Protein AF-Q8IN01-F1 (afdb_monomer_lite)

Secondary structure (DSSP, 8-state):
--------------TT--------S----PPPP-----GGGG-S-HHHHHHHHHHHHTT--------------------------SSSTTTS-HHHHHHHHHHHHHHHHHHHHHHHHHHHHHHHHHHHHHHHHHHHHHHHHS---HHHHHHHHHHHHHHHHTT-S-HHHHHHHHHHHHHHHHHHHHHHHHHHHHHHHHHHHHHHHH---GGGS------TT-HHHHHHHHHHHHHHHHHHHHHHHHHHHHHHHHHHTTS-----------------------HHHHHHHHHHHHHHHHHHHHHHHHHHHHHHHHHHHHHHHHHHHHHHHHHHHHHHHHHHHHHHHHHHHHHHHHHHHHHHHHHHHHHHHHHHHHHHHHHHHHHHHHHHHHHHHHHHHHHHHHHHHHHHHHHHHHHHHHHHHHHHHHHHHHHTT---TT---S-----------------

pLDDT: mean 74.0, std 21.36, range [28.33, 98.31]

Foldseek 3Di:
DDDDPPDDDDDDDDPPDDDDDDPPDDPPDDDDDPDPDDVLCVDPDPVSNVVVVVCVVVVPDPPPPDDDDDDPDDDDDDDDDDDPDDPVCPPPPPVVVVVVVVVVVVVVVVVVVVVVVVVVVVVVVVVVVVVVVVVVVVVVVPQDDVVVLVVLLVVLVVCVVVVVDDPVVSVVSVVVSVVSVVVNVVVVVVVVVVVVVVVVVVVVVPDDDPVPPPPPPDPVPPPVVVVVVVVVVVVVVVVVVVVVVVVVVVVVCVVPPPPDDDDDDDDDDDDDDDDDPPPPPDVVVVVVVVVVVVVVVVVVVVVVVVVVVVVVVVVVVVVVVVVVVVVVVVVVVVVVVVVVVVVVVVVVVVVVVVVVVVVVVVVVVVVVVVVVVVVVVVVVVVVVVVVVVVVVVVVVVVVVVVVVVVVVVVVVVVVVVVVVVVVVVVVVCVVVPDDPVVVPPPPPDDDDDDDDDDDDDDD

Organism: Drosophila melanogaster (NCBI:txid7227)

Sequence (459 aa):
MAFSTQKEFFHVPFNNETYEFECVDACVKLKRYPSTVDDRSWSANEDMKSQFVADLVACNSPIKKDRGAEPTARSAPLGPEDEYGSNLVVGDSLINAADDTIGRMQDLMIKNNILKKKLADSDDKLRTANQETAEIKRIMDQRYDPDKSKALKKKIKQLADDNKITPQDEKELNGLQAAIDDMNKAHDILEAENANLKRLLEKQSKRCKMDSIKVDPEKSNDIPYLQKKIDDLGKEVALLREFEDEVMKRCAKKCGAEGGGGGGGGNAGRAARGPPGKGSFSPDKDAENIKKILADRDALRKKCKELEELGDKVNQLEEKANEAECLTCNLEENLRKQCRCMEQMQCEMRDMQNYYENEVDKARGNEEILKCRCNQMKQELVAAKCAVQRAQCQQMEIDVLRNELRKRDTALNAYDCQFQQIMMKAKMFKAAGYRFLDDLPPDCSESCVDGPGEEEEGN

Structure (mmCIF, N/CA/C/O backbone):
data_AF-Q8IN01-F1
#
_entry.id   AF-Q8IN01-F1
#
loop_
_atom_site.group_PDB
_atom_site.id
_atom_site.type_symbol
_atom_site.label_atom_id
_atom_site.label_alt_id
_atom_site.label_comp_id
_atom_site.label_asym_id
_atom_site.label_entity_id
_atom_site.label_seq_id
_atom_site.pdbx_PDB_ins_code
_atom_site.Cartn_x
_atom_site.Cartn_y
_atom_site.Cartn_z
_atom_site.occupancy
_atom_site.B_iso_or_equiv
_atom_site.auth_seq_id
_atom_site.auth_comp_id
_atom_site.auth_asym_id
_atom_site.auth_atom_id
_atom_site.pdbx_PDB_model_num
ATOM 1 N N . MET A 1 1 ? 1.039 44.652 -9.731 1.00 40.97 1 MET A N 1
ATOM 2 C CA . MET A 1 1 ? 0.954 43.616 -10.782 1.00 40.97 1 MET A CA 1
ATOM 3 C C . MET A 1 1 ? 0.167 42.461 -10.189 1.00 40.97 1 MET A C 1
ATOM 5 O O . MET A 1 1 ? 0.657 41.843 -9.254 1.00 40.97 1 MET A O 1
ATOM 9 N N . ALA A 1 2 ? -1.087 42.272 -10.599 1.00 43.78 2 ALA A N 1
ATOM 10 C CA . ALA A 1 2 ? -1.904 41.171 -10.097 1.00 43.78 2 ALA A CA 1
ATOM 11 C C . ALA A 1 2 ? -1.455 39.880 -10.794 1.00 43.78 2 ALA A C 1
ATOM 13 O O . ALA A 1 2 ? -1.450 39.815 -12.022 1.00 43.78 2 ALA A O 1
ATOM 14 N N . PHE A 1 3 ? -1.022 38.889 -10.017 1.00 43.81 3 PHE A N 1
ATOM 15 C CA . PHE A 1 3 ? -0.659 37.571 -10.527 1.00 43.81 3 PHE A CA 1
ATOM 16 C C . PHE A 1 3 ? -1.925 36.890 -11.059 1.00 43.81 3 PHE A C 1
ATOM 18 O O . PHE A 1 3 ? -2.811 36.536 -10.285 1.00 43.81 3 PHE A O 1
ATOM 25 N N . SER A 1 4 ? -2.027 36.749 -12.381 1.00 53.56 4 SER A N 1
ATOM 26 C CA . SER A 1 4 ? -3.077 35.952 -13.016 1.00 53.56 4 SER A CA 1
ATOM 27 C C . SER A 1 4 ? -2.827 34.480 -12.691 1.00 53.56 4 SER A C 1
ATOM 29 O O . SER A 1 4 ? -1.820 33.910 -13.104 1.00 53.56 4 SER A O 1
ATOM 31 N N . THR A 1 5 ? -3.718 33.868 -11.916 1.00 49.00 5 THR A N 1
ATOM 32 C CA . THR A 1 5 ? -3.655 32.461 -11.490 1.00 49.00 5 THR A CA 1
ATOM 33 C C . THR A 1 5 ? -4.325 31.507 -12.482 1.00 49.00 5 THR A C 1
ATOM 35 O O . THR A 1 5 ? -4.718 30.403 -12.105 1.00 49.00 5 THR A O 1
ATOM 38 N N . GLN A 1 6 ? -4.452 31.888 -13.756 1.00 46.47 6 GLN A N 1
ATOM 39 C CA . GLN A 1 6 ? -4.983 31.005 -14.796 1.00 46.47 6 GLN A CA 1
ATOM 40 C C . GLN A 1 6 ? -3.939 29.939 -15.161 1.00 46.47 6 GLN A C 1
ATOM 42 O O . GLN A 1 6 ? -3.226 30.049 -16.152 1.00 46.47 6 GLN A O 1
ATOM 47 N N . LYS A 1 7 ? -3.822 28.909 -14.316 1.00 50.28 7 LYS A N 1
ATOM 48 C CA . LYS A 1 7 ? -3.201 27.638 -14.686 1.00 50.28 7 LYS A CA 1
ATOM 49 C C . LYS A 1 7 ? -4.051 27.016 -15.791 1.00 50.28 7 LYS A C 1
ATOM 51 O O . LYS A 1 7 ? -5.238 26.774 -15.589 1.00 50.28 7 LYS A O 1
ATOM 56 N N . GLU A 1 8 ? -3.431 26.797 -16.941 1.00 51.94 8 GLU A N 1
ATOM 57 C CA . GLU A 1 8 ? -3.967 26.030 -18.061 1.00 51.94 8 GLU A CA 1
ATOM 58 C C . GLU A 1 8 ? -4.479 24.677 -17.547 1.00 51.94 8 GLU A C 1
ATOM 60 O O . GLU A 1 8 ? -3.716 23.852 -17.042 1.00 51.94 8 GLU A O 1
ATOM 65 N N . PHE A 1 9 ? -5.793 24.469 -17.611 1.00 49.94 9 PHE A N 1
ATOM 66 C CA . PHE A 1 9 ? -6.386 23.167 -17.340 1.00 49.94 9 PHE A CA 1
ATOM 67 C C . PHE A 1 9 ? -6.186 22.295 -18.582 1.00 49.94 9 PHE A C 1
ATOM 69 O O . PHE A 1 9 ? -6.679 22.626 -19.660 1.00 49.94 9 PHE A O 1
ATOM 76 N N . PHE A 1 10 ? -5.467 21.182 -18.435 1.00 54.16 10 PHE A N 1
ATOM 77 C CA . PHE A 1 10 ? -5.454 20.125 -19.442 1.00 54.16 10 PHE A CA 1
ATOM 78 C C . PHE A 1 10 ? -6.876 19.578 -19.598 1.00 54.16 10 PHE A C 1
ATOM 80 O O . PHE A 1 10 ? -7.558 19.320 -18.605 1.00 54.16 10 PHE A O 1
ATOM 87 N N . HIS A 1 11 ? -7.329 19.423 -20.842 1.00 66.31 11 HIS A N 1
ATOM 88 C CA . HIS A 1 11 ? -8.628 18.830 -21.141 1.00 66.31 11 HIS A CA 1
ATOM 89 C C . HIS A 1 11 ? -8.648 17.383 -20.635 1.00 66.31 11 HIS A C 1
ATOM 91 O O . HIS A 1 11 ? -7.905 16.544 -21.142 1.00 66.31 11 HIS A O 1
ATOM 97 N N . VAL A 1 12 ? -9.485 17.104 -19.636 1.00 51.78 12 VAL A N 1
ATOM 98 C CA . VAL A 1 12 ? -9.782 15.750 -19.156 1.00 51.78 12 VAL A CA 1
ATOM 99 C C . VAL A 1 12 ? -11.050 15.301 -19.885 1.00 51.78 12 VAL A C 1
ATOM 101 O O . VAL A 1 12 ? -12.119 15.841 -19.590 1.00 51.78 12 VAL A O 1
ATOM 104 N N . PRO A 1 13 ? -10.958 14.387 -20.868 1.00 60.19 13 PRO A N 1
ATOM 105 C CA . PRO A 1 13 ? -12.124 13.911 -21.600 1.00 60.19 13 PRO A CA 1
ATOM 106 C C . PRO A 1 13 ? -13.122 13.240 -20.656 1.00 60.19 13 PRO A C 1
ATOM 108 O O . PRO A 1 13 ? -12.742 12.497 -19.750 1.00 60.19 13 PRO A O 1
ATOM 111 N N . PHE A 1 14 ? -14.410 13.494 -20.874 1.00 56.53 14 PHE A N 1
ATOM 112 C CA . PHE A 1 14 ? -15.475 12.787 -20.172 1.00 56.53 14 PHE A CA 1
ATOM 113 C C . PHE A 1 14 ? -15.589 11.350 -20.703 1.00 56.53 14 PHE A C 1
ATOM 115 O O . PHE A 1 14 ? -15.366 11.107 -21.886 1.00 56.53 14 PHE A O 1
ATOM 122 N N . ASN A 1 15 ? -15.998 10.419 -19.833 1.00 61.72 15 ASN A N 1
ATOM 123 C CA . ASN A 1 15 ? -16.071 8.957 -20.033 1.00 61.72 15 ASN A CA 1
ATOM 124 C C . ASN A 1 15 ? -16.757 8.432 -21.316 1.00 61.72 15 ASN A C 1
ATOM 126 O O . ASN A 1 15 ? -16.762 7.223 -21.535 1.00 61.72 15 ASN A O 1
ATOM 130 N N . ASN A 1 16 ? -17.353 9.289 -22.143 1.00 51.84 16 ASN A N 1
ATOM 131 C CA . ASN A 1 16 ? -18.165 8.888 -23.288 1.00 51.84 16 ASN A CA 1
ATOM 132 C C . ASN A 1 16 ? -17.516 9.188 -24.653 1.00 51.84 16 ASN A C 1
ATOM 134 O O . ASN A 1 16 ? -18.151 8.944 -25.676 1.00 51.84 16 ASN A O 1
ATOM 138 N N . GLU A 1 17 ? -16.277 9.689 -24.706 1.00 50.88 17 GLU A N 1
ATOM 139 C CA . GLU A 1 17 ? -15.545 9.821 -25.975 1.00 50.88 17 GLU A CA 1
ATOM 140 C C . GLU A 1 17 ? -14.816 8.513 -26.320 1.00 50.88 17 GLU A C 1
ATOM 142 O O . GLU A 1 17 ? -13.871 8.102 -25.650 1.00 50.88 17 GLU A O 1
ATOM 147 N N . THR A 1 18 ? -15.277 7.841 -27.377 1.00 47.88 18 THR A N 1
ATOM 148 C CA . THR A 1 18 ? -14.670 6.623 -27.932 1.00 47.88 18 THR A CA 1
ATOM 149 C C . THR A 1 18 ? -13.868 6.980 -29.183 1.00 47.88 18 THR A C 1
ATOM 151 O O . THR A 1 18 ? -14.391 7.611 -30.097 1.00 47.88 18 THR A O 1
ATOM 154 N N . TYR A 1 19 ? -12.589 6.596 -29.221 1.00 56.06 19 TYR A N 1
ATOM 155 C CA . TYR A 1 19 ? -11.743 6.717 -30.412 1.00 56.06 19 TYR A CA 1
ATOM 156 C C . TYR A 1 19 ? -11.744 5.393 -31.182 1.00 56.06 19 TYR A C 1
ATOM 158 O O . TYR A 1 19 ? -11.290 4.369 -30.668 1.00 56.06 19 TYR A O 1
ATOM 166 N N . GLU A 1 20 ? -12.226 5.419 -32.424 1.00 43.12 20 GLU A N 1
ATOM 167 C CA . GLU A 1 20 ? -12.062 4.326 -33.384 1.00 43.12 20 GLU A CA 1
ATOM 168 C C . GLU A 1 20 ? -10.625 4.340 -33.923 1.00 43.12 20 GLU A C 1
ATOM 170 O O . GLU A 1 20 ? -10.258 5.153 -34.769 1.00 43.12 20 GLU A O 1
ATOM 175 N N . PHE A 1 21 ? -9.785 3.440 -33.412 1.00 50.38 21 PHE A N 1
ATOM 176 C CA . PHE A 1 21 ? -8.485 3.144 -34.010 1.00 50.38 21 PHE A CA 1
ATOM 177 C C . PHE A 1 21 ? -8.644 1.993 -35.008 1.00 50.38 21 PHE A C 1
ATOM 179 O O . PHE A 1 21 ? -8.441 0.829 -34.664 1.00 50.38 21 PHE A O 1
ATOM 186 N N . GLU A 1 22 ? -8.990 2.300 -36.258 1.00 40.62 22 GLU A N 1
ATOM 187 C CA . GLU A 1 22 ? -8.800 1.347 -37.355 1.00 40.62 22 GLU A CA 1
ATOM 188 C C . GLU A 1 22 ? -7.312 1.310 -37.731 1.00 40.62 22 GLU A C 1
ATOM 190 O O . GLU A 1 22 ? -6.741 2.266 -38.256 1.00 40.62 22 GLU A O 1
ATOM 195 N N . CYS A 1 23 ? -6.649 0.196 -37.416 1.00 44.28 23 CYS A N 1
ATOM 196 C CA . CYS A 1 23 ? -5.274 -0.054 -37.831 1.00 44.28 23 CYS A CA 1
ATOM 197 C C . CYS A 1 23 ? -5.291 -0.472 -39.310 1.00 44.28 23 CYS A C 1
ATOM 199 O O . CYS A 1 23 ? -5.682 -1.591 -39.634 1.00 44.28 23 CYS A O 1
ATOM 201 N N . VAL A 1 24 ? -4.925 0.455 -40.200 1.00 49.91 24 VAL A N 1
ATOM 202 C CA . VAL A 1 24 ? -5.135 0.335 -41.656 1.00 49.91 24 VAL A CA 1
ATOM 203 C C . VAL A 1 24 ? -4.295 -0.772 -42.310 1.00 49.91 24 VAL A C 1
ATOM 205 O O . VAL A 1 24 ? -4.681 -1.266 -43.364 1.00 49.91 24 VAL A O 1
ATOM 208 N N . ASP A 1 25 ? -3.216 -1.249 -41.682 1.00 41.06 25 ASP A N 1
ATOM 209 C CA . ASP A 1 25 ? -2.352 -2.274 -42.278 1.00 41.06 25 ASP A CA 1
ATOM 210 C C . ASP A 1 25 ? -2.124 -3.485 -41.363 1.00 41.06 25 ASP A C 1
ATOM 212 O O . ASP A 1 25 ? -1.797 -3.370 -40.181 1.00 41.06 25 ASP A O 1
ATOM 216 N N . ALA A 1 26 ? -2.281 -4.678 -41.948 1.00 49.84 26 ALA A N 1
ATOM 217 C CA . ALA A 1 26 ? -2.194 -5.971 -41.280 1.00 49.84 26 ALA A CA 1
ATOM 218 C C . ALA A 1 26 ? -0.833 -6.167 -40.585 1.00 49.84 26 ALA A C 1
ATOM 220 O O . ALA A 1 26 ? 0.193 -6.378 -41.235 1.00 49.84 26 ALA A O 1
ATOM 221 N N . CYS A 1 27 ? -0.852 -6.128 -39.250 1.00 50.62 27 CYS A N 1
ATOM 222 C CA . CYS A 1 27 ? 0.298 -6.244 -38.358 1.00 50.62 27 CYS A CA 1
ATOM 223 C C . CYS A 1 27 ? 1.250 -7.373 -38.785 1.00 50.62 27 CYS A C 1
ATOM 225 O O . CYS A 1 27 ? 0.951 -8.566 -38.673 1.00 50.62 27 CYS A O 1
ATOM 227 N N . VAL A 1 28 ? 2.413 -6.975 -39.299 1.00 46.78 28 VAL A N 1
ATOM 228 C CA . VAL A 1 28 ? 3.451 -7.853 -39.839 1.00 46.78 28 VAL A CA 1
ATOM 229 C C . VAL A 1 28 ? 3.880 -8.877 -38.781 1.00 46.78 28 VAL A C 1
ATOM 231 O O . VAL A 1 28 ? 4.239 -8.523 -37.661 1.00 46.78 28 VAL A O 1
ATOM 234 N N . LYS A 1 29 ? 3.838 -10.162 -39.158 1.00 51.78 29 LYS A N 1
ATOM 235 C CA . LYS A 1 29 ? 4.194 -11.348 -38.356 1.00 51.78 29 LYS A CA 1
ATOM 236 C C . LYS A 1 29 ? 5.489 -11.134 -37.551 1.00 51.78 29 LYS A C 1
ATOM 238 O O . LYS A 1 29 ? 6.586 -11.240 -38.099 1.00 51.78 29 LYS A O 1
ATOM 243 N N . LEU A 1 30 ? 5.364 -10.863 -36.250 1.00 47.94 30 LEU A N 1
ATOM 244 C CA . LEU A 1 30 ? 6.505 -10.641 -35.358 1.00 47.94 30 LEU A CA 1
ATOM 245 C C . LEU A 1 30 ? 7.331 -11.928 -35.202 1.00 47.94 30 LEU A C 1
ATOM 247 O O . LEU A 1 30 ? 6.804 -13.001 -34.898 1.00 47.94 30 LEU A O 1
ATOM 251 N N . LYS A 1 31 ? 8.644 -11.809 -35.427 1.00 46.53 31 LYS A N 1
ATOM 252 C CA . LYS A 1 31 ? 9.627 -12.888 -35.260 1.00 46.53 31 LYS A CA 1
ATOM 253 C C . LYS A 1 31 ? 9.585 -13.415 -33.820 1.00 46.53 31 LYS A C 1
ATOM 255 O O . LYS A 1 31 ? 9.787 -12.658 -32.876 1.00 46.53 31 LYS A O 1
ATOM 260 N N . ARG A 1 32 ? 9.359 -14.723 -33.654 1.00 46.06 32 ARG A N 1
ATOM 261 C CA . ARG A 1 32 ? 9.531 -15.419 -32.370 1.00 46.06 32 ARG A CA 1
ATOM 262 C C . ARG A 1 32 ? 11.018 -15.673 -32.130 1.00 46.06 32 ARG A C 1
ATOM 264 O O . ARG A 1 32 ? 11.674 -16.287 -32.969 1.00 46.06 32 ARG A O 1
ATOM 271 N N . TYR A 1 33 ? 11.527 -15.211 -30.993 1.00 42.53 33 TYR A N 1
ATOM 272 C CA . TYR A 1 33 ? 12.880 -15.507 -30.532 1.00 42.53 33 TYR A CA 1
ATOM 273 C C . TYR A 1 33 ? 12.866 -16.791 -29.693 1.00 42.53 33 TYR A C 1
ATOM 275 O O . TYR A 1 33 ? 11.905 -17.007 -28.949 1.00 42.53 33 TYR A O 1
ATOM 283 N N . PRO A 1 34 ? 13.895 -17.651 -29.791 1.00 51.34 34 PRO A N 1
ATOM 284 C CA . PRO A 1 34 ? 14.045 -18.770 -28.875 1.00 51.34 34 PRO A CA 1
ATOM 285 C C . PRO A 1 34 ? 14.207 -18.215 -27.457 1.00 51.34 34 PRO A C 1
ATOM 287 O O . PRO A 1 34 ? 15.166 -17.504 -27.167 1.00 51.34 34 PRO A O 1
ATOM 290 N N . SER A 1 35 ? 13.235 -18.502 -26.596 1.00 54.41 35 SER A N 1
ATOM 291 C CA . SER A 1 35 ? 13.273 -18.118 -25.188 1.00 54.41 35 SER A CA 1
ATOM 292 C C . SER A 1 35 ? 14.394 -18.876 -24.475 1.00 54.41 35 SER A C 1
ATOM 294 O O . SER A 1 35 ? 14.510 -20.095 -24.609 1.00 54.41 35 SER A O 1
ATOM 296 N N . THR A 1 36 ? 15.220 -18.157 -23.716 1.00 62.78 36 THR A N 1
ATOM 297 C CA . THR A 1 36 ? 16.178 -18.734 -22.759 1.00 62.78 36 THR A CA 1
ATOM 298 C C . THR A 1 36 ? 15.537 -19.012 -21.402 1.00 62.78 36 THR A C 1
ATOM 300 O O . THR A 1 36 ? 16.208 -19.526 -20.509 1.00 62.78 36 THR A O 1
ATOM 303 N N . VAL A 1 37 ? 14.251 -18.678 -21.237 1.00 63.84 37 VAL A N 1
ATOM 304 C CA . VAL A 1 37 ? 13.499 -18.981 -20.022 1.00 63.84 37 VAL A CA 1
ATOM 305 C C . VAL A 1 37 ? 13.384 -20.493 -19.917 1.00 63.84 37 VAL A C 1
ATOM 307 O O . VAL A 1 37 ? 12.818 -21.152 -20.785 1.00 63.84 37 VAL A O 1
ATOM 310 N N . ASP A 1 38 ? 13.960 -21.039 -18.856 1.00 71.38 38 ASP A N 1
ATOM 311 C CA . ASP A 1 38 ? 13.759 -22.426 -18.481 1.00 71.38 38 ASP A CA 1
ATOM 312 C C . ASP A 1 38 ? 12.310 -22.584 -18.009 1.00 71.38 38 ASP A C 1
ATOM 314 O O . ASP A 1 38 ? 11.930 -22.026 -16.976 1.00 71.38 38 ASP A O 1
ATOM 318 N N . ASP A 1 39 ? 11.491 -23.321 -18.761 1.00 73.06 39 ASP A N 1
ATOM 319 C CA . ASP A 1 39 ? 10.062 -23.517 -18.481 1.00 73.06 39 ASP A CA 1
ATOM 320 C C . ASP A 1 39 ? 9.802 -24.074 -17.068 1.00 73.06 39 ASP A C 1
ATOM 322 O O . ASP A 1 39 ? 8.722 -23.882 -16.500 1.00 73.06 39 ASP A O 1
ATOM 326 N N . ARG A 1 40 ? 10.806 -24.710 -16.444 1.00 77.69 40 ARG A N 1
ATOM 327 C CA . ARG A 1 40 ? 10.726 -25.189 -15.057 1.00 77.69 40 ARG A CA 1
ATOM 328 C C . ARG A 1 40 ? 10.519 -24.049 -14.054 1.00 77.69 40 ARG A C 1
ATOM 330 O O . ARG A 1 40 ? 9.869 -24.271 -13.034 1.00 77.69 40 ARG A O 1
ATOM 337 N N . SER A 1 41 ? 10.981 -22.833 -14.361 1.00 75.12 41 SER A N 1
ATOM 338 C CA . SER A 1 41 ? 10.833 -21.650 -13.493 1.00 75.12 41 SER A CA 1
ATOM 339 C C . SER A 1 41 ? 9.374 -21.218 -13.293 1.00 75.12 41 SER A C 1
ATOM 341 O O . SER A 1 41 ? 9.007 -20.752 -12.214 1.00 75.12 41 SER A O 1
ATOM 343 N N . TRP A 1 42 ? 8.513 -21.461 -14.285 1.00 70.31 42 TRP A N 1
ATOM 344 C CA . TRP A 1 42 ? 7.084 -21.122 -14.240 1.00 70.31 42 TRP A CA 1
ATOM 345 C C . TRP A 1 42 ? 6.172 -22.351 -14.173 1.00 70.31 42 TRP A C 1
ATOM 347 O O . TRP A 1 42 ? 4.951 -22.213 -14.219 1.00 70.31 42 TRP A O 1
ATOM 357 N N . SER A 1 43 ? 6.738 -23.552 -14.012 1.00 76.81 43 SER A N 1
ATOM 358 C CA . SER A 1 43 ? 5.962 -24.790 -13.930 1.00 76.81 43 SER A CA 1
ATOM 359 C C . SER A 1 43 ? 4.942 -24.746 -12.788 1.00 76.81 43 SER A C 1
ATOM 361 O O . SER A 1 43 ? 5.233 -24.300 -11.677 1.00 76.81 43 SER A O 1
ATOM 363 N N . ALA A 1 44 ? 3.729 -25.234 -13.035 1.00 76.69 44 ALA A N 1
ATOM 364 C CA . ALA A 1 44 ? 2.727 -25.402 -11.983 1.00 76.69 44 ALA A CA 1
ATOM 365 C C . ALA A 1 44 ? 3.082 -26.545 -11.012 1.00 76.69 44 ALA A C 1
ATOM 367 O O . ALA A 1 44 ? 2.559 -26.582 -9.904 1.00 76.69 44 ALA A O 1
ATOM 368 N N . ASN A 1 45 ? 3.969 -27.464 -11.414 1.00 81.88 45 ASN A N 1
ATOM 369 C CA . ASN A 1 45 ? 4.411 -28.575 -10.576 1.00 81.88 45 ASN A CA 1
ATOM 370 C C . ASN A 1 45 ? 5.533 -28.116 -9.626 1.00 81.88 45 ASN A C 1
ATOM 372 O O . ASN A 1 45 ? 6.603 -27.699 -10.081 1.00 81.88 45 ASN A O 1
ATOM 376 N N . GLU A 1 46 ? 5.291 -28.212 -8.317 1.00 81.88 46 GLU A N 1
ATOM 377 C CA . GLU A 1 46 ? 6.234 -27.780 -7.281 1.00 81.88 46 GLU A CA 1
ATOM 378 C C . GLU A 1 46 ? 7.558 -28.557 -7.296 1.00 81.88 46 GLU A C 1
ATOM 380 O O . GLU A 1 46 ? 8.604 -27.951 -7.055 1.00 81.88 46 GLU A O 1
ATOM 385 N N . ASP A 1 47 ? 7.558 -29.841 -7.673 1.00 86.19 47 ASP A N 1
ATOM 386 C CA . ASP A 1 47 ? 8.790 -30.640 -7.781 1.00 86.19 47 ASP A CA 1
ATOM 387 C C . ASP A 1 47 ? 9.719 -30.079 -8.870 1.00 86.19 47 ASP A C 1
ATOM 389 O O . ASP A 1 47 ? 10.928 -29.949 -8.683 1.00 86.19 47 ASP A O 1
ATOM 393 N N . MET A 1 48 ? 9.142 -29.663 -10.002 1.00 81.12 48 MET A N 1
ATOM 394 C CA . MET A 1 48 ? 9.885 -29.087 -11.130 1.00 81.12 48 MET A CA 1
ATOM 395 C C . MET A 1 48 ? 10.468 -27.712 -10.788 1.00 81.12 48 MET A C 1
ATOM 397 O O . MET A 1 48 ? 11.612 -27.426 -11.148 1.00 81.12 48 MET A O 1
ATOM 401 N N . LYS A 1 49 ? 9.713 -26.875 -10.063 1.00 80.88 49 LYS A N 1
ATOM 402 C CA . LYS A 1 49 ? 10.208 -25.586 -9.553 1.00 80.88 49 LYS A CA 1
ATOM 403 C C . LYS A 1 49 ? 11.322 -25.776 -8.529 1.00 80.88 49 LYS A C 1
ATOM 405 O O . LYS A 1 49 ? 12.334 -25.082 -8.592 1.00 80.88 49 LYS A O 1
ATOM 410 N N . SER A 1 50 ? 11.160 -26.733 -7.619 1.00 79.38 50 SER A N 1
ATOM 411 C CA . SER A 1 50 ? 12.155 -27.027 -6.585 1.00 79.38 50 SER A CA 1
ATOM 412 C C . SER A 1 50 ? 13.459 -27.536 -7.198 1.00 79.38 50 SER A C 1
ATOM 414 O O . SER A 1 50 ? 14.531 -27.068 -6.821 1.00 79.38 50 SER A O 1
ATOM 416 N N . GLN A 1 51 ? 13.377 -28.413 -8.207 1.00 80.38 51 GLN A N 1
ATOM 417 C CA . GLN A 1 51 ? 14.544 -28.878 -8.958 1.00 80.38 51 GLN A CA 1
ATOM 418 C C . GLN A 1 51 ? 15.236 -27.727 -9.704 1.00 80.38 51 GLN A C 1
ATOM 420 O O . GLN A 1 51 ? 16.459 -27.646 -9.683 1.00 80.38 51 GLN A O 1
ATOM 425 N N . PHE A 1 52 ? 14.476 -26.810 -10.321 1.00 82.50 52 PHE A N 1
ATOM 426 C CA . PHE A 1 52 ? 15.043 -25.617 -10.960 1.00 82.50 52 PHE A CA 1
ATOM 427 C C . PHE A 1 52 ? 15.824 -24.754 -9.962 1.00 82.50 52 PHE A C 1
ATOM 429 O O . PHE A 1 52 ? 16.950 -24.362 -10.250 1.00 82.50 52 PHE A O 1
ATOM 436 N N . VAL A 1 53 ? 15.266 -24.502 -8.774 1.00 77.81 53 VAL A N 1
ATOM 437 C CA . VAL A 1 53 ? 15.959 -23.748 -7.718 1.00 77.81 53 VAL A CA 1
ATOM 438 C C . VAL A 1 53 ? 17.205 -24.496 -7.239 1.00 77.81 53 VAL A C 1
ATOM 440 O O . VAL A 1 53 ? 18.248 -23.873 -7.063 1.00 77.81 53 VAL A O 1
ATOM 443 N N . ALA A 1 54 ? 17.133 -25.819 -7.074 1.00 79.19 54 ALA A N 1
ATOM 444 C CA . ALA A 1 54 ? 18.282 -26.635 -6.687 1.00 79.19 54 ALA A CA 1
ATOM 445 C C . ALA A 1 54 ? 19.412 -26.581 -7.731 1.00 79.19 54 ALA A C 1
ATOM 447 O O . ALA A 1 54 ? 20.566 -26.367 -7.363 1.00 79.19 54 ALA A O 1
ATOM 448 N N . ASP A 1 55 ? 19.086 -26.702 -9.021 1.00 77.88 55 ASP A N 1
ATOM 449 C CA . ASP A 1 55 ? 20.053 -26.597 -10.121 1.00 77.88 55 ASP A CA 1
ATOM 450 C C . ASP A 1 55 ? 20.662 -25.186 -10.202 1.00 77.88 55 ASP A C 1
ATOM 452 O O . ASP A 1 55 ? 21.870 -25.047 -10.406 1.00 77.88 55 ASP A O 1
ATOM 456 N N . LEU A 1 56 ? 19.848 -24.143 -9.982 1.00 72.94 56 LEU A N 1
ATOM 457 C CA . LEU A 1 56 ? 20.289 -22.745 -9.950 1.00 72.94 56 LEU A CA 1
ATOM 458 C C . LEU A 1 56 ? 21.272 -22.495 -8.797 1.00 72.94 56 LEU A C 1
ATOM 460 O O . LEU A 1 56 ? 22.300 -21.853 -8.990 1.00 72.94 56 LEU A O 1
ATOM 464 N N . VAL A 1 57 ? 20.979 -23.039 -7.611 1.00 76.69 57 VAL A N 1
ATOM 465 C CA . VAL A 1 57 ? 21.846 -22.949 -6.423 1.00 76.69 57 VAL A CA 1
ATOM 466 C C . VAL A 1 57 ? 23.129 -23.760 -6.607 1.00 76.69 57 VAL A C 1
ATOM 468 O O . VAL A 1 57 ? 24.193 -23.323 -6.175 1.00 76.69 57 VAL A O 1
ATOM 471 N N . ALA A 1 58 ? 23.052 -24.913 -7.274 1.00 78.12 58 ALA A N 1
ATOM 472 C CA . ALA A 1 58 ? 24.215 -25.729 -7.612 1.00 78.12 58 ALA A CA 1
ATOM 473 C C . ALA A 1 58 ? 25.039 -25.162 -8.785 1.00 78.12 58 ALA A C 1
ATOM 475 O O . ALA A 1 58 ? 26.066 -25.743 -9.133 1.00 78.12 58 ALA A O 1
ATOM 476 N N . CYS A 1 59 ? 24.599 -24.060 -9.409 1.00 65.25 59 CYS A N 1
ATOM 477 C CA . CYS A 1 59 ? 25.172 -23.500 -10.637 1.00 65.25 59 CYS A CA 1
ATOM 478 C C . CYS A 1 59 ? 25.272 -24.520 -11.790 1.00 65.25 59 CYS A C 1
ATOM 480 O O . CYS A 1 59 ? 26.082 -24.364 -12.707 1.00 65.25 59 CYS A O 1
ATOM 482 N N . ASN A 1 60 ? 24.424 -25.550 -11.776 1.00 69.19 60 ASN A N 1
ATOM 483 C CA . ASN A 1 60 ? 24.331 -26.527 -12.848 1.00 69.19 60 ASN A CA 1
ATOM 484 C C . ASN A 1 60 ? 23.472 -25.925 -13.959 1.00 69.19 60 ASN A C 1
ATOM 486 O O . ASN A 1 60 ? 22.253 -26.080 -13.990 1.00 69.19 60 ASN A O 1
ATOM 490 N N . SER A 1 61 ? 24.108 -25.208 -14.887 1.00 58.34 61 SER A N 1
ATOM 491 C CA . SER A 1 61 ? 23.418 -24.802 -16.110 1.00 58.34 61 SER A CA 1
ATOM 492 C C . SER A 1 61 ? 23.016 -26.061 -16.884 1.00 58.34 61 SER A C 1
ATOM 494 O O . SER A 1 61 ? 23.867 -26.936 -17.076 1.00 58.34 61 SER A O 1
ATOM 496 N N . PRO A 1 62 ? 21.760 -26.187 -17.350 1.00 55.28 62 PRO A N 1
ATOM 497 C CA . PRO A 1 62 ? 21.364 -27.302 -18.191 1.00 55.28 62 PRO A CA 1
ATOM 498 C C . PRO A 1 62 ? 22.107 -27.172 -19.524 1.00 55.28 62 PRO A C 1
ATOM 500 O O . PRO A 1 62 ? 21.653 -26.498 -20.448 1.00 55.28 62 PRO A O 1
ATOM 503 N N . ILE A 1 63 ? 23.285 -27.797 -19.622 1.00 44.03 63 ILE A N 1
ATOM 504 C CA . ILE A 1 63 ? 23.987 -27.977 -20.888 1.00 44.03 63 ILE A CA 1
ATOM 505 C C . ILE A 1 63 ? 23.045 -28.816 -21.741 1.00 44.03 63 ILE A C 1
ATOM 507 O O . ILE A 1 63 ? 22.920 -30.029 -21.554 1.00 44.03 63 ILE A O 1
ATOM 511 N N . LYS A 1 64 ? 22.338 -28.147 -22.657 1.00 44.16 64 LYS A N 1
ATOM 512 C CA . LYS A 1 64 ? 21.618 -28.797 -23.744 1.00 44.16 64 LYS A CA 1
ATOM 513 C C . LYS A 1 64 ? 22.646 -29.630 -24.491 1.00 44.16 64 LYS A C 1
ATOM 515 O O . LYS A 1 64 ? 23.478 -29.118 -25.233 1.00 44.16 64 LYS A O 1
ATOM 520 N N . LYS A 1 65 ? 22.618 -30.928 -24.211 1.00 32.88 65 LYS A N 1
ATOM 521 C CA . LYS A 1 65 ? 23.435 -31.962 -24.832 1.00 32.88 65 LYS A CA 1
ATOM 522 C C . LYS A 1 65 ? 22.875 -32.202 -26.233 1.00 32.88 65 LYS A C 1
ATOM 524 O O . LYS A 1 65 ? 22.349 -33.278 -26.505 1.00 32.88 65 LYS A O 1
ATOM 529 N N . ASP A 1 66 ? 22.902 -31.178 -27.084 1.00 37.22 66 ASP A N 1
ATOM 530 C CA . ASP A 1 66 ? 22.481 -31.335 -28.466 1.00 37.22 66 ASP A CA 1
ATOM 531 C C . ASP A 1 66 ? 23.588 -32.077 -29.206 1.00 37.22 66 ASP A C 1
ATOM 533 O O . ASP A 1 66 ? 24.702 -31.599 -29.427 1.00 37.22 66 ASP A O 1
ATOM 537 N N . ARG A 1 67 ? 23.276 -33.342 -29.464 1.00 31.56 67 ARG A N 1
ATOM 538 C CA . ARG A 1 67 ? 24.057 -34.264 -30.267 1.00 31.56 67 ARG A CA 1
ATOM 539 C C . ARG A 1 67 ? 24.088 -33.724 -31.693 1.00 31.56 67 ARG A C 1
ATOM 541 O O . ARG A 1 67 ? 23.045 -33.657 -32.329 1.00 31.56 67 ARG A O 1
ATOM 548 N N . GLY A 1 68 ? 25.278 -33.467 -32.221 1.00 28.98 68 GLY A N 1
ATOM 549 C CA . GLY A 1 68 ? 25.481 -33.425 -33.668 1.00 28.98 68 GLY A CA 1
ATOM 550 C C . GLY A 1 68 ? 26.047 -32.116 -34.188 1.00 28.98 68 GLY A C 1
ATOM 551 O O . GLY A 1 68 ? 25.340 -31.323 -34.793 1.00 28.98 68 GLY A O 1
ATOM 552 N N . ALA A 1 69 ? 27.354 -31.944 -34.041 1.00 31.45 69 ALA A N 1
ATOM 553 C CA . ALA A 1 69 ? 28.148 -31.279 -35.064 1.00 31.45 69 ALA A CA 1
ATOM 554 C C . ALA A 1 69 ? 29.547 -31.895 -35.018 1.00 31.45 69 ALA A C 1
ATOM 556 O O . ALA A 1 69 ? 30.274 -31.761 -34.036 1.00 31.45 69 ALA A O 1
ATOM 557 N N . GLU A 1 70 ? 29.842 -32.681 -36.046 1.00 29.45 70 GLU A N 1
ATOM 558 C CA . GLU A 1 70 ? 31.102 -33.379 -36.250 1.00 29.45 70 GLU A CA 1
ATOM 559 C C . GLU A 1 70 ? 32.313 -32.429 -36.310 1.00 29.45 70 GLU A C 1
ATOM 561 O O . GLU A 1 70 ? 32.178 -31.253 -36.658 1.00 29.45 70 GLU A O 1
ATOM 566 N N . PRO A 1 71 ? 33.517 -32.943 -36.003 1.00 34.19 71 PRO A N 1
ATOM 567 C CA . PRO A 1 71 ? 34.733 -32.157 -35.916 1.00 34.19 71 PRO A CA 1
ATOM 568 C C . PRO A 1 71 ? 35.310 -31.907 -37.311 1.00 34.19 71 PRO A C 1
ATOM 570 O O . PRO A 1 71 ? 35.877 -32.802 -37.937 1.00 34.19 71 PRO A O 1
ATOM 573 N N . THR A 1 72 ? 35.242 -30.667 -37.791 1.00 34.44 72 THR A N 1
ATOM 574 C CA . THR A 1 72 ? 36.056 -30.242 -38.934 1.00 34.44 72 THR A CA 1
ATOM 575 C C . THR A 1 72 ? 37.496 -30.031 -38.483 1.00 34.44 72 THR A C 1
ATOM 577 O O . THR A 1 72 ? 37.902 -28.943 -38.080 1.00 34.44 72 THR A O 1
ATOM 580 N N . ALA A 1 73 ? 38.264 -31.113 -38.562 1.00 32.25 73 ALA A N 1
ATOM 581 C CA . ALA A 1 73 ? 39.714 -31.119 -38.536 1.00 32.25 73 ALA A CA 1
ATOM 582 C C . ALA A 1 73 ? 40.277 -30.491 -39.825 1.00 32.25 73 ALA A C 1
ATOM 584 O O . ALA A 1 73 ? 40.174 -31.072 -40.904 1.00 32.25 73 ALA A O 1
ATOM 585 N N . ARG A 1 74 ? 40.878 -29.305 -39.705 1.00 35.41 74 ARG A N 1
ATOM 586 C CA . ARG A 1 74 ? 41.908 -28.749 -40.606 1.00 35.41 74 ARG A CA 1
ATOM 587 C C . ARG A 1 74 ? 42.791 -27.863 -39.717 1.00 35.41 74 ARG A C 1
ATOM 589 O O . ARG A 1 74 ? 42.376 -26.768 -39.376 1.00 35.41 74 ARG A O 1
ATOM 596 N N . SER A 1 75 ? 43.873 -28.330 -39.096 1.00 30.58 75 SER A N 1
ATOM 597 C CA . SER A 1 75 ? 45.123 -28.858 -39.673 1.00 30.58 75 SER A CA 1
ATOM 598 C C . SER A 1 75 ? 45.795 -27.858 -40.623 1.00 30.58 75 SER A C 1
ATOM 600 O O . SER A 1 75 ? 45.751 -28.033 -41.836 1.00 30.58 75 SER A O 1
ATOM 602 N N . ALA A 1 76 ? 46.419 -26.819 -40.065 1.00 34.00 76 ALA A N 1
ATOM 603 C CA . ALA A 1 76 ? 47.507 -26.061 -40.692 1.00 34.00 76 ALA A CA 1
ATOM 604 C C . ALA A 1 76 ? 48.386 -25.428 -39.588 1.00 34.00 76 ALA A C 1
ATOM 606 O O . ALA A 1 76 ? 47.880 -25.204 -38.488 1.00 34.00 76 ALA A O 1
ATOM 607 N N . PRO A 1 77 ? 49.700 -25.249 -39.819 1.00 39.19 77 PRO A N 1
ATOM 608 C CA . PRO A 1 77 ? 50.708 -25.653 -38.848 1.00 39.19 77 PRO A CA 1
ATOM 609 C C . PRO A 1 77 ? 51.324 -24.518 -38.022 1.00 39.19 77 PRO A C 1
ATOM 611 O O . PRO A 1 77 ? 51.496 -23.392 -38.475 1.00 39.19 77 PRO A O 1
ATOM 614 N N . LEU A 1 78 ? 51.691 -24.937 -36.812 1.00 32.62 78 LEU A N 1
ATOM 615 C CA . LEU A 1 78 ? 52.547 -24.342 -35.790 1.00 32.62 78 LEU A CA 1
ATOM 616 C C . LEU A 1 78 ? 53.742 -23.554 -36.365 1.00 32.62 78 LEU A C 1
ATOM 618 O O . LEU A 1 78 ? 54.704 -24.151 -36.847 1.00 32.62 78 LEU A O 1
ATOM 622 N N . GLY A 1 79 ? 53.689 -22.227 -36.261 1.00 30.88 79 GLY A N 1
ATOM 623 C CA . GLY A 1 79 ? 54.876 -21.372 -36.194 1.00 30.88 79 GLY A CA 1
ATOM 624 C C . GLY A 1 79 ? 55.203 -21.096 -34.719 1.00 30.88 79 GLY A C 1
ATOM 625 O O . GLY A 1 79 ? 54.260 -20.901 -33.948 1.00 30.88 79 GLY A O 1
ATOM 626 N N . PRO A 1 80 ? 56.480 -21.153 -34.304 1.00 37.06 80 PRO A N 1
ATOM 627 C CA . PRO A 1 80 ? 56.890 -20.942 -32.920 1.00 37.06 80 PRO A CA 1
ATOM 628 C C . PRO A 1 80 ? 56.939 -19.442 -32.596 1.00 37.06 80 PRO A C 1
ATOM 630 O O . PRO A 1 80 ? 56.856 -18.623 -33.504 1.00 37.06 80 PRO A O 1
ATOM 633 N N . GLU A 1 81 ? 57.148 -19.132 -31.315 1.00 38.34 81 GLU A N 1
ATOM 634 C CA . GLU A 1 81 ? 57.392 -17.808 -30.706 1.00 38.34 81 GLU A CA 1
ATOM 635 C C . GLU A 1 81 ? 56.236 -17.331 -29.813 1.00 38.34 81 GLU A C 1
ATOM 637 O O . GLU A 1 81 ? 55.424 -16.456 -30.113 1.00 38.34 81 GLU A O 1
ATOM 642 N N . ASP A 1 82 ? 56.202 -17.989 -28.654 1.00 36.00 82 ASP A N 1
ATOM 643 C CA . ASP A 1 82 ? 55.551 -17.568 -27.426 1.00 36.00 82 ASP A CA 1
ATOM 644 C C . ASP A 1 82 ? 56.051 -16.178 -26.983 1.00 36.00 82 ASP A C 1
ATOM 646 O O . ASP A 1 82 ? 57.116 -16.065 -26.383 1.00 36.00 82 ASP A O 1
ATOM 650 N N . GLU A 1 83 ? 55.274 -15.113 -27.195 1.00 43.09 83 GLU A N 1
ATOM 651 C CA . GLU A 1 83 ? 55.474 -13.869 -26.419 1.00 43.09 83 GLU A CA 1
ATOM 652 C C . GLU A 1 83 ? 54.177 -13.160 -25.980 1.00 43.09 83 GLU A C 1
ATOM 654 O O . GLU A 1 83 ? 54.202 -12.165 -25.261 1.00 43.09 83 GLU A O 1
ATOM 659 N N . TYR A 1 84 ? 53.004 -13.714 -26.301 1.00 42.84 84 TYR A N 1
ATOM 660 C CA . TYR A 1 84 ? 51.703 -13.170 -25.879 1.00 42.84 84 TYR A CA 1
ATOM 661 C C . TYR A 1 84 ? 51.003 -14.070 -24.849 1.00 42.84 84 TYR A C 1
ATOM 663 O O . TYR A 1 84 ? 49.857 -14.475 -25.018 1.00 42.84 84 TYR A O 1
ATOM 671 N N . GLY A 1 85 ? 51.703 -14.401 -23.759 1.00 40.56 85 GLY A N 1
ATOM 672 C CA . GLY A 1 85 ? 51.171 -15.240 -22.674 1.00 40.56 85 GLY A CA 1
ATOM 673 C C . GLY A 1 85 ? 50.797 -14.513 -21.376 1.00 40.56 85 GLY A C 1
ATOM 674 O O . GLY A 1 85 ? 50.092 -15.085 -20.549 1.00 40.56 85 GLY A O 1
ATOM 675 N N . SER A 1 86 ? 51.233 -13.269 -21.147 1.00 43.62 86 SER A N 1
ATOM 676 C CA . SER A 1 86 ? 51.174 -12.684 -19.792 1.00 43.62 86 SER A CA 1
ATOM 677 C C . SER A 1 86 ? 49.956 -11.802 -19.484 1.00 43.62 86 SER A C 1
ATOM 679 O O . SER A 1 86 ? 49.697 -11.545 -18.312 1.00 43.62 86 SER A O 1
ATOM 681 N N . ASN A 1 87 ? 49.153 -11.391 -20.473 1.00 44.88 87 ASN A N 1
ATOM 682 C CA . ASN A 1 87 ? 48.032 -10.460 -20.234 1.00 44.88 87 ASN A CA 1
ATOM 683 C C . ASN A 1 87 ? 46.632 -11.090 -20.193 1.00 44.88 87 ASN A C 1
ATOM 685 O O . ASN A 1 87 ? 45.679 -10.412 -19.816 1.00 44.88 87 ASN A O 1
ATOM 689 N N . LEU A 1 88 ? 46.489 -12.381 -20.500 1.00 44.12 88 LEU A N 1
ATOM 690 C CA . LEU A 1 88 ? 45.222 -13.107 -20.312 1.00 44.12 88 LEU A CA 1
ATOM 691 C C . LEU A 1 88 ? 45.031 -13.621 -18.876 1.00 44.12 88 LEU A C 1
ATOM 693 O O . LEU A 1 88 ? 43.946 -14.072 -18.526 1.00 44.12 88 LEU A O 1
ATOM 697 N N . VAL A 1 89 ? 46.055 -13.517 -18.023 1.00 47.00 89 VAL A N 1
ATOM 698 C CA . VAL A 1 89 ? 46.021 -14.095 -16.671 1.00 47.00 89 VAL A CA 1
ATOM 699 C C . VAL A 1 89 ? 45.507 -13.118 -15.612 1.00 47.00 89 VAL A C 1
ATOM 701 O O . VAL A 1 89 ? 45.158 -13.577 -14.535 1.00 47.00 89 VAL A O 1
ATOM 704 N N . VAL A 1 90 ? 45.397 -11.809 -15.878 1.00 50.22 90 VAL A N 1
ATOM 705 C CA . VAL A 1 90 ? 45.038 -10.816 -14.833 1.00 50.22 90 VAL A CA 1
ATOM 706 C C . VAL A 1 90 ? 43.557 -10.401 -14.854 1.00 50.22 90 VAL A C 1
ATOM 708 O O . VAL A 1 90 ? 43.007 -10.050 -13.814 1.00 50.22 90 VAL A O 1
ATOM 711 N N . GLY A 1 91 ? 42.893 -10.443 -16.014 1.00 50.84 91 GLY A N 1
ATOM 712 C CA . GLY A 1 91 ? 41.486 -10.030 -16.147 1.00 50.84 91 GLY A CA 1
ATOM 713 C C . GLY A 1 91 ? 40.492 -11.123 -15.753 1.00 50.84 91 GLY A C 1
ATOM 714 O O . GLY A 1 91 ? 39.621 -10.894 -14.919 1.00 50.84 91 GLY A O 1
ATOM 715 N N . ASP A 1 92 ? 40.698 -12.329 -16.286 1.00 50.00 92 ASP A N 1
ATOM 716 C CA . ASP A 1 92 ? 39.867 -13.515 -16.040 1.00 50.00 92 ASP A CA 1
ATOM 717 C C . ASP A 1 92 ? 40.529 -14.473 -15.039 1.00 50.00 92 ASP A C 1
ATOM 719 O O . ASP A 1 92 ? 40.374 -15.695 -15.118 1.00 50.00 92 ASP A O 1
ATOM 723 N N . SER A 1 93 ? 41.321 -13.947 -14.095 1.00 58.88 93 SER A N 1
ATOM 724 C CA . SER A 1 93 ? 41.933 -14.794 -13.078 1.00 58.88 93 SER A CA 1
ATOM 725 C C . SER A 1 93 ? 40.822 -15.530 -12.337 1.00 58.88 93 SER A C 1
ATOM 727 O O . SER A 1 93 ? 39.980 -14.918 -11.682 1.00 58.88 93 SER A O 1
ATOM 729 N N . LEU A 1 94 ? 40.873 -16.860 -12.370 1.00 69.25 94 LEU A N 1
ATOM 730 C CA . LEU A 1 94 ? 40.082 -17.735 -11.503 1.00 69.25 94 LEU A CA 1
ATOM 731 C C . LEU A 1 94 ? 40.149 -17.270 -10.030 1.00 69.25 94 LEU A C 1
ATOM 733 O O . LEU A 1 94 ? 39.203 -17.457 -9.274 1.00 69.25 94 LEU A O 1
ATOM 737 N N . ILE A 1 95 ? 41.257 -16.608 -9.669 1.00 74.69 95 ILE A N 1
ATOM 738 C CA . ILE A 1 95 ? 41.504 -15.907 -8.405 1.00 74.69 95 ILE A CA 1
ATOM 739 C C . ILE A 1 95 ? 40.513 -14.755 -8.175 1.00 74.69 95 ILE A C 1
ATOM 741 O O . ILE A 1 95 ? 39.848 -14.769 -7.152 1.00 74.69 95 ILE A O 1
ATOM 745 N N . ASN A 1 96 ? 40.329 -13.819 -9.115 1.00 71.75 96 ASN A N 1
ATOM 746 C CA . ASN A 1 96 ? 39.375 -12.707 -8.961 1.00 71.75 96 ASN A CA 1
ATOM 747 C C . ASN A 1 96 ? 37.937 -13.228 -8.813 1.00 71.75 96 ASN A C 1
ATOM 749 O O . ASN A 1 96 ? 37.188 -12.777 -7.952 1.00 71.75 96 ASN A O 1
ATOM 753 N N . ALA A 1 97 ? 37.562 -14.236 -9.609 1.00 74.06 97 ALA A N 1
ATOM 754 C CA . ALA A 1 97 ? 36.247 -14.868 -9.499 1.00 74.06 97 ALA A CA 1
ATOM 755 C C . ALA A 1 97 ? 36.060 -15.603 -8.154 1.00 74.06 97 ALA A C 1
ATOM 757 O O . ALA A 1 97 ? 34.956 -15.619 -7.592 1.00 74.06 97 ALA A O 1
ATOM 758 N N . ALA A 1 98 ? 37.129 -16.211 -7.626 1.00 76.31 98 ALA A N 1
ATOM 759 C CA . ALA A 1 98 ? 37.137 -16.829 -6.306 1.00 76.31 98 ALA A CA 1
ATOM 760 C C . ALA A 1 98 ? 37.043 -15.777 -5.191 1.00 76.31 98 ALA A C 1
ATOM 762 O O . ALA A 1 98 ? 36.217 -15.942 -4.295 1.00 76.31 98 ALA A O 1
ATOM 763 N N . ASP A 1 99 ? 37.795 -14.681 -5.279 1.00 80.12 99 ASP A N 1
ATOM 764 C CA . ASP A 1 99 ? 37.771 -13.571 -4.322 1.00 80.12 99 ASP A CA 1
ATOM 765 C C . ASP A 1 99 ? 36.393 -12.901 -4.280 1.00 80.12 99 ASP A C 1
ATOM 767 O O . ASP A 1 99 ? 35.832 -12.709 -3.201 1.00 80.12 99 ASP A O 1
ATOM 771 N N . ASP A 1 100 ? 35.770 -12.668 -5.437 1.00 80.06 100 ASP A N 1
ATOM 772 C CA . ASP A 1 100 ? 34.391 -12.181 -5.530 1.00 80.06 100 ASP A CA 1
ATOM 773 C C . ASP A 1 100 ? 33.395 -13.152 -4.879 1.00 80.06 100 ASP A C 1
ATOM 775 O O . ASP A 1 100 ? 32.428 -12.746 -4.227 1.00 80.06 100 ASP A O 1
ATOM 779 N N . THR A 1 101 ? 33.609 -14.459 -5.047 1.00 83.12 101 THR A N 1
ATOM 780 C CA . THR A 1 101 ? 32.764 -15.491 -4.431 1.00 83.12 101 THR A CA 1
ATOM 781 C C . THR A 1 101 ? 32.942 -15.523 -2.917 1.00 83.12 101 THR A C 1
ATOM 783 O O . THR A 1 101 ? 31.947 -15.603 -2.196 1.00 83.12 101 THR A O 1
ATOM 786 N N . ILE A 1 102 ? 34.176 -15.405 -2.424 1.00 87.06 102 ILE A N 1
ATOM 787 C CA . ILE A 1 102 ? 34.489 -15.313 -0.996 1.00 87.06 102 ILE A CA 1
ATOM 788 C C . ILE A 1 102 ? 33.861 -14.049 -0.402 1.00 87.06 102 ILE A C 1
ATOM 790 O O . ILE A 1 102 ? 33.195 -14.140 0.630 1.00 87.06 102 ILE A O 1
ATOM 794 N N . GLY A 1 103 ? 33.979 -12.903 -1.079 1.00 87.38 103 GLY A N 1
ATOM 795 C CA . GLY A 1 103 ? 33.355 -11.643 -0.673 1.00 87.38 103 GLY A CA 1
ATOM 796 C C . GLY A 1 103 ? 31.832 -11.756 -0.570 1.00 87.38 103 GLY A C 1
ATOM 797 O O . GLY A 1 103 ? 31.254 -11.461 0.477 1.00 87.38 103 GLY A O 1
ATOM 798 N N . ARG A 1 104 ? 31.171 -12.307 -1.600 1.00 84.06 104 ARG A N 1
ATOM 799 C CA . ARG A 1 104 ? 29.720 -12.581 -1.565 1.00 84.06 104 ARG A CA 1
ATOM 800 C C . ARG A 1 104 ? 29.325 -13.497 -0.406 1.00 84.06 104 ARG A C 1
ATOM 802 O O . ARG A 1 104 ? 28.281 -13.296 0.215 1.00 84.06 104 ARG A O 1
ATOM 809 N N . MET A 1 105 ? 30.138 -14.508 -0.114 1.00 88.38 105 MET A N 1
ATOM 810 C CA . MET A 1 105 ? 29.875 -15.465 0.961 1.00 88.38 105 MET A CA 1
ATOM 811 C C . MET A 1 105 ? 30.011 -14.814 2.343 1.00 88.38 105 MET A C 1
ATOM 813 O O . MET A 1 105 ? 29.160 -15.032 3.207 1.00 88.38 105 MET A O 1
ATOM 817 N N . GLN A 1 106 ? 31.020 -13.962 2.535 1.00 87.31 106 GLN A N 1
ATOM 818 C CA . GLN A 1 106 ? 31.194 -13.167 3.753 1.00 87.31 106 GLN A CA 1
ATOM 819 C C . GLN A 1 106 ? 30.020 -12.200 3.964 1.00 87.31 106 GLN A C 1
ATOM 821 O O . GLN A 1 106 ? 29.442 -12.166 5.054 1.00 87.31 106 GLN A O 1
ATOM 826 N N . ASP A 1 107 ? 29.591 -11.496 2.915 1.00 88.88 107 ASP A N 1
ATOM 827 C CA . ASP A 1 107 ? 28.420 -10.614 2.960 1.00 88.88 107 ASP A CA 1
ATOM 828 C C . ASP A 1 107 ? 27.142 -11.371 3.339 1.00 88.88 107 ASP A C 1
ATOM 830 O O . ASP A 1 107 ? 26.344 -10.904 4.160 1.00 88.88 107 ASP A O 1
ATOM 834 N N . LEU A 1 108 ? 26.938 -12.562 2.768 1.00 86.25 108 LEU A N 1
ATOM 835 C CA . LEU A 1 108 ? 25.809 -13.427 3.108 1.00 86.25 108 LEU A CA 1
ATOM 836 C C . LEU A 1 108 ? 25.876 -13.909 4.559 1.00 86.25 108 LEU A C 1
ATOM 838 O O . LEU A 1 108 ? 24.846 -13.918 5.234 1.00 86.25 108 LEU A O 1
ATOM 842 N N . MET A 1 109 ? 27.058 -14.254 5.073 1.00 88.06 109 MET A N 1
ATOM 843 C CA . MET A 1 109 ? 27.234 -14.628 6.480 1.00 88.06 109 MET A CA 1
ATOM 844 C C . MET A 1 109 ? 26.903 -13.470 7.429 1.00 88.06 109 MET A C 1
ATOM 846 O O . MET A 1 109 ? 26.201 -13.674 8.423 1.00 88.06 109 MET A O 1
ATOM 850 N N . ILE A 1 110 ? 27.349 -12.249 7.119 1.00 89.06 110 ILE A N 1
ATOM 851 C CA . ILE A 1 110 ? 27.025 -11.048 7.903 1.00 89.06 110 ILE A CA 1
ATOM 852 C C . ILE A 1 110 ? 25.512 -10.801 7.885 1.00 89.06 110 ILE A C 1
ATOM 854 O O . ILE A 1 110 ? 24.902 -10.638 8.945 1.00 89.06 110 ILE A O 1
ATOM 858 N N . LYS A 1 111 ? 24.880 -10.844 6.705 1.00 88.12 111 LYS A N 1
ATOM 859 C CA . LYS A 1 111 ? 23.421 -10.696 6.565 1.00 88.12 111 LYS A CA 1
ATOM 860 C C . LYS A 1 111 ? 22.663 -11.774 7.340 1.00 88.12 111 LYS A C 1
ATOM 862 O O . LYS A 1 111 ? 21.703 -11.448 8.033 1.00 88.12 111 LYS A O 1
ATOM 867 N N . ASN A 1 112 ? 23.108 -13.029 7.290 1.00 89.56 112 ASN A N 1
ATOM 868 C CA . ASN A 1 112 ? 22.495 -14.134 8.031 1.00 89.56 112 ASN A CA 1
ATOM 869 C C . ASN A 1 112 ? 22.597 -13.921 9.552 1.00 89.56 112 ASN A C 1
ATOM 871 O O . ASN A 1 112 ? 21.611 -14.087 10.266 1.00 89.56 112 ASN A O 1
ATOM 875 N N . ASN A 1 113 ? 23.744 -13.450 10.051 1.00 90.38 113 ASN A N 1
ATOM 876 C CA . ASN A 1 113 ? 23.906 -13.105 11.466 1.00 90.38 113 ASN A CA 1
ATOM 877 C C . ASN A 1 113 ? 23.005 -11.936 11.898 1.00 90.38 113 ASN A C 1
ATOM 879 O O . ASN A 1 113 ? 22.427 -11.978 12.985 1.00 90.38 113 ASN A O 1
ATOM 883 N N . ILE A 1 114 ? 22.843 -10.913 11.051 1.00 89.25 114 ILE A N 1
ATOM 884 C CA . ILE A 1 114 ? 21.903 -9.807 11.301 1.00 89.25 114 ILE A CA 1
ATOM 885 C C . ILE A 1 114 ? 20.459 -10.325 11.333 1.00 89.25 114 ILE A C 1
ATOM 887 O O . ILE A 1 114 ? 19.697 -9.951 12.222 1.00 89.25 114 ILE A O 1
ATOM 891 N N . LEU A 1 115 ? 20.083 -11.199 10.397 1.00 83.88 115 LEU A N 1
ATOM 892 C CA . LEU A 1 115 ? 18.748 -11.800 10.342 1.00 83.88 115 LEU A CA 1
ATOM 893 C C . LEU A 1 115 ? 18.455 -12.658 11.575 1.00 83.88 115 LEU A C 1
ATOM 895 O O . LEU A 1 115 ? 17.383 -12.523 12.154 1.00 83.88 115 LEU A O 1
ATOM 899 N N . LYS A 1 116 ? 19.414 -13.471 12.033 1.00 89.50 116 LYS A N 1
ATOM 900 C CA . LYS A 1 116 ? 19.280 -14.253 13.272 1.00 89.50 116 LYS A CA 1
ATOM 901 C C . LYS A 1 116 ? 19.050 -13.369 14.496 1.00 89.50 116 LYS A C 1
ATOM 903 O O . LYS A 1 116 ? 18.187 -13.685 15.306 1.00 89.50 116 LYS A O 1
ATOM 908 N N . LYS A 1 117 ? 19.776 -12.250 14.613 1.00 90.50 117 LYS A N 1
ATOM 909 C CA . LYS A 1 117 ? 19.549 -11.276 15.695 1.00 90.50 117 LYS A CA 1
ATOM 910 C C . LYS A 1 117 ? 18.151 -10.663 15.621 1.00 90.50 117 LYS A C 1
ATOM 912 O O . LYS A 1 117 ? 17.444 -10.667 16.617 1.00 90.50 117 LYS A O 1
ATOM 917 N N . LYS A 1 118 ? 17.719 -10.216 14.436 1.00 87.81 118 LYS A N 1
ATOM 918 C CA . LYS A 1 118 ? 16.368 -9.660 14.243 1.00 87.81 118 LYS A CA 1
ATOM 919 C C . LYS A 1 118 ? 15.259 -10.667 14.556 1.00 87.81 118 LYS A C 1
ATOM 921 O O . LYS A 1 118 ? 14.224 -10.270 15.079 1.00 87.81 118 LYS A O 1
ATOM 926 N N . LEU A 1 119 ? 15.466 -11.942 14.226 1.00 87.81 119 LEU A N 1
ATOM 927 C CA . LEU A 1 119 ? 14.519 -13.008 14.544 1.00 87.81 119 LEU A CA 1
ATOM 928 C C . LEU A 1 119 ? 14.408 -13.203 16.063 1.00 87.81 119 LEU A C 1
ATOM 930 O O . LEU A 1 119 ? 13.300 -13.202 16.584 1.00 87.81 119 LEU A O 1
ATOM 934 N N . ALA A 1 120 ? 15.541 -13.253 16.771 1.00 89.50 120 ALA A N 1
ATOM 935 C CA . ALA A 1 120 ? 15.558 -13.333 18.232 1.00 89.50 120 ALA A CA 1
ATOM 936 C C . ALA A 1 120 ? 14.867 -12.124 18.894 1.00 89.50 120 ALA A C 1
ATOM 938 O O . ALA A 1 120 ? 14.021 -12.304 19.766 1.00 89.50 120 ALA A O 1
ATOM 939 N N . ASP A 1 121 ? 15.148 -10.902 18.423 1.00 89.06 121 ASP A N 1
ATOM 940 C CA . ASP A 1 121 ? 14.490 -9.684 18.920 1.00 89.06 121 ASP A CA 1
ATOM 941 C C . ASP A 1 121 ? 12.966 -9.709 18.683 1.00 89.06 121 ASP A C 1
ATOM 943 O O . ASP A 1 121 ? 12.190 -9.177 19.480 1.00 89.06 121 ASP A O 1
ATOM 947 N N . SER A 1 122 ? 12.520 -10.295 17.567 1.00 88.00 122 SER A N 1
ATOM 948 C CA . SER A 1 122 ? 11.097 -10.443 17.241 1.00 88.00 122 SER A CA 1
ATOM 949 C C . SER A 1 122 ? 10.406 -11.461 18.147 1.00 88.00 122 SER A C 1
ATOM 951 O O . SER A 1 122 ? 9.300 -11.199 18.625 1.00 88.00 122 SER A O 1
ATOM 953 N N . ASP A 1 123 ? 11.049 -12.597 18.407 1.00 89.56 123 ASP A N 1
ATOM 954 C CA . ASP A 1 123 ? 10.520 -13.636 19.293 1.00 89.56 123 ASP A CA 1
ATOM 955 C C . ASP A 1 123 ? 10.397 -13.133 20.739 1.00 89.56 123 ASP A C 1
ATOM 957 O O . ASP A 1 123 ? 9.384 -13.387 21.398 1.00 89.56 123 ASP A O 1
ATOM 961 N N . ASP A 1 124 ? 11.362 -12.341 21.217 1.00 88.44 124 ASP A N 1
ATOM 962 C CA . ASP A 1 124 ? 11.281 -11.712 22.539 1.00 88.44 124 ASP A CA 1
ATOM 963 C C . ASP A 1 124 ? 10.120 -10.713 22.634 1.00 88.44 124 ASP A C 1
ATOM 965 O O . ASP A 1 124 ? 9.371 -10.742 23.615 1.00 88.44 124 ASP A O 1
ATOM 969 N N . LYS A 1 125 ? 9.896 -9.893 21.597 1.00 87.88 125 LYS A N 1
ATOM 970 C CA . LYS A 1 125 ? 8.742 -8.974 21.532 1.00 87.88 125 LYS A CA 1
ATOM 971 C C . LYS A 1 125 ? 7.402 -9.708 21.516 1.00 87.88 125 LYS A C 1
ATOM 973 O O . LYS A 1 125 ? 6.449 -9.277 22.164 1.00 87.88 125 LYS A O 1
ATOM 978 N N . LEU A 1 126 ? 7.310 -10.819 20.787 1.00 84.31 126 LEU A N 1
ATOM 979 C CA . LEU A 1 126 ? 6.116 -11.670 20.788 1.00 84.31 126 LEU A CA 1
ATOM 980 C C . LEU A 1 126 ? 5.876 -12.276 22.172 1.00 84.31 126 LEU A C 1
ATOM 982 O O . LEU A 1 126 ? 4.737 -12.342 22.639 1.00 84.31 126 LEU A O 1
ATOM 986 N N . ARG A 1 127 ? 6.943 -12.686 22.862 1.00 86.62 127 ARG A N 1
ATOM 987 C CA . ARG A 1 127 ? 6.851 -13.244 24.212 1.00 86.62 127 ARG A CA 1
ATOM 988 C C . ARG A 1 127 ? 6.362 -12.211 25.227 1.00 86.62 127 ARG A C 1
ATOM 990 O O . ARG A 1 127 ? 5.483 -12.544 26.022 1.00 86.62 127 ARG A O 1
ATOM 997 N N . THR A 1 128 ? 6.867 -10.977 25.185 1.00 84.94 128 THR A N 1
ATOM 998 C CA . THR A 1 128 ? 6.398 -9.893 26.067 1.00 84.94 128 THR A CA 1
ATOM 999 C C . THR A 1 128 ? 4.949 -9.516 25.771 1.00 84.94 128 THR A C 1
ATOM 1001 O O . THR A 1 128 ? 4.144 -9.451 26.695 1.00 84.94 128 THR A O 1
ATOM 1004 N N . ALA A 1 129 ? 4.569 -9.386 24.496 1.00 81.94 129 ALA A N 1
ATOM 1005 C CA . ALA A 1 129 ? 3.191 -9.072 24.110 1.00 81.94 129 ALA A CA 1
ATOM 1006 C C . ALA A 1 129 ? 2.191 -10.154 24.563 1.00 81.94 129 ALA A C 1
ATOM 1008 O O . ALA A 1 129 ? 1.087 -9.848 25.019 1.00 81.94 129 ALA A O 1
ATOM 1009 N N . ASN A 1 130 ? 2.580 -11.431 24.497 1.00 83.31 130 ASN A N 1
ATOM 1010 C CA . ASN A 1 130 ? 1.761 -12.533 25.003 1.00 83.31 130 ASN A CA 1
ATOM 1011 C C . ASN A 1 130 ? 1.608 -12.497 26.532 1.00 83.31 130 ASN A C 1
ATOM 1013 O O . ASN A 1 130 ? 0.531 -12.810 27.041 1.00 83.31 130 ASN A O 1
ATOM 1017 N N . GLN A 1 131 ? 2.652 -12.101 27.268 1.00 81.06 131 GLN A N 1
ATOM 1018 C CA . GLN A 1 131 ? 2.581 -11.923 28.723 1.00 81.06 131 GLN A CA 1
ATOM 1019 C C . GLN A 1 131 ? 1.669 -10.753 29.106 1.00 81.06 131 GLN A C 1
ATOM 1021 O O . GLN A 1 131 ? 0.817 -10.915 29.976 1.00 81.06 131 GLN A O 1
ATOM 1026 N N . GLU A 1 132 ? 1.784 -9.616 28.421 1.00 78.62 132 GLU A N 1
ATOM 1027 C CA . GLU A 1 132 ? 0.906 -8.456 28.621 1.00 78.62 132 GLU A CA 1
ATOM 1028 C C . GLU A 1 132 ? -0.552 -8.797 28.300 1.00 78.62 132 GLU A C 1
ATOM 1030 O O . GLU A 1 132 ? -1.450 -8.501 29.084 1.00 78.62 132 GLU A O 1
ATOM 1035 N N . THR A 1 133 ? -0.796 -9.513 27.199 1.00 78.06 133 THR A N 1
ATOM 1036 C CA . THR A 1 133 ? -2.139 -9.985 26.826 1.00 78.06 133 THR A CA 1
ATOM 1037 C C . THR A 1 133 ? -2.723 -10.926 27.882 1.00 78.06 133 THR A C 1
ATOM 1039 O O . THR A 1 133 ? -3.914 -10.853 28.192 1.00 78.06 133 THR A O 1
ATOM 1042 N N . ALA A 1 134 ? -1.906 -11.817 28.451 1.00 77.81 134 ALA A N 1
ATOM 1043 C CA . ALA A 1 134 ? -2.332 -12.711 29.524 1.00 77.81 134 ALA A CA 1
ATOM 1044 C C . ALA A 1 134 ? -2.637 -11.951 30.824 1.00 77.81 134 ALA A C 1
ATOM 1046 O O . ALA A 1 134 ? -3.584 -12.303 31.527 1.00 77.81 134 ALA A O 1
ATOM 1047 N N . GLU A 1 135 ? -1.875 -10.901 31.129 1.00 78.25 135 GLU A N 1
ATOM 1048 C CA . GLU A 1 135 ? -2.112 -10.069 32.305 1.00 78.25 135 GLU A CA 1
ATOM 1049 C C . GLU A 1 135 ? -3.371 -9.212 32.156 1.00 78.25 135 GLU A C 1
ATOM 1051 O O . GLU A 1 135 ? -4.198 -9.190 33.063 1.00 78.25 135 GLU A O 1
ATOM 1056 N N . ILE A 1 136 ? -3.591 -8.604 30.985 1.00 71.94 136 ILE A N 1
ATOM 1057 C CA . ILE A 1 136 ? -4.838 -7.893 30.668 1.00 71.94 136 ILE A CA 1
ATOM 1058 C C . ILE A 1 136 ? -6.031 -8.842 30.808 1.00 71.94 136 ILE A C 1
ATOM 1060 O O . ILE A 1 136 ? -7.012 -8.487 31.456 1.00 71.94 136 ILE A O 1
ATOM 1064 N N . LYS A 1 137 ? -5.936 -10.072 30.279 1.00 74.19 137 LYS A N 1
ATOM 1065 C CA . LYS A 1 137 ? -6.980 -11.091 30.470 1.00 74.19 137 LYS A CA 1
ATOM 1066 C C . LYS A 1 137 ? -7.211 -11.410 31.943 1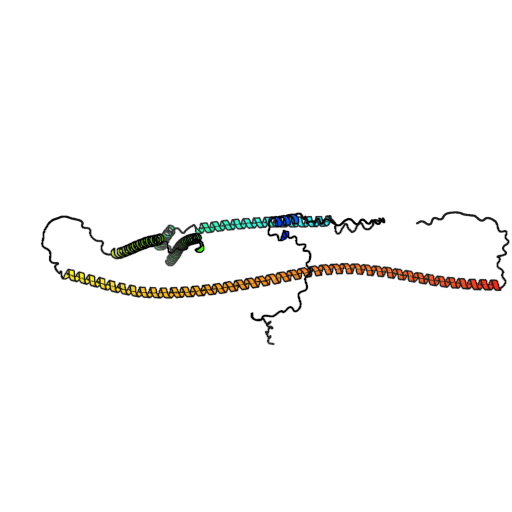.00 74.19 137 LYS A C 1
ATOM 1068 O O . LYS A 1 137 ? -8.357 -11.421 32.366 1.00 74.19 137 LYS A O 1
ATOM 1073 N N . ARG A 1 138 ? -6.157 -11.595 32.746 1.00 78.06 138 ARG A N 1
ATOM 1074 C CA . ARG A 1 138 ? -6.305 -11.819 34.194 1.00 78.06 138 ARG A CA 1
ATOM 1075 C C . ARG A 1 138 ? -6.982 -10.656 34.907 1.00 78.06 138 ARG A C 1
ATOM 1077 O O . ARG A 1 138 ? -7.814 -10.902 35.772 1.00 78.06 138 ARG A O 1
ATOM 1084 N N . ILE A 1 139 ? -6.625 -9.419 34.574 1.00 72.00 139 ILE A N 1
ATOM 1085 C CA . ILE A 1 139 ? -7.239 -8.222 35.158 1.00 72.00 139 ILE A CA 1
ATOM 1086 C C . ILE A 1 139 ? -8.714 -8.135 34.751 1.00 72.00 139 ILE A C 1
ATOM 1088 O O . ILE A 1 139 ? -9.554 -7.828 35.589 1.00 72.00 139 ILE A O 1
ATOM 1092 N N . MET A 1 140 ? -9.043 -8.458 33.498 1.00 62.38 140 MET A N 1
ATOM 1093 C CA . MET A 1 140 ? -10.430 -8.512 33.029 1.00 62.38 140 MET A CA 1
ATOM 1094 C C . MET A 1 140 ? -11.235 -9.646 33.681 1.00 62.38 140 MET A C 1
ATOM 1096 O O . MET A 1 140 ? -12.400 -9.451 34.018 1.00 62.38 140 MET A O 1
ATOM 1100 N N . ASP A 1 141 ? -10.619 -10.810 33.904 1.00 67.00 141 ASP A N 1
ATOM 1101 C CA . ASP A 1 141 ? -11.255 -11.967 34.545 1.00 67.00 141 ASP A CA 1
ATOM 1102 C C . ASP A 1 141 ? -11.437 -11.770 36.061 1.00 67.00 141 ASP A C 1
ATOM 1104 O O . ASP A 1 141 ? -12.304 -12.400 36.677 1.00 67.00 141 ASP A O 1
ATOM 1108 N N . GLN A 1 142 ? -10.648 -10.885 36.685 1.00 69.81 142 GLN A N 1
ATOM 1109 C CA . GLN A 1 142 ? -10.861 -10.424 38.057 1.00 69.81 142 GLN A CA 1
ATOM 1110 C C . GLN A 1 142 ? -12.103 -9.526 38.112 1.00 69.81 142 GLN A C 1
ATOM 1112 O O . GLN A 1 142 ? -12.024 -8.304 38.223 1.00 69.81 142 GLN A O 1
ATOM 1117 N N . ARG A 1 143 ? -13.278 -10.158 38.060 1.00 64.00 143 ARG A N 1
ATOM 1118 C CA . ARG A 1 143 ? -14.571 -9.503 38.264 1.00 64.00 143 ARG A CA 1
ATOM 1119 C C . ARG A 1 143 ? -14.552 -8.647 39.525 1.00 64.00 143 ARG A C 1
ATOM 1121 O O . ARG A 1 143 ? -14.019 -9.046 40.567 1.00 64.00 143 ARG A O 1
ATOM 1128 N N . TYR A 1 144 ? -15.224 -7.504 39.459 1.00 65.50 144 TYR A N 1
ATOM 1129 C CA . TYR A 1 144 ? -15.554 -6.774 40.668 1.00 65.50 144 TYR A CA 1
ATOM 1130 C C . TYR A 1 144 ? -16.586 -7.583 41.460 1.00 65.50 144 TYR A C 1
ATOM 1132 O O . TYR A 1 144 ? -17.721 -7.783 41.037 1.00 65.50 144 TYR A O 1
ATOM 1140 N N . ASP A 1 145 ? -16.146 -8.105 42.600 1.00 69.62 145 ASP A N 1
ATOM 1141 C CA . ASP A 1 145 ? -16.946 -8.944 43.483 1.00 69.62 145 ASP A CA 1
ATOM 1142 C C . ASP A 1 145 ? -18.151 -8.146 44.037 1.00 69.62 145 ASP A C 1
ATOM 1144 O O . ASP A 1 145 ? -17.948 -7.148 44.745 1.00 69.62 145 ASP A O 1
ATOM 1148 N N . PRO A 1 146 ? -19.404 -8.566 43.765 1.00 69.75 146 PRO A N 1
ATOM 1149 C CA . PRO A 1 146 ? -20.602 -7.898 44.271 1.00 69.75 146 PRO A CA 1
ATOM 1150 C C . PRO A 1 146 ? -20.613 -7.748 45.797 1.00 69.75 146 PRO A C 1
ATOM 1152 O O . PRO A 1 146 ? -21.189 -6.793 46.330 1.00 69.75 146 PRO A O 1
ATOM 1155 N N . ASP A 1 147 ? -19.965 -8.657 46.526 1.00 77.75 147 ASP A N 1
ATOM 1156 C CA . ASP A 1 147 ? -19.882 -8.573 47.981 1.00 77.75 147 ASP A CA 1
ATOM 1157 C C . ASP A 1 147 ? -18.862 -7.521 48.437 1.00 77.75 147 ASP A C 1
ATOM 1159 O O . ASP A 1 147 ? -19.100 -6.835 49.440 1.00 77.75 147 ASP A O 1
ATOM 1163 N N . LYS A 1 148 ? -17.802 -7.275 47.653 1.00 79.94 148 LYS A N 1
ATOM 1164 C CA . LYS A 1 148 ? -16.918 -6.113 47.851 1.00 79.94 148 LYS A CA 1
ATOM 1165 C C . LYS A 1 148 ? -17.648 -4.800 47.571 1.00 79.94 148 LYS A C 1
ATOM 1167 O O . LYS A 1 148 ? -17.446 -3.858 48.337 1.00 79.94 148 LYS A O 1
ATOM 1172 N N . SER A 1 149 ? -18.549 -4.751 46.580 1.00 77.88 149 SER A N 1
ATOM 1173 C CA . SER A 1 149 ? -19.425 -3.583 46.350 1.00 77.88 149 SER A CA 1
ATOM 1174 C C . SER A 1 149 ? -20.263 -3.272 47.591 1.00 77.88 149 SER A C 1
ATOM 1176 O O . SER A 1 149 ? -20.226 -2.171 48.149 1.00 77.88 149 SER A O 1
ATOM 1178 N N . LYS A 1 150 ? -20.973 -4.278 48.117 1.00 81.19 150 LYS A N 1
ATOM 1179 C CA . LYS A 1 150 ? -21.794 -4.121 49.330 1.00 81.19 150 LYS A CA 1
ATOM 1180 C C . LYS A 1 150 ? -20.955 -3.696 50.536 1.00 81.19 150 LYS A C 1
ATOM 1182 O O . LYS A 1 150 ? -21.414 -2.884 51.341 1.00 81.19 150 LYS A O 1
ATOM 1187 N N . ALA A 1 151 ? -19.741 -4.231 50.676 1.00 84.31 151 ALA A N 1
ATOM 1188 C CA . ALA A 1 151 ? -18.819 -3.850 51.740 1.00 84.31 151 ALA A CA 1
ATOM 1189 C C . ALA A 1 151 ? -18.339 -2.396 51.598 1.00 84.31 151 ALA A C 1
ATOM 1191 O O . ALA A 1 151 ? -18.292 -1.676 52.596 1.00 84.31 151 ALA A O 1
ATOM 1192 N N . LEU A 1 152 ? -18.041 -1.947 50.375 1.00 83.56 152 LEU A N 1
ATOM 1193 C CA . LEU A 1 152 ? -17.690 -0.558 50.087 1.00 83.56 152 LEU A CA 1
ATOM 1194 C C . LEU A 1 152 ? -18.852 0.382 50.425 1.00 83.56 152 LEU A C 1
ATOM 1196 O O . LEU A 1 152 ? -18.641 1.356 51.137 1.00 83.56 152 LEU A O 1
ATOM 1200 N N . LYS A 1 153 ? -20.087 0.024 50.054 1.00 85.19 153 LYS A N 1
ATOM 1201 C CA . LYS A 1 153 ? -21.293 0.805 50.386 1.00 85.19 153 LYS A CA 1
ATOM 1202 C C . LYS A 1 153 ? -21.471 0.991 51.887 1.00 85.19 153 LYS A C 1
ATOM 1204 O O . LYS A 1 153 ? -21.760 2.084 52.366 1.00 85.19 153 LYS A O 1
ATOM 1209 N N . LYS A 1 154 ? -21.285 -0.096 52.645 1.00 87.94 154 LYS A N 1
ATOM 1210 C CA . LYS A 1 154 ? -21.338 -0.065 54.112 1.00 87.94 154 LYS A CA 1
ATOM 1211 C C . LYS A 1 154 ? -20.241 0.826 54.693 1.00 87.94 154 LYS A C 1
ATOM 1213 O O . LYS A 1 154 ? -20.523 1.563 55.628 1.00 87.94 154 LYS A O 1
ATOM 1218 N N . LYS A 1 155 ? -19.025 0.789 54.134 1.00 87.44 155 LYS A N 1
ATOM 1219 C CA . LYS A 1 155 ? -17.916 1.655 54.560 1.00 87.44 155 LYS A CA 1
ATOM 1220 C C . LYS A 1 155 ? -18.154 3.126 54.232 1.00 87.44 155 LYS A C 1
ATOM 1222 O O . LYS A 1 155 ? -17.890 3.952 55.094 1.00 87.44 155 LYS A O 1
ATOM 1227 N N . ILE A 1 156 ? -18.662 3.452 53.042 1.00 87.94 156 ILE A N 1
ATOM 1228 C CA . ILE A 1 156 ? -19.010 4.833 52.664 1.00 87.94 156 ILE A CA 1
ATOM 1229 C C . ILE A 1 156 ? -20.036 5.383 53.655 1.00 87.94 156 ILE A C 1
ATOM 1231 O O . ILE A 1 156 ? -19.812 6.434 54.245 1.00 87.94 156 ILE A O 1
ATOM 1235 N N . LYS A 1 157 ? -21.095 4.610 53.930 1.00 86.44 157 LYS A N 1
ATOM 1236 C CA . LYS A 1 157 ? -22.109 4.986 54.917 1.00 86.44 157 LYS A CA 1
ATOM 1237 C C . LYS A 1 157 ? -21.525 5.155 56.323 1.00 86.44 157 LYS A C 1
ATOM 1239 O O . LYS A 1 157 ? -21.809 6.142 56.978 1.00 86.44 157 LYS A O 1
ATOM 1244 N N . GLN A 1 158 ? -20.674 4.232 56.771 1.00 88.56 158 GLN A N 1
ATOM 1245 C CA . GLN A 1 158 ? -20.037 4.331 58.086 1.00 88.56 158 GLN A CA 1
ATOM 1246 C C . GLN A 1 158 ? -19.121 5.559 58.203 1.00 88.56 158 GLN A C 1
ATOM 1248 O O . GLN A 1 158 ? -19.087 6.198 59.246 1.00 88.56 158 GLN A O 1
ATOM 1253 N N . LEU A 1 159 ? -18.382 5.904 57.146 1.00 86.38 159 LEU A N 1
ATOM 1254 C CA . LEU A 1 159 ? -17.533 7.097 57.127 1.00 86.38 159 LEU A CA 1
ATOM 1255 C C . LEU A 1 159 ? -18.355 8.392 57.134 1.00 86.38 159 LEU A C 1
ATOM 1257 O O . LEU A 1 159 ? -17.920 9.366 57.752 1.00 86.38 159 LEU A O 1
ATOM 1261 N N . ALA A 1 160 ? -19.515 8.395 56.474 1.00 83.75 160 ALA A N 1
ATOM 1262 C CA . ALA A 1 160 ? -20.467 9.500 56.515 1.00 83.75 160 ALA A CA 1
ATOM 1263 C C . ALA A 1 160 ? -21.102 9.642 57.908 1.00 83.75 160 ALA A C 1
ATOM 1265 O O . ALA A 1 160 ? -21.085 10.731 58.475 1.00 83.75 160 ALA A O 1
ATOM 1266 N N . ASP A 1 161 ? -21.563 8.534 58.499 1.00 86.06 161 ASP A N 1
ATOM 1267 C CA . ASP A 1 161 ? -22.132 8.494 59.854 1.00 86.06 161 ASP A CA 1
ATOM 1268 C C . ASP A 1 161 ? -21.100 8.949 60.915 1.00 86.06 161 ASP A C 1
ATOM 1270 O O . ASP A 1 161 ? -21.442 9.658 61.862 1.00 86.06 161 ASP A O 1
ATOM 1274 N N . ASP A 1 162 ? -19.818 8.606 60.728 1.00 90.81 162 ASP A N 1
ATOM 1275 C CA . ASP A 1 162 ? -18.690 9.041 61.567 1.00 90.81 162 ASP A CA 1
ATOM 1276 C C . ASP A 1 162 ? -18.249 10.505 61.298 1.00 90.81 162 ASP A C 1
ATOM 1278 O O . ASP A 1 162 ? -17.288 10.968 61.919 1.00 90.81 162 ASP A O 1
ATOM 1282 N N . ASN A 1 163 ? -18.886 11.233 60.364 1.00 83.25 163 ASN A N 1
ATOM 1283 C CA . ASN A 1 163 ? -18.484 12.569 59.885 1.00 83.25 163 ASN A CA 1
ATOM 1284 C C . ASN A 1 163 ? -17.003 12.662 59.448 1.00 83.25 163 ASN A C 1
ATOM 1286 O O . ASN A 1 163 ? -16.368 13.713 59.564 1.00 83.25 163 ASN A O 1
ATOM 1290 N N . LYS A 1 164 ? -16.422 11.559 58.957 1.00 90.19 164 LYS A N 1
ATOM 1291 C CA . LYS A 1 164 ? -15.021 11.503 58.488 1.00 90.19 164 LYS A CA 1
ATOM 1292 C C . LYS A 1 164 ? -14.848 11.956 57.044 1.00 90.19 164 LYS A C 1
ATOM 1294 O O . LYS A 1 164 ? -13.724 12.222 56.628 1.00 90.19 164 LYS A O 1
ATOM 1299 N N . ILE A 1 165 ? -15.937 11.996 56.287 1.00 87.88 165 ILE A N 1
ATOM 1300 C CA . ILE A 1 165 ? -15.979 12.442 54.897 1.00 87.88 165 ILE A CA 1
ATOM 1301 C C . ILE A 1 165 ? -16.996 13.569 54.773 1.00 87.88 165 ILE A C 1
ATOM 1303 O O . ILE A 1 165 ? -17.955 13.636 55.545 1.00 87.88 165 ILE A O 1
ATOM 1307 N N . THR A 1 166 ? -16.787 14.473 53.821 1.00 86.75 166 THR A N 1
ATOM 1308 C CA . THR A 1 166 ? -17.766 15.528 53.570 1.00 86.75 166 THR A CA 1
ATOM 1309 C C . THR A 1 166 ? -18.991 14.957 52.841 1.00 86.75 166 THR A C 1
ATOM 1311 O O . THR A 1 166 ? -18.885 13.935 52.158 1.00 86.75 166 THR A O 1
ATOM 1314 N N . PRO A 1 167 ? -20.160 15.623 52.903 1.00 83.56 167 PRO A N 1
ATOM 1315 C CA . PRO A 1 167 ? -21.329 15.221 52.114 1.00 83.56 167 PRO A CA 1
ATOM 1316 C C . PRO A 1 167 ? -21.056 15.177 50.601 1.00 83.56 167 PRO A C 1
ATOM 1318 O O . PRO A 1 167 ? -21.709 14.438 49.864 1.00 83.56 167 PRO A O 1
ATOM 1321 N N . GLN A 1 168 ? -20.088 15.971 50.130 1.00 85.19 168 GLN A N 1
ATOM 1322 C CA . GLN A 1 168 ? -19.639 15.959 48.742 1.00 85.19 168 GLN A CA 1
ATOM 1323 C C . GLN A 1 168 ? -18.840 14.685 48.428 1.00 85.19 168 GLN A C 1
ATOM 1325 O O . GLN A 1 168 ? -19.158 14.006 47.453 1.00 85.19 168 GLN A O 1
ATOM 1330 N N . ASP A 1 169 ? -17.885 14.310 49.285 1.00 85.00 169 ASP A N 1
ATOM 1331 C CA . ASP A 1 169 ? -17.105 13.073 49.135 1.00 85.00 169 ASP A CA 1
ATOM 1332 C C . ASP A 1 169 ? -18.010 11.831 49.172 1.00 85.00 169 ASP A C 1
ATOM 1334 O O . ASP A 1 169 ? -17.834 10.897 48.392 1.00 85.00 169 ASP A O 1
ATOM 1338 N N . GLU A 1 170 ? -19.019 11.819 50.050 1.00 85.38 170 GLU A N 1
ATOM 1339 C CA . GLU A 1 170 ? -20.008 10.738 50.117 1.00 85.38 170 GLU A CA 1
ATOM 1340 C C . GLU A 1 170 ? -20.780 10.605 48.796 1.00 85.38 170 GLU A C 1
ATOM 1342 O O . GLU A 1 170 ? -20.972 9.499 48.280 1.00 85.38 170 GLU A O 1
ATOM 1347 N N . LYS A 1 171 ? -21.212 11.732 48.221 1.00 86.81 171 LYS A N 1
ATOM 1348 C CA . LYS A 1 171 ? -21.921 11.758 46.939 1.00 86.81 171 LYS A CA 1
ATOM 1349 C C . LYS A 1 171 ? -21.039 11.251 45.797 1.00 86.81 171 LYS A C 1
ATOM 1351 O O . LYS A 1 171 ? -21.519 10.482 44.966 1.00 86.81 171 LYS A O 1
ATOM 1356 N N . GLU A 1 172 ? -19.770 11.648 45.762 1.00 88.94 172 GLU A N 1
ATOM 1357 C CA . GLU A 1 172 ? -18.809 11.211 44.744 1.00 88.94 172 GLU A CA 1
ATOM 1358 C C . GLU A 1 172 ? -18.482 9.720 44.868 1.00 88.94 172 GLU A C 1
ATOM 1360 O O . GLU A 1 172 ? -18.534 9.000 43.872 1.00 88.94 172 GLU A O 1
ATOM 1365 N N . LEU A 1 173 ? -18.243 9.222 46.083 1.00 88.44 173 LEU A N 1
ATOM 1366 C CA . LEU A 1 173 ? -17.996 7.800 46.334 1.00 88.44 173 LEU A CA 1
ATOM 1367 C C . LEU A 1 173 ? -19.210 6.932 45.983 1.00 88.44 173 LEU A C 1
ATOM 1369 O O . LEU A 1 173 ? -19.051 5.877 45.368 1.00 88.44 173 LEU A O 1
ATOM 1373 N N . ASN A 1 174 ? -20.422 7.383 46.315 1.00 87.44 174 ASN A N 1
ATOM 1374 C CA . ASN A 1 174 ? -21.653 6.709 45.900 1.00 87.44 174 ASN A CA 1
ATOM 1375 C C . ASN A 1 174 ? -21.845 6.752 44.375 1.00 87.44 174 ASN A C 1
ATOM 1377 O O . ASN A 1 174 ? -22.310 5.773 43.794 1.00 87.44 174 ASN A O 1
ATOM 1381 N N . GLY A 1 175 ? -21.466 7.855 43.722 1.00 88.44 175 GLY A N 1
ATOM 1382 C CA . GLY A 1 175 ? -21.479 7.980 42.263 1.00 88.44 175 GLY A CA 1
ATOM 1383 C C . GLY A 1 175 ? -20.506 7.015 41.582 1.00 88.44 175 GLY A C 1
ATOM 1384 O O . GLY A 1 175 ? -20.896 6.298 40.663 1.00 88.44 175 GLY A O 1
ATOM 1385 N N . LEU A 1 176 ? -19.264 6.933 42.072 1.00 84.56 176 LEU A N 1
ATOM 1386 C CA . LEU A 1 176 ? -18.261 5.973 41.598 1.00 84.56 176 LEU A CA 1
ATOM 1387 C C . LEU A 1 176 ? -18.716 4.530 41.816 1.00 84.56 176 LEU A C 1
ATOM 1389 O O . LEU A 1 176 ? -18.544 3.689 40.938 1.00 84.56 176 LEU A O 1
ATOM 1393 N N . GLN A 1 177 ? -19.331 4.242 42.962 1.00 84.00 177 GLN A N 1
ATOM 1394 C CA . GLN A 1 177 ? -19.878 2.920 43.229 1.00 84.00 177 GLN A CA 1
ATOM 1395 C C . GLN A 1 177 ? -21.003 2.558 42.250 1.00 84.00 177 GLN A C 1
ATOM 1397 O O . GLN A 1 177 ? -20.986 1.459 41.699 1.00 84.00 177 GLN A O 1
ATOM 1402 N N . ALA A 1 178 ? -21.952 3.467 42.015 1.00 85.38 178 ALA A N 1
ATOM 1403 C CA . ALA A 1 178 ? -23.027 3.240 41.055 1.00 85.38 178 ALA A CA 1
ATOM 1404 C C . ALA A 1 178 ? -22.470 2.975 39.647 1.00 85.38 178 ALA A C 1
ATOM 1406 O O . ALA A 1 178 ? -22.893 2.027 38.996 1.00 85.38 178 ALA A O 1
ATOM 1407 N N . ALA A 1 179 ? -21.453 3.735 39.225 1.00 86.00 179 ALA A N 1
ATOM 1408 C CA . ALA A 1 179 ? -20.785 3.524 37.943 1.00 86.00 179 ALA A CA 1
ATOM 1409 C C . ALA A 1 179 ? -20.099 2.148 37.842 1.00 86.00 179 ALA A C 1
ATOM 1411 O O . ALA A 1 179 ? -20.152 1.512 36.791 1.00 86.00 179 ALA A O 1
ATOM 1412 N N . ILE A 1 180 ? -19.479 1.660 38.923 1.00 82.38 180 ILE A N 1
ATOM 1413 C CA . ILE A 1 180 ? -18.887 0.313 38.961 1.00 82.38 180 ILE A CA 1
ATOM 1414 C C . ILE A 1 180 ? -19.976 -0.765 38.874 1.00 82.38 180 ILE A C 1
ATOM 1416 O O . ILE A 1 180 ? -19.825 -1.725 38.118 1.00 82.38 180 ILE A O 1
ATOM 1420 N N . ASP A 1 181 ? -21.073 -0.622 39.618 1.00 83.25 181 ASP A N 1
ATOM 1421 C CA . ASP A 1 181 ? -22.192 -1.569 39.572 1.00 83.25 181 ASP A CA 1
ATOM 1422 C C . ASP A 1 181 ? -22.846 -1.597 38.173 1.00 83.25 181 ASP A C 1
ATOM 1424 O O . ASP A 1 181 ? -23.123 -2.677 37.644 1.00 83.25 181 ASP A O 1
ATOM 1428 N N . ASP A 1 182 ? -23.013 -0.435 37.533 1.00 84.81 182 ASP A N 1
ATOM 1429 C CA . ASP A 1 182 ? -23.508 -0.316 36.156 1.00 84.81 182 ASP A CA 1
ATOM 1430 C C . ASP A 1 182 ? -22.548 -0.956 35.144 1.00 84.81 182 ASP A C 1
ATOM 1432 O O . ASP A 1 182 ? -22.988 -1.673 34.243 1.00 84.81 182 ASP A O 1
ATOM 1436 N N . MET A 1 183 ? -21.235 -0.769 35.313 1.00 80.88 183 MET A N 1
ATOM 1437 C CA . MET A 1 183 ? -20.214 -1.406 34.476 1.00 80.88 183 MET A CA 1
ATOM 1438 C C . MET A 1 183 ? -20.249 -2.937 34.598 1.00 80.88 183 MET A C 1
ATOM 1440 O O . MET A 1 183 ? -20.176 -3.632 33.585 1.00 80.88 183 MET A O 1
ATOM 1444 N N . ASN A 1 184 ? -20.424 -3.478 35.809 1.00 81.19 184 ASN A N 1
ATOM 1445 C CA . ASN A 1 184 ? -20.578 -4.924 36.008 1.00 81.19 184 ASN A CA 1
ATOM 1446 C C . ASN A 1 184 ? -21.849 -5.455 35.345 1.00 81.19 184 ASN A C 1
ATOM 1448 O O . ASN A 1 184 ? -21.815 -6.478 34.665 1.00 81.19 184 ASN A O 1
ATOM 1452 N N . LYS A 1 185 ? -22.963 -4.730 35.482 1.00 83.38 185 LYS A N 1
ATOM 1453 C CA . LYS A 1 185 ? -24.220 -5.091 34.825 1.00 83.38 185 LYS A CA 1
ATOM 1454 C C . LYS A 1 185 ? -24.090 -5.070 33.300 1.00 83.38 185 LYS A C 1
ATOM 1456 O O . LYS A 1 185 ? -24.601 -5.969 32.637 1.00 83.38 185 LYS A O 1
ATOM 1461 N N . ALA A 1 186 ? -23.402 -4.075 32.741 1.00 82.38 186 ALA A N 1
ATOM 1462 C CA . ALA A 1 186 ? -23.118 -4.008 31.310 1.00 82.38 186 ALA A CA 1
ATOM 1463 C C . ALA A 1 186 ? -22.254 -5.193 30.850 1.00 82.38 186 ALA A C 1
ATOM 1465 O O . ALA A 1 186 ? -22.534 -5.787 29.811 1.00 82.38 186 ALA A O 1
ATOM 1466 N N . HIS A 1 187 ? -21.254 -5.586 31.642 1.00 80.88 187 HIS A N 1
ATOM 1467 C CA . HIS A 1 187 ? -20.436 -6.763 31.359 1.00 80.88 187 HIS A CA 1
ATOM 1468 C C . HIS A 1 187 ? -21.262 -8.060 31.359 1.00 80.88 187 HIS A C 1
ATOM 1470 O O . HIS A 1 187 ? -21.115 -8.874 30.450 1.00 80.88 187 HIS A O 1
ATOM 1476 N N . ASP A 1 188 ? -22.160 -8.250 32.331 1.00 82.00 188 ASP A N 1
ATOM 1477 C CA . ASP A 1 188 ? -23.039 -9.428 32.381 1.00 82.00 188 ASP A CA 1
ATOM 1478 C C . ASP A 1 188 ? -23.979 -9.497 31.162 1.00 82.00 188 ASP A C 1
ATOM 1480 O O . ASP A 1 188 ? -24.213 -10.576 30.611 1.00 82.00 188 ASP A O 1
ATOM 1484 N N . ILE A 1 189 ? -24.482 -8.347 30.695 1.00 85.12 189 ILE A N 1
ATOM 1485 C CA . ILE A 1 189 ? -25.273 -8.258 29.458 1.00 85.12 189 ILE A CA 1
ATOM 1486 C C . ILE A 1 189 ? -24.416 -8.654 28.251 1.00 85.12 189 ILE A C 1
ATOM 1488 O O . ILE A 1 189 ? -24.820 -9.523 27.481 1.00 85.12 189 ILE A O 1
ATOM 1492 N N . LEU A 1 190 ? -23.214 -8.087 28.116 1.00 81.62 190 LEU A N 1
ATOM 1493 C CA . LEU A 1 190 ? -22.300 -8.396 27.011 1.00 81.62 190 LEU A CA 1
ATOM 1494 C C . LEU A 1 190 ? -21.878 -9.869 26.991 1.00 81.62 190 LEU A C 1
ATOM 1496 O O . LEU A 1 190 ? -21.726 -10.465 25.924 1.00 81.62 190 LEU A O 1
ATOM 1500 N N . GLU A 1 191 ? -21.682 -10.494 28.149 1.00 82.00 191 GLU A N 1
ATOM 1501 C CA . GLU A 1 191 ? -21.374 -11.920 28.236 1.00 82.00 191 GLU A CA 1
ATOM 1502 C C . GLU A 1 191 ? -22.569 -12.784 27.807 1.00 82.00 191 GLU A C 1
ATOM 1504 O O . GLU A 1 191 ? -22.398 -13.740 27.043 1.00 82.00 191 GLU A O 1
ATOM 1509 N N . ALA A 1 192 ? -23.784 -12.422 28.230 1.00 81.94 192 ALA A N 1
ATOM 1510 C CA . ALA A 1 192 ? -25.010 -13.089 27.801 1.00 81.94 192 ALA A CA 1
ATOM 1511 C C . ALA A 1 192 ? -25.247 -12.941 26.286 1.00 81.94 192 ALA A C 1
ATOM 1513 O O . ALA A 1 192 ? -25.605 -13.915 25.614 1.00 81.94 192 ALA A O 1
ATOM 1514 N N . GLU A 1 193 ? -24.992 -11.758 25.726 1.00 84.00 193 GLU A N 1
ATOM 1515 C CA . GLU A 1 193 ? -25.054 -11.493 24.287 1.00 84.00 193 GLU A CA 1
ATOM 1516 C C . GLU A 1 193 ? -24.002 -12.296 23.521 1.00 84.00 193 GLU A C 1
ATOM 1518 O O . GLU A 1 193 ? -24.339 -12.979 22.555 1.00 84.00 193 GLU A O 1
ATOM 1523 N N . ASN A 1 194 ? -22.752 -12.320 23.988 1.00 84.38 194 ASN A N 1
ATOM 1524 C CA . ASN A 1 194 ? -21.693 -13.141 23.397 1.00 84.38 194 ASN A CA 1
ATOM 1525 C C . ASN A 1 194 ? -22.027 -14.640 23.440 1.00 84.38 194 ASN A C 1
ATOM 1527 O O . ASN A 1 194 ? -21.756 -15.369 22.481 1.00 84.38 194 ASN A O 1
ATOM 1531 N N . ALA A 1 195 ? -22.644 -15.123 24.521 1.00 86.12 195 ALA A N 1
ATOM 1532 C CA . ALA A 1 195 ? -23.130 -16.497 24.607 1.00 86.12 195 ALA A CA 1
ATOM 1533 C C . ALA A 1 195 ? -24.264 -16.767 23.602 1.00 86.12 195 ALA A C 1
ATOM 1535 O O . ALA A 1 195 ? -24.291 -17.827 22.967 1.00 86.12 195 ALA A O 1
ATOM 1536 N N . ASN A 1 196 ? -25.177 -15.810 23.413 1.00 89.75 196 ASN A N 1
ATOM 1537 C CA . ASN A 1 196 ? -26.240 -15.901 22.415 1.00 89.75 196 ASN A CA 1
ATOM 1538 C C . ASN A 1 196 ? -25.680 -15.894 20.981 1.00 89.75 196 ASN A C 1
ATOM 1540 O O . ASN A 1 196 ? -26.056 -16.738 20.169 1.00 89.75 196 ASN A O 1
ATOM 1544 N N . LEU A 1 197 ? -24.717 -15.018 20.687 1.00 83.06 197 LEU A N 1
ATOM 1545 C CA . LEU A 1 197 ? -24.030 -14.944 19.396 1.00 83.06 197 LEU A CA 1
ATOM 1546 C C . LEU A 1 197 ? -23.272 -16.235 19.081 1.00 83.06 197 LEU A C 1
ATOM 1548 O O . LEU A 1 197 ? -23.401 -16.755 17.974 1.00 83.06 197 LEU A O 1
ATOM 1552 N N . LYS A 1 198 ? -22.556 -16.817 20.054 1.00 84.81 198 LYS A N 1
ATOM 1553 C CA . LYS A 1 198 ? -21.923 -18.139 19.891 1.00 84.81 198 LYS A CA 1
ATOM 1554 C C . LYS A 1 198 ? -22.947 -19.217 19.539 1.00 84.81 198 LYS A C 1
ATOM 1556 O O . LYS A 1 198 ? -22.728 -19.978 18.599 1.00 84.81 198 LYS A O 1
ATOM 1561 N N . ARG A 1 199 ? -24.088 -19.258 20.239 1.00 80.50 199 ARG A N 1
ATOM 1562 C CA . ARG A 1 199 ? -25.183 -20.191 19.917 1.00 80.50 199 ARG A CA 1
ATOM 1563 C C . ARG A 1 199 ? -25.758 -19.941 18.525 1.00 80.50 199 ARG A C 1
ATOM 1565 O O . ARG A 1 199 ? -26.108 -20.897 17.837 1.00 80.50 199 ARG A O 1
ATOM 1572 N N . LEU A 1 200 ? -25.883 -18.685 18.103 1.00 81.38 200 LEU A N 1
ATOM 1573 C CA . LEU A 1 200 ? -26.401 -18.335 16.784 1.00 81.38 200 LEU A CA 1
ATOM 1574 C C . LEU A 1 200 ? -25.427 -18.739 15.671 1.00 81.38 200 LEU A C 1
ATOM 1576 O O . LEU A 1 200 ? -25.860 -19.340 14.690 1.00 81.38 200 LEU A O 1
ATOM 1580 N N . LEU A 1 201 ? -24.129 -18.483 15.852 1.00 77.50 201 LEU A N 1
ATOM 1581 C CA . LEU A 1 201 ? -23.065 -18.932 14.953 1.00 77.50 201 LEU A CA 1
ATOM 1582 C C . LEU A 1 201 ? -23.046 -20.455 14.829 1.00 77.50 201 LEU A C 1
ATOM 1584 O O . LEU A 1 201 ? -22.978 -20.971 13.720 1.00 77.50 201 LEU A O 1
ATOM 1588 N N . GLU A 1 202 ? -23.183 -21.184 15.936 1.00 78.44 202 GLU A N 1
ATOM 1589 C CA . GLU A 1 202 ? -23.263 -22.647 15.914 1.00 78.44 202 GLU A CA 1
ATOM 1590 C C . GLU A 1 202 ? -24.538 -23.147 15.210 1.00 78.44 202 GLU A C 1
ATOM 1592 O O . GLU A 1 202 ? -24.507 -24.124 14.462 1.00 78.44 202 GLU A O 1
ATOM 1597 N N . LYS A 1 203 ? -25.675 -22.464 15.395 1.00 81.00 203 LYS A N 1
ATOM 1598 C CA . LYS A 1 203 ? -26.900 -22.760 14.638 1.00 81.00 203 LYS A CA 1
ATOM 1599 C C . LYS A 1 203 ? -26.715 -22.497 13.147 1.00 81.00 203 LYS A C 1
ATOM 1601 O O . LYS A 1 203 ? -27.202 -23.287 12.348 1.00 81.00 203 LYS A O 1
ATOM 1606 N N . GLN A 1 204 ? -26.052 -21.408 12.764 1.00 74.12 204 GLN A N 1
ATOM 1607 C CA . GLN A 1 204 ? -25.801 -21.092 11.359 1.00 74.12 204 GLN A CA 1
ATOM 1608 C C . GLN A 1 204 ? -24.768 -22.025 10.724 1.00 74.12 204 GLN A C 1
ATOM 1610 O O . GLN A 1 204 ? -24.983 -22.446 9.595 1.00 74.12 204 GLN A O 1
ATOM 1615 N N . SER A 1 205 ? -23.713 -22.424 11.441 1.00 76.00 205 SER A N 1
ATOM 1616 C CA . SER A 1 205 ? -22.736 -23.393 10.927 1.00 76.00 205 SER A CA 1
ATOM 1617 C C . SER A 1 205 ? -23.354 -24.776 10.709 1.00 76.00 205 SER A C 1
ATOM 1619 O O . SER A 1 205 ? -22.961 -25.487 9.787 1.00 76.00 205 SER A O 1
ATOM 1621 N N . LYS A 1 206 ? -24.359 -25.140 11.519 1.00 71.06 206 LYS A N 1
ATOM 1622 C CA . LYS A 1 206 ? -25.154 -26.368 11.359 1.00 71.06 206 LYS A CA 1
ATOM 1623 C C . LYS A 1 206 ? -26.300 -26.247 10.354 1.00 71.06 206 LYS A C 1
ATOM 1625 O O . LYS A 1 206 ? -26.866 -27.278 9.991 1.00 71.06 206 LYS A O 1
ATOM 1630 N N . ARG A 1 207 ? -26.687 -25.044 9.906 1.00 65.12 207 ARG A N 1
ATOM 1631 C CA . ARG A 1 207 ? -27.701 -24.918 8.848 1.00 65.12 207 ARG A CA 1
ATOM 1632 C C . ARG A 1 207 ? -27.113 -25.519 7.580 1.00 65.12 207 ARG A C 1
ATOM 1634 O O . ARG A 1 207 ? -26.164 -24.984 7.014 1.00 65.12 207 ARG A O 1
ATOM 1641 N N . CYS A 1 208 ? -27.693 -26.622 7.116 1.00 55.94 208 CYS A N 1
ATOM 1642 C CA . CYS A 1 208 ? -27.443 -27.049 5.752 1.00 55.94 208 CYS A CA 1
ATOM 1643 C C . CYS A 1 208 ? -27.947 -25.944 4.812 1.00 55.94 208 CYS A C 1
ATOM 1645 O O . CYS A 1 208 ? -28.945 -25.273 5.102 1.00 55.94 208 CYS A O 1
ATOM 1647 N N . LYS A 1 209 ? -27.264 -25.737 3.683 1.00 61.56 209 LYS A N 1
ATOM 1648 C CA . LYS A 1 209 ? -27.810 -24.874 2.632 1.00 61.56 209 LYS A CA 1
ATOM 1649 C C . LYS A 1 209 ? -29.166 -25.456 2.228 1.00 61.56 209 LYS A C 1
ATOM 1651 O O . LYS A 1 209 ? -29.304 -26.680 2.196 1.00 61.56 209 LYS A O 1
ATOM 1656 N N . MET A 1 210 ? -30.157 -24.610 1.952 1.00 53.53 210 MET A N 1
ATOM 1657 C CA . MET A 1 210 ? -31.469 -25.071 1.468 1.00 53.53 210 MET A CA 1
ATOM 1658 C C . MET A 1 210 ? -31.303 -26.033 0.282 1.00 53.53 210 MET A C 1
ATOM 1660 O O . MET A 1 210 ? -31.926 -27.086 0.260 1.00 53.53 210 MET A O 1
ATOM 1664 N N . ASP A 1 211 ? -30.337 -25.750 -0.595 1.00 63.56 211 ASP A N 1
ATOM 1665 C CA . ASP A 1 211 ? -29.985 -26.572 -1.760 1.00 63.56 211 ASP A CA 1
ATOM 1666 C C . ASP A 1 211 ? -29.445 -27.971 -1.411 1.00 63.56 211 ASP A C 1
ATOM 1668 O O . ASP A 1 211 ? -29.430 -28.868 -2.248 1.00 63.56 211 ASP A O 1
ATOM 1672 N N . SER A 1 212 ? -28.954 -28.173 -0.183 1.00 63.81 212 SER A N 1
ATOM 1673 C CA . SER A 1 212 ? -28.445 -29.467 0.296 1.00 63.81 212 SER A CA 1
ATOM 1674 C C . SER A 1 212 ? -29.548 -30.370 0.845 1.00 63.81 212 SER A C 1
ATOM 1676 O O . SER A 1 212 ? -29.314 -31.563 1.049 1.00 63.81 212 SER A O 1
ATOM 1678 N N . ILE A 1 213 ? -30.740 -29.826 1.104 1.00 57.59 213 ILE A N 1
ATOM 1679 C CA . ILE A 1 213 ? -31.901 -30.631 1.467 1.00 57.59 213 ILE A CA 1
ATOM 1680 C C . ILE A 1 213 ? -32.404 -31.261 0.175 1.00 57.59 213 ILE A C 1
ATOM 1682 O O . ILE A 1 213 ? -32.925 -30.571 -0.697 1.00 57.59 213 ILE A O 1
ATOM 1686 N N . LYS A 1 214 ? -32.258 -32.584 0.048 1.00 57.28 214 LYS A N 1
ATOM 1687 C CA . LYS A 1 214 ? -32.986 -33.341 -0.973 1.00 57.28 214 LYS A CA 1
ATOM 1688 C C . LYS A 1 214 ? -34.476 -33.202 -0.677 1.00 57.28 214 LYS A C 1
ATOM 1690 O O . LYS A 1 214 ? -35.023 -33.928 0.148 1.00 57.28 214 LYS A O 1
ATOM 1695 N N . VAL A 1 215 ? -35.110 -32.231 -1.320 1.00 58.19 215 VAL A N 1
ATOM 1696 C CA . VAL A 1 215 ? -36.559 -32.192 -1.450 1.00 58.19 215 VAL A CA 1
ATOM 1697 C C . VAL A 1 215 ? -36.879 -33.240 -2.501 1.00 58.19 215 VAL A C 1
ATOM 1699 O O . VAL A 1 215 ? -36.694 -33.003 -3.695 1.00 58.19 215 VAL A O 1
ATOM 1702 N N . ASP A 1 216 ? -37.261 -34.437 -2.057 1.00 56.00 216 ASP A N 1
ATOM 1703 C CA . ASP A 1 216 ? -37.803 -35.414 -2.990 1.00 56.00 216 ASP A CA 1
ATOM 1704 C C . ASP A 1 216 ? -39.032 -34.775 -3.652 1.00 56.00 216 ASP A C 1
ATOM 1706 O O . ASP A 1 216 ? -39.896 -34.249 -2.943 1.00 56.00 216 ASP A O 1
ATOM 1710 N N . PRO A 1 217 ? -39.096 -34.744 -4.994 1.00 56.06 217 PRO A N 1
ATOM 1711 C CA . PRO A 1 217 ? -40.198 -34.117 -5.700 1.00 56.06 217 PRO A CA 1
ATOM 1712 C C . PRO A 1 217 ? -41.495 -34.777 -5.247 1.00 56.06 217 PRO A C 1
ATOM 1714 O O . PRO A 1 217 ? -41.663 -35.989 -5.411 1.00 56.06 217 PRO A O 1
ATOM 1717 N N . GLU A 1 218 ? -42.383 -33.974 -4.655 1.00 52.38 218 GLU A N 1
ATOM 1718 C CA . GLU A 1 218 ? -43.713 -34.391 -4.228 1.00 52.38 218 GLU A CA 1
ATOM 1719 C C . GLU A 1 218 ? -44.398 -35.102 -5.394 1.00 52.38 218 GLU A C 1
ATOM 1721 O O . GLU A 1 218 ? -44.860 -34.492 -6.361 1.00 52.38 218 GLU A O 1
ATOM 1726 N N . LYS A 1 219 ? -44.465 -36.431 -5.330 1.00 54.75 219 LYS A N 1
ATOM 1727 C CA . LYS A 1 219 ? -45.370 -37.165 -6.198 1.00 54.75 219 LYS A CA 1
ATOM 1728 C C . LYS A 1 219 ? -46.739 -36.993 -5.570 1.00 54.75 219 LYS A C 1
ATOM 1730 O O . LYS A 1 219 ? -47.043 -37.645 -4.579 1.00 54.75 219 LYS A O 1
ATOM 1735 N N . SER A 1 220 ? -47.559 -36.140 -6.181 1.00 59.75 220 SER A N 1
ATOM 1736 C CA . SER A 1 220 ? -48.968 -35.850 -5.853 1.00 59.75 220 SER A CA 1
ATOM 1737 C C . SER A 1 220 ? -49.865 -37.077 -5.575 1.00 59.75 220 SER A C 1
ATOM 1739 O O . SER A 1 220 ? -51.017 -36.912 -5.189 1.00 59.75 220 SER A O 1
ATOM 1741 N N . ASN A 1 221 ? -49.371 -38.300 -5.770 1.00 60.69 221 ASN A N 1
ATOM 1742 C CA . ASN A 1 221 ? -50.111 -39.545 -5.603 1.00 60.69 221 ASN A CA 1
ATOM 1743 C C . ASN A 1 221 ? -49.845 -40.249 -4.257 1.00 60.69 221 ASN A C 1
ATOM 1745 O O . ASN A 1 221 ? -50.455 -41.285 -4.004 1.00 60.69 221 ASN A O 1
ATOM 1749 N N . ASP A 1 222 ? -48.961 -39.733 -3.394 1.00 69.69 222 ASP A N 1
ATOM 1750 C CA . ASP A 1 222 ? -48.664 -40.353 -2.091 1.00 69.69 222 ASP A CA 1
ATOM 1751 C C . ASP A 1 222 ? -49.611 -39.842 -0.987 1.00 69.69 222 ASP A C 1
ATOM 1753 O O . ASP A 1 222 ? -49.232 -39.117 -0.064 1.00 69.69 222 ASP A O 1
ATOM 1757 N N . ILE A 1 223 ? -50.894 -40.203 -1.114 1.00 73.56 223 ILE A N 1
ATOM 1758 C CA . ILE A 1 223 ? -51.950 -39.885 -0.136 1.00 73.56 223 ILE A CA 1
ATOM 1759 C C . ILE A 1 223 ? -51.537 -40.262 1.308 1.00 73.56 223 ILE A C 1
ATOM 1761 O O . ILE A 1 223 ? -51.752 -39.441 2.201 1.00 73.56 223 ILE A O 1
ATOM 1765 N N . PRO A 1 224 ? -50.907 -41.429 1.577 1.00 80.19 224 PRO A N 1
ATOM 1766 C CA . PRO A 1 224 ? -50.432 -41.781 2.919 1.00 80.19 224 PRO A CA 1
ATOM 1767 C C . PRO A 1 224 ? -49.431 -40.785 3.519 1.00 80.19 224 PRO A C 1
ATOM 1769 O O . PRO A 1 224 ? -49.514 -40.477 4.710 1.00 80.19 224 PRO A O 1
ATOM 1772 N N . TYR A 1 225 ? -48.494 -40.267 2.718 1.00 77.06 225 TYR A N 1
ATOM 1773 C CA . TYR A 1 225 ? -47.533 -39.265 3.184 1.00 77.06 225 TYR A CA 1
ATOM 1774 C C . TYR A 1 225 ? -48.232 -37.960 3.578 1.00 77.06 225 TYR A C 1
ATOM 1776 O O . TYR A 1 225 ? -47.982 -37.427 4.662 1.00 77.06 225 TYR A O 1
ATOM 1784 N N . LEU A 1 226 ? -49.139 -37.472 2.724 1.00 75.75 226 LEU A N 1
ATOM 1785 C CA . LEU A 1 226 ? -49.902 -36.250 2.986 1.00 75.75 226 LEU A CA 1
ATOM 1786 C C . LEU A 1 226 ? -50.786 -36.397 4.228 1.00 75.75 226 LEU A C 1
ATOM 1788 O O . LEU A 1 226 ? -50.805 -35.499 5.067 1.00 75.75 226 LEU A O 1
ATOM 1792 N N . GLN A 1 227 ? -51.443 -37.548 4.395 1.00 82.56 227 GLN A N 1
ATOM 1793 C CA . GLN A 1 227 ? -52.243 -37.851 5.582 1.00 82.56 227 GLN A CA 1
ATOM 1794 C C . GLN A 1 227 ? -51.386 -37.789 6.854 1.00 82.56 227 GLN A C 1
ATOM 1796 O O . GLN A 1 227 ? -51.734 -37.090 7.801 1.00 82.56 227 GLN A O 1
ATOM 1801 N N . LYS A 1 228 ? -50.213 -38.436 6.849 1.00 83.94 228 LYS A N 1
ATOM 1802 C CA . LYS A 1 228 ? -49.286 -38.416 7.987 1.00 83.94 228 LYS A CA 1
ATOM 1803 C C . LYS A 1 228 ? -48.793 -37.002 8.308 1.00 83.94 228 LYS A C 1
ATOM 1805 O O . LYS A 1 228 ? -48.708 -36.631 9.474 1.00 83.94 228 LYS A O 1
ATOM 1810 N N . LYS A 1 229 ? -48.485 -36.203 7.282 1.00 83.56 229 LYS A N 1
ATOM 1811 C CA . LYS A 1 229 ? -48.063 -34.804 7.440 1.00 83.56 229 LYS A CA 1
ATOM 1812 C C . LYS A 1 229 ? -49.165 -33.960 8.085 1.00 83.56 229 LYS A C 1
ATOM 1814 O O . LYS A 1 229 ? -48.876 -33.174 8.982 1.00 83.56 229 LYS A O 1
ATOM 1819 N N . ILE A 1 230 ? -50.411 -34.139 7.645 1.00 83.06 230 ILE A N 1
ATOM 1820 C CA . ILE A 1 230 ? -51.584 -33.472 8.219 1.00 83.06 230 ILE A CA 1
ATOM 1821 C C . ILE A 1 230 ? -51.767 -33.885 9.682 1.00 83.06 230 ILE A C 1
ATOM 1823 O O . ILE A 1 230 ? -51.969 -33.017 10.528 1.00 83.06 230 ILE A O 1
ATOM 1827 N N . ASP A 1 231 ? -51.633 -35.173 9.999 1.00 88.06 231 ASP A N 1
ATOM 1828 C CA . ASP A 1 231 ? -51.757 -35.674 11.371 1.00 88.06 231 ASP A CA 1
ATOM 1829 C C . ASP A 1 231 ? -50.662 -35.113 12.292 1.00 88.06 231 ASP A C 1
ATOM 1831 O O . ASP A 1 231 ? -50.931 -34.762 13.442 1.00 88.06 231 ASP A O 1
ATOM 1835 N N . ASP A 1 232 ? -49.425 -35.003 11.803 1.00 88.69 232 ASP A N 1
ATOM 1836 C CA . ASP A 1 232 ? -48.309 -34.449 12.573 1.00 88.69 232 ASP A CA 1
ATOM 1837 C C . ASP A 1 232 ? -48.462 -32.934 12.792 1.00 88.69 232 ASP A C 1
ATOM 1839 O O . ASP A 1 232 ? -48.295 -32.466 13.920 1.00 88.69 232 ASP A O 1
ATOM 1843 N N . LEU A 1 233 ? -48.889 -32.182 11.770 1.00 85.62 233 LEU A N 1
ATOM 1844 C CA . LEU A 1 233 ? -49.245 -30.764 11.917 1.00 85.62 233 LEU A CA 1
ATOM 1845 C C . LEU A 1 233 ? -50.441 -30.574 12.863 1.00 85.62 233 LEU A C 1
ATOM 1847 O O . LEU A 1 233 ? -50.459 -29.640 13.661 1.00 85.62 233 LEU A O 1
ATOM 1851 N N . GLY A 1 234 ? -51.420 -31.481 12.834 1.00 87.44 234 GLY A N 1
ATOM 1852 C CA . GLY A 1 234 ? -52.556 -31.474 13.754 1.00 87.44 234 GLY A CA 1
ATOM 1853 C C . GLY A 1 234 ? -52.137 -31.637 15.219 1.00 87.44 234 GLY A C 1
ATOM 1854 O O . GLY A 1 234 ? -52.649 -30.928 16.086 1.00 87.44 234 GLY A O 1
ATOM 1855 N N . LYS A 1 235 ? -51.166 -32.517 15.504 1.00 90.75 235 LYS A N 1
ATOM 1856 C CA . LYS A 1 235 ? -50.586 -32.675 16.853 1.00 90.75 235 LYS A CA 1
ATOM 1857 C C . LYS A 1 235 ? -49.820 -31.430 17.294 1.00 90.75 235 LYS A C 1
ATOM 1859 O O . LYS A 1 235 ? -49.930 -31.032 18.451 1.00 90.75 235 LYS A O 1
ATOM 1864 N N . GLU A 1 236 ? -49.057 -30.820 16.390 1.00 82.12 236 GLU A N 1
ATOM 1865 C CA . GLU A 1 236 ? -48.304 -29.596 16.680 1.00 82.12 236 GLU A CA 1
ATOM 1866 C C . GLU A 1 236 ? -49.245 -28.429 17.013 1.00 82.12 236 GLU A C 1
ATOM 1868 O O . GLU A 1 236 ? -49.058 -27.752 18.022 1.00 82.12 236 GLU A O 1
ATOM 1873 N N . VAL A 1 237 ? -50.325 -28.257 16.244 1.00 83.56 237 VAL A N 1
ATOM 1874 C CA . VAL A 1 237 ? -51.357 -27.245 16.522 1.00 83.56 237 VAL A CA 1
ATOM 1875 C C . VAL A 1 237 ? -52.054 -27.499 17.864 1.00 83.56 237 VAL A C 1
ATOM 1877 O O . VAL A 1 237 ? -52.317 -26.549 18.602 1.00 83.56 237 VAL A O 1
ATOM 1880 N N . ALA A 1 238 ? -52.329 -28.758 18.217 1.00 86.81 238 ALA A N 1
ATOM 1881 C CA . ALA A 1 238 ? -52.912 -29.098 19.515 1.00 86.81 238 ALA A CA 1
ATOM 1882 C C . ALA A 1 238 ? -51.980 -28.726 20.684 1.00 86.81 238 ALA A C 1
ATOM 1884 O O . ALA A 1 238 ? -52.427 -28.102 21.645 1.00 86.81 238 ALA A O 1
ATOM 1885 N N . LEU A 1 239 ? -50.683 -29.032 20.570 1.00 83.69 239 LEU A N 1
ATOM 1886 C CA . LEU A 1 239 ? -49.667 -28.654 21.561 1.00 83.69 239 LEU A CA 1
ATOM 1887 C C . LEU A 1 239 ? -49.528 -27.135 21.708 1.00 83.69 239 LEU A C 1
ATOM 1889 O O . LEU A 1 239 ? -49.418 -26.631 22.825 1.00 83.69 239 LEU A O 1
ATOM 1893 N N . LEU A 1 240 ? -49.551 -26.395 20.596 1.00 78.19 240 LEU A N 1
ATOM 1894 C CA . LEU A 1 240 ? -49.508 -24.931 20.624 1.00 78.19 240 LEU A CA 1
ATOM 1895 C C . LEU A 1 240 ? -50.726 -24.349 21.346 1.00 78.19 240 LEU A C 1
ATOM 1897 O O . LEU A 1 240 ? -50.575 -23.431 22.149 1.00 78.19 240 LEU A O 1
ATOM 1901 N N . ARG A 1 241 ? -51.913 -24.924 21.129 1.00 82.94 241 ARG A N 1
ATOM 1902 C CA . ARG A 1 241 ? -53.140 -24.487 21.801 1.00 82.94 241 ARG A CA 1
ATOM 1903 C C . ARG A 1 241 ? -53.139 -24.813 23.298 1.00 82.94 241 ARG A C 1
ATOM 1905 O O . ARG A 1 241 ? -53.532 -23.967 24.093 1.00 82.94 241 ARG A O 1
ATOM 1912 N N . GLU A 1 242 ? -52.625 -25.976 23.704 1.00 84.94 242 GLU A N 1
ATOM 1913 C CA . GLU A 1 242 ? -52.406 -26.279 25.129 1.00 84.94 242 GLU A CA 1
ATOM 1914 C C . GLU A 1 242 ? -51.426 -25.294 25.781 1.00 84.94 242 GLU A C 1
ATOM 1916 O O . GLU A 1 242 ? -51.640 -24.850 26.913 1.00 84.94 242 GLU A O 1
ATOM 1921 N N . PHE A 1 243 ? -50.357 -24.924 25.071 1.00 79.75 243 PHE A N 1
ATOM 1922 C CA . PHE A 1 243 ? -49.391 -23.950 25.564 1.00 79.75 243 PHE A CA 1
ATOM 1923 C C . PHE A 1 243 ? -50.004 -22.548 25.699 1.00 79.75 243 PHE A C 1
ATOM 1925 O O . PHE A 1 243 ? -49.800 -21.895 26.725 1.00 79.75 243 PHE A O 1
ATOM 1932 N N . GLU A 1 244 ? -50.786 -22.095 24.715 1.00 75.31 244 GLU A N 1
ATOM 1933 C CA . GLU A 1 244 ? -51.542 -20.838 24.794 1.00 75.31 244 GLU A CA 1
ATOM 1934 C C . GLU A 1 244 ? -52.510 -20.826 25.987 1.00 75.31 244 GLU A C 1
ATOM 1936 O O . GLU A 1 244 ? -52.526 -19.859 26.754 1.00 75.31 244 GLU A O 1
ATOM 1941 N N . ASP A 1 245 ? -53.254 -21.913 26.206 1.00 80.50 245 ASP A N 1
ATOM 1942 C CA . ASP A 1 245 ? -54.183 -22.044 27.334 1.00 80.50 245 ASP A CA 1
ATOM 1943 C C . ASP A 1 245 ? -53.458 -22.011 28.693 1.00 80.50 245 ASP A C 1
ATOM 1945 O O . ASP A 1 245 ? -53.935 -21.393 29.654 1.00 80.50 245 ASP A O 1
ATOM 1949 N N . GLU A 1 246 ? -52.278 -22.631 28.798 1.00 78.19 246 GLU A N 1
ATOM 1950 C CA . GLU A 1 246 ? -51.427 -22.563 29.993 1.00 78.19 246 GLU A CA 1
ATOM 1951 C C . GLU A 1 246 ? -50.892 -21.147 30.246 1.00 78.19 246 GLU A C 1
ATOM 1953 O O . GLU A 1 246 ? -50.891 -20.674 31.389 1.00 78.19 246 GLU A O 1
ATOM 1958 N N . VAL A 1 247 ? -50.475 -20.435 29.195 1.00 76.00 247 VAL A N 1
ATOM 1959 C CA . VAL A 1 247 ? -50.057 -19.029 29.294 1.00 76.00 247 VAL A CA 1
ATOM 1960 C C . VAL A 1 247 ? -51.227 -18.160 29.765 1.00 76.00 247 VAL A C 1
ATOM 1962 O O . VAL A 1 247 ? -51.071 -17.394 30.722 1.00 76.00 247 VAL A O 1
ATOM 1965 N N . MET A 1 248 ? -52.417 -18.343 29.190 1.00 68.75 248 MET A N 1
ATOM 1966 C CA . MET A 1 248 ? -53.645 -17.656 29.606 1.00 68.75 248 MET A CA 1
ATOM 1967 C C . MET A 1 248 ? -54.005 -17.943 31.070 1.00 68.75 248 MET A C 1
ATOM 1969 O O . MET A 1 248 ? -54.280 -17.012 31.832 1.00 68.75 248 MET A O 1
ATOM 1973 N N . LYS A 1 249 ? -53.920 -19.201 31.528 1.00 74.06 249 LYS A N 1
ATOM 1974 C CA . LYS A 1 249 ? -54.127 -19.561 32.945 1.00 74.06 249 LYS A CA 1
ATOM 1975 C C . LYS A 1 249 ? -53.108 -18.914 33.876 1.00 74.06 249 LYS A C 1
ATOM 1977 O O . LYS A 1 249 ? -53.473 -18.489 34.975 1.00 74.06 249 LYS A O 1
ATOM 1982 N N . ARG A 1 250 ? -51.833 -18.848 33.484 1.00 66.25 250 ARG A N 1
ATOM 1983 C CA . ARG A 1 250 ? -50.789 -18.181 34.281 1.00 66.25 250 ARG A CA 1
ATOM 1984 C C . ARG A 1 250 ? -51.043 -16.681 34.386 1.00 66.25 250 ARG A C 1
ATOM 1986 O O . ARG A 1 250 ? -50.892 -16.134 35.479 1.00 66.25 250 ARG A O 1
ATOM 1993 N N . CYS A 1 251 ? -51.480 -16.038 33.304 1.00 60.53 251 CYS A N 1
ATOM 1994 C CA . CYS A 1 251 ? -51.902 -14.640 33.342 1.00 60.53 251 CYS A CA 1
ATOM 1995 C C . CYS A 1 251 ? -53.119 -14.447 34.258 1.00 60.53 251 CYS A C 1
ATOM 1997 O O . CYS A 1 251 ? -53.080 -13.591 35.139 1.00 60.53 251 CYS A O 1
ATOM 1999 N N . ALA A 1 252 ? -54.141 -15.303 34.161 1.00 58.81 252 ALA A N 1
ATOM 2000 C CA . ALA A 1 252 ? -55.315 -15.232 35.033 1.00 58.81 252 ALA A CA 1
ATOM 2001 C C . ALA A 1 252 ? -54.966 -15.433 36.522 1.00 58.81 252 ALA A C 1
ATOM 2003 O O . ALA A 1 252 ? -55.465 -14.704 37.379 1.00 58.81 252 ALA A O 1
ATOM 2004 N N . LYS A 1 253 ? -54.060 -16.368 36.847 1.00 54.97 253 LYS A N 1
ATOM 2005 C CA . LYS A 1 253 ? -53.567 -16.564 38.223 1.00 54.97 253 LYS A CA 1
ATOM 2006 C C . LYS A 1 253 ? -52.803 -15.352 38.753 1.00 54.97 253 LYS A C 1
ATOM 2008 O O . LYS A 1 253 ? -52.971 -15.022 39.922 1.00 54.97 253 LYS A O 1
ATOM 2013 N N . LYS A 1 254 ? -52.004 -14.673 37.921 1.00 48.16 254 LYS A N 1
ATOM 2014 C CA . LYS A 1 254 ? -51.345 -13.419 38.324 1.00 48.16 254 LYS A CA 1
ATOM 2015 C C . LYS A 1 254 ? -52.355 -12.306 38.606 1.00 48.16 254 LYS A C 1
ATOM 2017 O O . LYS A 1 254 ? -52.158 -11.557 39.552 1.00 48.16 254 LYS A O 1
ATOM 2022 N N . CYS A 1 255 ? -53.451 -12.229 37.852 1.00 46.78 255 CYS A N 1
ATOM 2023 C CA . CYS A 1 255 ? -54.484 -11.215 38.077 1.00 46.78 255 CYS A CA 1
ATOM 2024 C C . CYS A 1 255 ? -55.424 -11.536 39.256 1.00 46.78 255 CYS A C 1
ATOM 2026 O O . CYS A 1 255 ? -56.017 -10.620 39.818 1.00 46.78 255 CYS A O 1
ATOM 2028 N N . GLY A 1 256 ? -55.572 -12.810 39.639 1.00 41.91 256 GLY A N 1
ATOM 2029 C CA . GLY A 1 256 ? -56.491 -13.238 40.703 1.00 41.91 256 GLY A CA 1
ATOM 2030 C C . GLY A 1 256 ? -55.885 -13.387 42.105 1.00 41.91 256 GLY A C 1
ATOM 2031 O O . GLY A 1 256 ? -56.635 -13.575 43.057 1.00 41.91 256 GLY A O 1
ATOM 2032 N N . ALA A 1 257 ? -54.558 -13.332 42.262 1.00 41.97 257 ALA A N 1
ATO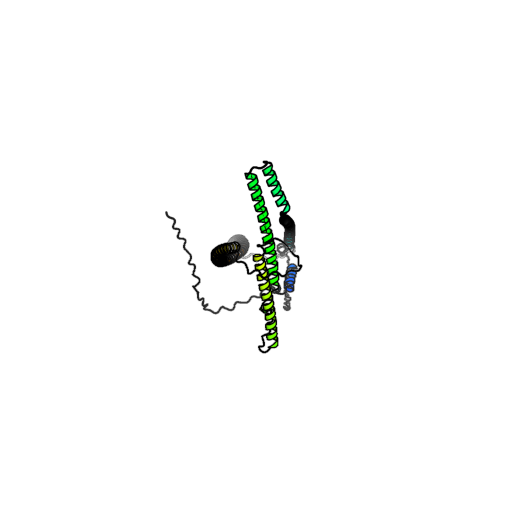M 2033 C CA . ALA A 1 257 ? -53.898 -13.709 43.519 1.00 41.97 257 ALA A CA 1
ATOM 2034 C C . ALA A 1 257 ? -53.681 -12.568 44.536 1.00 41.97 257 ALA A C 1
ATOM 2036 O O . ALA A 1 257 ? -53.271 -12.850 45.658 1.00 41.97 257 ALA A O 1
ATOM 2037 N N . GLU A 1 258 ? -53.976 -11.306 44.210 1.00 39.12 258 GLU A N 1
ATOM 2038 C CA . GLU A 1 258 ? -53.774 -10.190 45.159 1.00 39.12 258 GLU A CA 1
ATOM 2039 C C . GLU A 1 258 ? -55.005 -9.851 46.020 1.00 39.12 258 GLU A C 1
ATOM 2041 O O . GLU A 1 258 ? -54.938 -8.986 46.890 1.00 39.12 258 GLU A O 1
ATOM 2046 N N . GLY A 1 259 ? -56.128 -10.554 45.853 1.00 35.25 259 GLY A N 1
ATOM 2047 C CA . GLY A 1 259 ? -57.360 -10.271 46.593 1.00 35.25 259 GLY A CA 1
ATOM 2048 C C . GLY A 1 259 ? -57.835 -11.434 47.453 1.00 35.25 259 GLY A C 1
ATOM 2049 O O . GLY A 1 259 ? -58.710 -12.175 47.024 1.00 35.25 259 GLY A O 1
ATOM 2050 N N . GLY A 1 260 ? -57.328 -11.567 48.682 1.00 31.47 260 GLY A N 1
ATOM 2051 C CA . GLY A 1 260 ? -58.011 -12.362 49.715 1.00 31.47 260 GLY A CA 1
ATOM 2052 C C . GLY A 1 260 ? -57.174 -13.442 50.394 1.00 31.47 260 GLY A C 1
ATOM 2053 O O . GLY A 1 260 ? -57.533 -14.615 50.381 1.00 31.47 260 GLY A O 1
ATOM 2054 N N . GLY A 1 261 ? -56.086 -13.045 51.051 1.00 28.75 261 GLY A N 1
ATOM 2055 C CA . GLY A 1 261 ? -55.566 -13.796 52.191 1.00 28.75 261 GLY A CA 1
ATOM 2056 C C . GLY A 1 261 ? -56.401 -13.467 53.430 1.00 28.75 261 GLY A C 1
ATOM 2057 O O . GLY A 1 261 ? -56.429 -12.318 53.860 1.00 28.75 261 GLY A O 1
ATOM 2058 N N . GLY A 1 262 ? -57.088 -14.456 54.001 1.00 31.77 262 GLY A N 1
ATOM 2059 C CA . GLY A 1 262 ? -57.788 -14.275 55.271 1.00 31.77 262 GLY A CA 1
ATOM 2060 C C . GLY A 1 262 ? -58.731 -15.416 55.636 1.00 31.77 262 GLY A C 1
ATOM 2061 O O . GLY A 1 262 ? -59.887 -15.410 55.237 1.00 31.77 262 GLY A O 1
ATOM 2062 N N . GLY A 1 263 ? -58.242 -16.334 56.472 1.00 29.28 263 GLY A N 1
ATOM 2063 C CA . GLY A 1 263 ? -59.084 -17.085 57.409 1.00 29.28 263 GLY A CA 1
ATOM 2064 C C . GLY A 1 263 ? -59.530 -18.467 56.952 1.00 29.28 263 GLY A C 1
ATOM 2065 O O . GLY A 1 263 ? -60.560 -18.627 56.306 1.00 29.28 263 GLY A O 1
ATOM 2066 N N . GLY A 1 264 ? -58.770 -19.480 57.368 1.00 28.95 264 GLY A N 1
ATOM 2067 C CA . GLY A 1 264 ? -59.177 -20.875 57.313 1.00 28.95 264 GLY A CA 1
ATOM 2068 C C . GLY A 1 264 ? -60.389 -21.182 58.195 1.00 28.95 264 GLY A C 1
ATOM 2069 O O . GLY A 1 264 ? -60.711 -20.468 59.141 1.00 28.95 264 GLY A O 1
ATOM 2070 N N . GLY A 1 265 ? -61.043 -22.293 57.879 1.00 29.30 265 GLY A N 1
ATOM 2071 C CA . GLY A 1 265 ? -62.211 -22.769 58.608 1.00 29.30 265 GLY A CA 1
ATOM 2072 C C . GLY A 1 265 ? -62.746 -24.058 58.010 1.00 29.30 265 GLY A C 1
ATOM 2073 O O . GLY A 1 265 ? -63.909 -24.137 57.633 1.00 29.30 265 GLY A O 1
ATOM 2074 N N . GLY A 1 266 ? -61.885 -25.066 57.878 1.00 28.58 266 GLY A N 1
ATOM 2075 C CA . GLY A 1 266 ? -62.350 -26.434 57.721 1.00 28.58 266 GLY A CA 1
ATOM 2076 C C . GLY A 1 266 ? -62.969 -26.896 59.036 1.00 28.58 266 GLY A C 1
ATOM 2077 O O . GLY A 1 266 ? -62.250 -27.126 60.000 1.00 28.58 266 GLY A O 1
ATOM 2078 N N . ASN A 1 267 ? -64.289 -27.056 59.074 1.00 31.64 267 ASN A N 1
ATOM 2079 C CA . ASN A 1 267 ? -64.884 -28.136 59.846 1.00 31.64 267 ASN A CA 1
ATOM 2080 C C . ASN A 1 267 ? -66.190 -28.576 59.187 1.00 31.64 267 ASN A C 1
ATOM 2082 O O . ASN A 1 267 ? -67.214 -27.896 59.225 1.00 31.64 267 ASN A O 1
ATOM 2086 N N . ALA A 1 268 ? -66.111 -29.736 58.550 1.00 34.06 268 ALA A N 1
ATOM 2087 C CA . ALA A 1 268 ? -67.249 -30.523 58.140 1.00 34.06 268 ALA A CA 1
ATOM 2088 C C . ALA A 1 268 ? -67.935 -31.082 59.392 1.00 34.06 268 ALA A C 1
ATOM 2090 O O . ALA A 1 268 ? -67.278 -31.711 60.216 1.00 34.06 268 ALA A O 1
ATOM 2091 N N . GLY A 1 269 ? -69.252 -30.925 59.533 1.00 29.98 269 GLY A N 1
ATOM 2092 C CA . GLY A 1 269 ? -69.934 -31.636 60.612 1.00 29.98 269 GLY A CA 1
ATOM 2093 C C . GLY A 1 269 ? -71.338 -31.178 60.958 1.00 29.98 269 GLY A C 1
ATOM 2094 O O . GLY A 1 269 ? -71.525 -30.498 61.950 1.00 29.98 269 GLY A O 1
ATOM 2095 N N . ARG A 1 270 ? -72.303 -31.704 60.199 1.00 28.33 270 ARG A N 1
ATOM 2096 C CA . ARG A 1 270 ? -73.580 -32.258 60.686 1.00 28.33 270 ARG A CA 1
ATOM 2097 C C . ARG A 1 270 ? -74.586 -31.353 61.429 1.00 28.33 270 ARG A C 1
ATOM 2099 O O . ARG A 1 270 ? -74.355 -30.861 62.519 1.00 28.33 270 ARG A O 1
ATOM 2106 N N . ALA A 1 271 ? -75.808 -31.464 60.901 1.00 33.53 271 ALA A N 1
ATOM 2107 C CA . ALA A 1 271 ? -77.087 -31.502 61.614 1.00 33.53 271 ALA A CA 1
ATOM 2108 C C . ALA A 1 271 ? -77.714 -30.167 62.045 1.00 33.53 271 ALA A C 1
ATOM 2110 O O . ALA A 1 271 ? -77.421 -29.634 63.103 1.00 33.53 271 ALA A O 1
ATOM 2111 N N . ALA A 1 272 ? -78.673 -29.720 61.227 1.00 36.44 272 ALA A N 1
ATOM 2112 C CA . ALA A 1 272 ? -80.033 -29.280 61.589 1.00 36.44 272 ALA A CA 1
ATOM 2113 C C . ALA A 1 272 ? -80.487 -28.282 60.511 1.00 36.44 272 ALA A C 1
ATOM 2115 O O . ALA A 1 272 ? -80.041 -27.145 60.461 1.00 36.44 272 ALA A O 1
ATOM 2116 N N . ARG A 1 273 ? -81.242 -28.709 59.493 1.00 30.44 273 ARG A N 1
ATOM 2117 C CA . ARG A 1 273 ? -82.712 -28.582 59.506 1.00 30.44 273 ARG A CA 1
ATOM 2118 C C . ARG A 1 273 ? -83.179 -27.295 60.206 1.00 30.44 273 ARG A C 1
ATOM 2120 O O . ARG A 1 273 ? -83.709 -27.332 61.307 1.00 30.44 273 ARG A O 1
ATOM 2127 N N . GLY A 1 274 ? -83.011 -26.178 59.509 1.00 32.47 274 GLY A N 1
ATOM 2128 C CA . GLY A 1 274 ? -83.721 -24.920 59.722 1.00 32.47 274 GLY A CA 1
ATOM 2129 C C . GLY A 1 274 ? -84.021 -24.297 58.350 1.00 32.47 274 GLY A C 1
ATOM 2130 O O . GLY A 1 274 ? -83.242 -24.526 57.425 1.00 32.47 274 GLY A O 1
ATOM 2131 N N . PRO A 1 275 ? -85.167 -23.620 58.165 1.00 38.94 275 PRO A N 1
ATOM 2132 C CA . PRO A 1 275 ? -85.783 -23.369 56.859 1.00 38.94 275 PRO A CA 1
ATOM 2133 C C . PRO A 1 275 ? -84.952 -22.415 55.989 1.00 38.94 275 PRO A C 1
ATOM 2135 O O . PRO A 1 275 ? -84.167 -21.636 56.529 1.00 38.94 275 PRO A O 1
ATOM 2138 N N . PRO A 1 276 ? -85.140 -22.435 54.655 1.00 41.50 276 PRO A N 1
ATOM 2139 C CA . PRO A 1 276 ? -84.383 -21.602 53.735 1.00 41.50 276 PRO A CA 1
ATOM 2140 C C . PRO A 1 276 ? -84.656 -20.142 54.074 1.00 41.50 276 PRO A C 1
ATOM 2142 O O . PRO A 1 276 ? -85.756 -19.630 53.851 1.00 41.50 276 PRO A O 1
ATOM 2145 N N . GLY A 1 277 ? -83.651 -19.480 54.642 1.00 37.91 277 GLY A N 1
ATOM 2146 C CA . GLY A 1 277 ? -83.625 -18.035 54.729 1.00 37.91 277 GLY A CA 1
ATOM 2147 C C . GLY A 1 277 ? -83.735 -17.510 53.309 1.00 37.91 277 GLY A C 1
ATOM 2148 O O . GLY A 1 277 ? -82.755 -17.521 52.567 1.00 37.91 277 GLY A O 1
ATOM 2149 N N . LYS A 1 278 ? -84.954 -17.104 52.929 1.00 42.84 278 LYS A N 1
ATOM 2150 C CA . LYS A 1 278 ? -85.204 -16.113 51.884 1.00 42.84 278 LYS A CA 1
ATOM 2151 C C . LYS A 1 278 ? -84.077 -15.108 52.006 1.00 42.84 278 LYS A C 1
ATOM 2153 O O . LYS A 1 278 ? -83.975 -14.508 53.073 1.00 42.84 278 LYS A O 1
ATOM 2158 N N . GLY A 1 279 ? -83.228 -15.018 50.980 1.00 46.44 279 GLY A N 1
ATOM 2159 C CA . GLY A 1 279 ? -82.105 -14.092 50.939 1.00 46.44 279 GLY A CA 1
ATOM 2160 C C . GLY A 1 279 ? -82.624 -12.730 51.351 1.00 46.44 279 GLY A C 1
ATOM 2161 O O . GLY A 1 279 ? -83.342 -12.081 50.592 1.00 46.44 279 GLY A O 1
ATOM 2162 N N . SER A 1 280 ? -82.404 -12.387 52.617 1.00 45.19 280 SER A N 1
ATOM 2163 C CA . SER A 1 280 ? -82.942 -11.178 53.193 1.00 45.19 280 SER A CA 1
ATOM 2164 C C . SER A 1 280 ? -82.132 -10.087 52.541 1.00 45.19 280 SER A C 1
ATOM 2166 O O . SER A 1 280 ? -80.947 -9.941 52.847 1.00 45.19 280 SER A O 1
ATOM 2168 N N . PHE A 1 281 ? -82.770 -9.400 51.600 1.00 42.47 281 PHE A N 1
ATOM 2169 C CA . PHE A 1 281 ? -82.349 -8.098 51.128 1.00 42.47 281 PHE A CA 1
ATOM 2170 C C . PHE A 1 281 ? -81.950 -7.313 52.374 1.00 42.47 281 PHE A C 1
ATOM 2172 O O . PHE A 1 281 ? -82.777 -7.086 53.261 1.00 42.47 281 PHE A O 1
ATOM 2179 N N . SER A 1 282 ? -80.658 -7.068 52.523 1.00 49.53 282 SER A N 1
ATOM 2180 C CA . SER A 1 282 ? -80.102 -6.436 53.707 1.00 49.53 282 SER A CA 1
ATOM 2181 C C . SER A 1 282 ? -79.656 -5.084 53.199 1.00 49.53 282 SER A C 1
ATOM 2183 O O . SER A 1 282 ? -78.575 -5.024 52.616 1.00 49.53 282 SER A O 1
ATOM 2185 N N . PRO A 1 283 ? -80.463 -4.021 53.384 1.00 59.81 283 PRO A N 1
ATOM 2186 C CA . PRO A 1 283 ? -80.215 -2.716 52.776 1.00 59.81 283 PRO A CA 1
ATOM 2187 C C . PRO A 1 283 ? -78.773 -2.241 52.963 1.00 59.81 283 PRO A C 1
ATOM 2189 O O . PRO A 1 283 ? -78.186 -1.710 52.029 1.00 59.81 283 PRO A O 1
ATOM 2192 N N . ASP A 1 284 ? -78.175 -2.528 54.123 1.00 65.88 284 ASP A N 1
ATOM 2193 C CA . ASP A 1 284 ? -76.786 -2.178 54.424 1.00 65.88 284 ASP A CA 1
ATOM 2194 C C . ASP A 1 284 ? -75.756 -3.014 53.648 1.00 65.88 284 ASP A C 1
ATOM 2196 O O . ASP A 1 284 ? -74.843 -2.451 53.049 1.00 65.88 284 ASP A O 1
ATOM 2200 N N . LYS A 1 285 ? -75.908 -4.347 53.589 1.00 68.00 285 LYS A N 1
ATOM 2201 C CA . LYS A 1 285 ? -74.985 -5.216 52.831 1.00 68.00 285 LYS A CA 1
ATOM 2202 C C . LYS A 1 285 ? -75.111 -4.985 51.332 1.00 68.00 285 LYS A C 1
ATOM 2204 O O . LYS A 1 285 ? -74.109 -4.999 50.627 1.00 68.00 285 LYS A O 1
ATOM 2209 N N . ASP A 1 286 ? -76.326 -4.757 50.848 1.00 71.88 286 ASP A N 1
ATOM 2210 C CA . ASP A 1 286 ? -76.577 -4.458 49.443 1.00 71.88 286 ASP A CA 1
ATOM 2211 C C . ASP A 1 286 ? -76.036 -3.067 49.085 1.00 71.88 286 ASP A C 1
ATOM 2213 O O . ASP A 1 286 ? -75.398 -2.914 48.045 1.00 71.88 286 ASP A O 1
ATOM 2217 N N . ALA A 1 287 ? -76.172 -2.071 49.970 1.00 78.81 287 ALA A N 1
ATOM 2218 C CA . ALA A 1 287 ? -75.545 -0.763 49.792 1.00 78.81 287 ALA A CA 1
ATOM 2219 C C . ALA A 1 287 ? -74.010 -0.846 49.786 1.00 78.81 287 ALA A C 1
ATOM 2221 O O . ALA A 1 287 ? -73.374 -0.206 48.949 1.00 78.81 287 ALA A O 1
ATOM 2222 N N . GLU A 1 288 ? -73.397 -1.634 50.673 1.00 80.12 288 GLU A N 1
ATOM 2223 C CA . GLU A 1 288 ? -71.948 -1.874 50.657 1.00 80.12 288 GLU A CA 1
ATOM 2224 C C . GLU A 1 288 ? -71.495 -2.617 49.395 1.00 80.12 288 GLU A C 1
ATOM 2226 O O . GLU A 1 288 ? -70.518 -2.208 48.764 1.00 80.12 288 GLU A O 1
ATOM 2231 N N . ASN A 1 289 ? -72.230 -3.647 48.969 1.00 82.81 289 ASN A N 1
ATOM 2232 C CA . ASN A 1 289 ? -71.957 -4.370 47.727 1.00 82.81 289 ASN A CA 1
ATOM 2233 C C . ASN A 1 289 ? -72.045 -3.438 46.510 1.00 82.81 289 ASN A C 1
ATOM 2235 O O . ASN A 1 289 ? -71.148 -3.446 45.668 1.00 82.81 289 ASN A O 1
ATOM 2239 N N . ILE A 1 290 ? -73.073 -2.585 46.433 1.00 85.19 290 ILE A N 1
ATOM 2240 C CA . ILE A 1 290 ? -73.220 -1.586 45.363 1.00 85.19 290 ILE A CA 1
ATOM 2241 C C . ILE A 1 290 ? -72.070 -0.573 45.407 1.00 85.19 290 ILE A C 1
ATOM 2243 O O . ILE A 1 290 ? -71.492 -0.274 44.362 1.00 85.19 290 ILE A O 1
ATOM 2247 N N . LYS A 1 291 ? -71.684 -0.075 46.591 1.00 88.44 291 LYS A N 1
ATOM 2248 C CA . LYS A 1 291 ? -70.524 0.824 46.741 1.00 88.44 291 LYS A CA 1
ATOM 2249 C C . LYS A 1 291 ? -69.239 0.171 46.238 1.00 88.44 291 LYS A C 1
ATOM 2251 O O . LYS A 1 291 ? -68.473 0.823 45.532 1.00 88.44 291 LYS A O 1
ATOM 2256 N N . LYS A 1 292 ? -69.023 -1.108 46.552 1.00 88.31 292 LYS A N 1
ATOM 2257 C CA . LYS A 1 292 ? -67.861 -1.869 46.084 1.00 88.31 292 LYS A CA 1
ATOM 2258 C C . LYS A 1 292 ? -67.863 -2.029 44.562 1.00 88.31 292 LYS A C 1
ATOM 2260 O O . LYS A 1 292 ? -66.861 -1.725 43.929 1.00 88.31 292 LYS A O 1
ATOM 2265 N N . ILE A 1 293 ? -69.000 -2.393 43.964 1.00 88.75 293 ILE A N 1
ATOM 2266 C CA . ILE A 1 293 ? -69.151 -2.504 42.501 1.00 88.75 293 ILE A CA 1
ATOM 2267 C C . ILE A 1 293 ? -68.880 -1.161 41.809 1.00 88.75 293 ILE A C 1
ATOM 2269 O O . ILE A 1 293 ? -68.225 -1.121 40.769 1.00 88.75 293 ILE A O 1
ATOM 2273 N N . LEU A 1 294 ? -69.371 -0.051 42.370 1.00 89.88 294 LEU A N 1
ATOM 2274 C CA . LEU A 1 294 ? -69.117 1.285 41.827 1.00 89.88 294 LEU A CA 1
ATOM 2275 C C . LEU A 1 294 ? -67.632 1.662 41.916 1.00 89.88 294 LEU A C 1
ATOM 2277 O O . LEU A 1 294 ? -67.084 2.149 40.928 1.00 89.88 294 LEU A O 1
ATOM 2281 N N . ALA A 1 295 ? -66.977 1.379 43.045 1.00 90.94 295 ALA A N 1
ATOM 2282 C CA . ALA A 1 295 ? -65.542 1.594 43.213 1.00 90.94 295 ALA A CA 1
ATOM 2283 C C . ALA A 1 295 ? -64.715 0.753 42.223 1.00 90.94 295 ALA A C 1
ATOM 2285 O O . ALA A 1 295 ? -63.820 1.288 41.568 1.00 90.94 295 ALA A O 1
ATOM 2286 N N . ASP A 1 296 ? -65.059 -0.526 42.044 1.00 90.56 296 ASP A N 1
ATOM 2287 C CA . ASP A 1 296 ? -64.401 -1.421 41.086 1.00 90.56 296 ASP A CA 1
ATOM 2288 C C . ASP A 1 296 ? -64.604 -0.941 39.640 1.00 90.56 296 ASP A C 1
ATOM 2290 O O . ASP A 1 296 ? -63.661 -0.921 38.848 1.00 90.56 296 ASP A O 1
ATOM 2294 N N . ARG A 1 297 ? -65.811 -0.479 39.285 1.00 91.88 297 ARG A N 1
ATOM 2295 C CA . ARG A 1 297 ? -66.103 0.106 37.966 1.00 91.88 297 ARG A CA 1
ATOM 2296 C C . ARG A 1 297 ? -65.286 1.371 37.714 1.00 91.88 297 ARG A C 1
ATOM 2298 O O . ARG A 1 297 ? -64.775 1.558 36.611 1.00 91.88 297 ARG A O 1
ATOM 2305 N N . ASP A 1 298 ? -65.178 2.256 38.698 1.00 92.62 298 ASP A N 1
ATOM 2306 C CA . ASP A 1 298 ? -64.429 3.504 38.547 1.00 92.62 298 ASP A CA 1
ATOM 2307 C C . ASP A 1 298 ? -62.911 3.240 38.495 1.00 92.62 298 ASP A C 1
ATOM 2309 O O . ASP A 1 298 ? -62.208 3.857 37.691 1.00 92.62 298 ASP A O 1
ATOM 2313 N N . ALA A 1 299 ? -62.418 2.239 39.233 1.00 94.12 299 ALA A N 1
ATOM 2314 C CA . ALA A 1 299 ? -61.053 1.732 39.098 1.00 94.12 299 ALA A CA 1
ATOM 2315 C C . ALA A 1 299 ? -60.796 1.117 37.709 1.00 94.12 299 ALA A C 1
ATOM 2317 O O . ALA A 1 299 ? -59.760 1.387 37.100 1.00 94.12 299 ALA A O 1
ATOM 2318 N N . LEU A 1 300 ? -61.744 0.343 37.168 1.00 94.31 300 LEU A N 1
ATOM 2319 C CA . LEU A 1 300 ? -61.666 -0.200 35.807 1.00 94.31 300 LEU A CA 1
ATOM 2320 C C . LEU A 1 300 ? -61.648 0.908 34.752 1.00 94.31 300 LEU A C 1
ATOM 2322 O O . LEU A 1 300 ? -60.841 0.851 33.828 1.00 94.31 300 LEU A O 1
ATOM 2326 N N . ARG A 1 301 ? -62.474 1.949 34.901 1.00 93.44 301 ARG A N 1
ATOM 2327 C CA . ARG A 1 301 ? -62.461 3.117 34.005 1.00 93.44 301 ARG A CA 1
ATOM 2328 C C . ARG A 1 301 ? -61.118 3.837 34.025 1.00 93.44 301 ARG A C 1
ATOM 2330 O O . ARG A 1 301 ? -60.649 4.255 32.972 1.00 93.44 301 ARG A O 1
ATOM 2337 N N . LYS A 1 302 ? -60.492 3.963 35.199 1.00 94.25 302 LYS A N 1
ATOM 2338 C CA . LYS A 1 302 ? -59.151 4.542 35.323 1.00 94.25 302 LYS A CA 1
ATOM 2339 C C . LYS A 1 302 ? -58.107 3.694 34.586 1.00 94.25 302 LYS A C 1
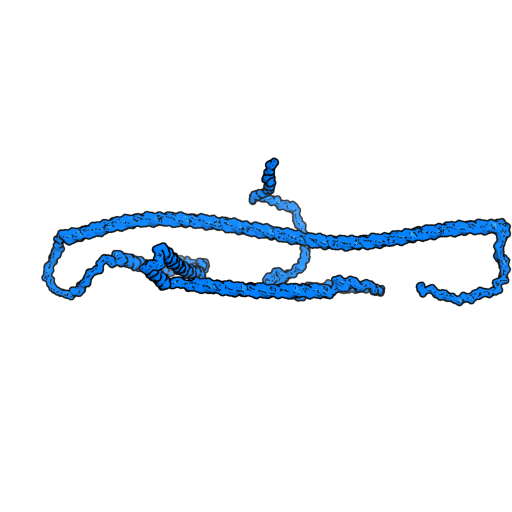ATOM 2341 O O . LYS A 1 302 ? -57.370 4.239 33.775 1.00 94.25 302 LYS A O 1
ATOM 2346 N N . LYS A 1 303 ? -58.129 2.369 34.774 1.00 94.62 303 LYS A N 1
ATOM 2347 C CA . LYS A 1 303 ? -57.251 1.436 34.043 1.00 94.62 303 LYS A CA 1
ATOM 2348 C C . LYS A 1 303 ? -57.460 1.487 32.527 1.00 94.62 303 LYS A C 1
ATOM 2350 O O . LYS A 1 303 ? -56.492 1.411 31.788 1.00 94.62 303 LYS A O 1
ATOM 2355 N N . CYS A 1 304 ? -58.700 1.637 32.053 1.00 94.12 304 CYS A N 1
ATOM 2356 C CA . CYS A 1 304 ? -58.974 1.758 30.616 1.00 94.12 304 CYS A CA 1
ATOM 2357 C C . CYS A 1 304 ? -58.338 3.021 30.016 1.00 94.12 304 CYS A C 1
ATOM 2359 O O . CYS A 1 304 ? -57.762 2.939 28.940 1.00 94.12 304 CYS A O 1
ATOM 2361 N N . LYS A 1 305 ? -58.380 4.156 30.728 1.00 94.12 305 LYS A N 1
ATOM 2362 C CA . LYS A 1 305 ? -57.698 5.389 30.298 1.00 94.12 305 LYS A CA 1
ATOM 2363 C C . LYS A 1 305 ? -56.178 5.236 30.285 1.00 94.12 305 LYS A C 1
ATOM 2365 O O . LYS A 1 305 ? -55.530 5.644 29.335 1.00 94.12 305 LYS A O 1
ATOM 2370 N N . GLU A 1 306 ? -55.616 4.603 31.315 1.00 94.81 306 GLU A N 1
ATOM 2371 C CA . GLU A 1 306 ? -54.176 4.312 31.374 1.00 94.81 306 GLU A CA 1
ATOM 2372 C C . GLU A 1 306 ? -53.732 3.390 30.222 1.00 94.81 306 GLU A C 1
ATOM 2374 O O . GLU A 1 306 ? -52.642 3.565 29.681 1.00 94.81 306 GLU A O 1
ATOM 2379 N N . LEU A 1 307 ? -54.574 2.429 29.817 1.00 94.81 307 LEU A N 1
ATOM 2380 C CA . LEU A 1 307 ? -54.319 1.565 28.660 1.00 94.81 307 LEU A CA 1
ATOM 2381 C C . LEU A 1 307 ? -54.408 2.315 27.325 1.00 94.81 307 LEU A C 1
ATOM 2383 O O . LEU A 1 307 ? -53.619 2.024 26.433 1.00 94.81 307 LEU A O 1
ATOM 2387 N N . GLU A 1 308 ? -55.327 3.270 27.191 1.00 94.50 308 GLU A N 1
ATOM 2388 C CA . GLU A 1 308 ? -55.440 4.134 26.007 1.00 94.50 308 GLU A CA 1
ATOM 2389 C C . GLU A 1 308 ? -54.185 5.010 25.847 1.00 94.50 308 GLU A C 1
ATOM 2391 O O . GLU A 1 308 ? -53.532 4.964 24.807 1.00 94.50 308 GLU A O 1
ATOM 2396 N N . GLU A 1 309 ? -53.747 5.681 26.920 1.00 94.88 309 GLU A N 1
ATOM 2397 C CA . GLU A 1 309 ? -52.493 6.454 26.935 1.00 94.88 309 GLU A CA 1
ATOM 2398 C C . GLU A 1 309 ? -51.256 5.587 26.654 1.00 94.88 309 GLU A C 1
ATOM 2400 O O . GLU A 1 309 ? -50.271 6.050 26.069 1.00 94.88 309 GLU A O 1
ATOM 2405 N N . LEU A 1 310 ? -51.261 4.331 27.113 1.00 95.31 310 LEU A N 1
ATOM 2406 C CA . LEU A 1 310 ? -50.191 3.386 26.815 1.00 95.31 310 LEU A CA 1
ATOM 2407 C C . LEU A 1 310 ? -50.218 2.963 25.341 1.00 95.31 310 LEU A C 1
ATOM 2409 O O . LEU A 1 310 ? -49.152 2.862 24.741 1.00 95.31 310 LEU A O 1
ATOM 2413 N N . GLY A 1 311 ? -51.402 2.766 24.757 1.00 95.75 311 GLY A N 1
ATOM 2414 C CA . GLY A 1 311 ? -51.580 2.491 23.329 1.00 95.75 311 GLY A CA 1
ATOM 2415 C C . GLY A 1 311 ? -51.005 3.604 22.453 1.00 95.75 311 GLY A C 1
ATOM 2416 O O . GLY A 1 311 ? -50.217 3.326 21.553 1.00 95.75 311 GLY A O 1
ATOM 2417 N N . ASP A 1 312 ? -51.285 4.865 22.787 1.00 95.50 312 ASP A N 1
ATOM 2418 C CA . ASP A 1 312 ? -50.714 6.020 22.082 1.00 95.50 312 ASP A CA 1
ATOM 2419 C C . ASP A 1 312 ? -49.181 6.061 22.176 1.00 95.50 312 ASP A C 1
ATOM 2421 O O . ASP A 1 312 ? -48.493 6.346 21.194 1.00 95.50 312 ASP A O 1
ATOM 2425 N N . LYS A 1 313 ? -48.619 5.738 23.349 1.00 96.12 313 LYS A N 1
ATOM 2426 C CA . LYS A 1 313 ? -47.160 5.651 23.534 1.00 96.12 313 LYS A CA 1
ATOM 2427 C C . LYS A 1 313 ? -46.540 4.519 22.721 1.00 96.12 313 LYS A C 1
ATOM 2429 O O . LYS A 1 313 ? -45.436 4.699 22.214 1.00 96.12 313 LYS A O 1
ATOM 2434 N N . VAL A 1 314 ? -47.212 3.373 22.606 1.00 96.69 314 VAL A N 1
ATOM 2435 C CA . VAL A 1 314 ? -46.745 2.251 21.778 1.00 96.69 314 VAL A CA 1
ATOM 2436 C C . VAL A 1 314 ? -46.734 2.655 20.306 1.00 96.69 314 VAL A C 1
ATOM 2438 O O . VAL A 1 314 ? -45.696 2.504 19.672 1.00 96.69 314 VAL A O 1
ATOM 2441 N N . ASN A 1 315 ? -47.800 3.284 19.804 1.00 95.69 315 ASN A N 1
ATOM 2442 C CA . ASN A 1 315 ? -47.851 3.776 18.423 1.00 95.69 315 ASN A CA 1
ATOM 2443 C C . ASN A 1 315 ? -46.724 4.787 18.131 1.00 95.69 315 ASN A C 1
ATOM 2445 O O . ASN A 1 315 ? -46.023 4.665 17.131 1.00 95.69 315 ASN A O 1
ATOM 2449 N N . GLN A 1 316 ? -46.471 5.738 19.040 1.00 96.62 316 GLN A N 1
ATOM 2450 C CA . GLN A 1 316 ? -45.354 6.687 18.900 1.00 96.62 316 GLN A CA 1
ATOM 2451 C C . GLN A 1 316 ? -43.977 6.006 18.922 1.00 96.62 316 GLN A C 1
ATOM 2453 O O . GLN A 1 316 ? -43.035 6.481 18.286 1.00 96.62 316 GLN A O 1
ATOM 2458 N N . LEU A 1 317 ? -43.819 4.931 19.699 1.00 95.88 317 LEU A N 1
ATOM 2459 C CA . LEU A 1 317 ? -42.578 4.158 19.729 1.00 95.88 317 LEU A CA 1
ATOM 2460 C C . LEU A 1 317 ? -42.397 3.333 18.453 1.00 95.88 317 LEU A C 1
ATOM 2462 O O . LEU A 1 317 ? -41.272 3.240 17.973 1.00 95.88 317 LEU A O 1
ATOM 2466 N N . GLU A 1 318 ? -43.473 2.787 17.887 1.00 95.94 318 GLU A N 1
ATOM 2467 C CA . GLU A 1 318 ? -43.452 2.093 16.595 1.00 95.94 318 GLU A CA 1
ATOM 2468 C C . GLU A 1 318 ? -43.087 3.044 15.448 1.00 95.94 318 GLU A C 1
ATOM 2470 O O . GLU A 1 318 ? -42.215 2.723 14.644 1.00 95.94 318 GLU A O 1
ATOM 2475 N N . GLU A 1 319 ? -43.665 4.248 15.405 1.00 96.56 319 GLU A N 1
ATOM 2476 C CA . GLU A 1 319 ? -43.284 5.284 14.432 1.00 96.56 319 GLU A CA 1
ATOM 2477 C C . GLU A 1 319 ? -41.793 5.633 14.536 1.00 96.56 319 GLU A C 1
ATOM 2479 O O . GLU A 1 319 ? -41.076 5.601 13.536 1.00 96.56 319 GLU A O 1
ATOM 2484 N N . LYS A 1 320 ? -41.288 5.868 15.754 1.00 96.06 320 LYS A N 1
ATOM 2485 C CA . LYS A 1 320 ? -39.860 6.143 15.983 1.00 96.06 320 LYS A CA 1
ATOM 2486 C C . LYS A 1 320 ? -38.955 4.967 15.625 1.00 96.06 320 LYS A C 1
ATOM 2488 O O . LYS A 1 320 ? -37.834 5.194 15.176 1.00 96.06 320 LYS A O 1
ATOM 2493 N N . ALA A 1 321 ? -39.403 3.730 15.838 1.00 95.38 321 ALA A N 1
ATOM 2494 C CA . ALA A 1 321 ? -38.655 2.543 15.437 1.00 95.38 321 ALA A CA 1
ATOM 2495 C C . ALA A 1 321 ? -38.539 2.465 13.907 1.00 95.38 321 ALA A C 1
ATOM 2497 O O . ALA A 1 321 ? -37.436 2.295 13.395 1.00 95.38 321 ALA A O 1
ATOM 2498 N N . ASN A 1 322 ? -39.633 2.710 13.181 1.00 95.62 322 ASN A N 1
ATOM 2499 C CA . ASN A 1 322 ? -39.637 2.750 11.716 1.00 95.62 322 ASN A CA 1
ATOM 2500 C C . ASN A 1 322 ? -38.761 3.890 11.161 1.00 95.62 322 ASN A C 1
ATOM 2502 O O . ASN A 1 322 ? -38.020 3.703 10.193 1.00 95.62 322 ASN A O 1
ATOM 2506 N N . GLU A 1 323 ? -38.806 5.074 11.778 1.00 95.81 323 GLU A N 1
ATOM 2507 C CA . GLU A 1 323 ? -37.912 6.187 11.433 1.00 95.81 323 GLU A CA 1
ATOM 2508 C C . GLU A 1 323 ? -36.440 5.827 11.675 1.00 95.81 323 GLU A C 1
ATOM 2510 O O . GLU A 1 323 ? -35.589 6.097 10.824 1.00 95.81 323 GLU A O 1
ATOM 2515 N N . ALA A 1 324 ? -36.133 5.183 12.806 1.00 95.12 324 ALA A N 1
ATOM 2516 C CA . ALA A 1 324 ? -34.785 4.731 13.125 1.00 95.12 324 ALA A CA 1
ATOM 2517 C C . ALA A 1 324 ? -34.279 3.690 12.116 1.00 95.12 324 ALA A C 1
ATOM 2519 O O . ALA A 1 324 ? -33.152 3.817 11.643 1.00 95.12 324 ALA A O 1
ATOM 2520 N N . GLU A 1 325 ? -35.110 2.722 11.720 1.00 94.75 325 GLU A N 1
ATOM 2521 C CA . GLU A 1 325 ? -34.771 1.736 10.687 1.00 94.75 325 GLU A CA 1
ATOM 2522 C C . GLU A 1 325 ? -34.472 2.402 9.337 1.00 94.75 325 GLU A C 1
ATOM 2524 O O . GLU A 1 325 ? -33.456 2.103 8.706 1.00 94.75 325 GLU A O 1
ATOM 2529 N N . CYS A 1 326 ? -35.292 3.373 8.922 1.00 95.12 326 CYS A N 1
ATOM 2530 C CA . CYS A 1 326 ? -35.055 4.151 7.706 1.00 95.12 326 CYS A CA 1
ATOM 2531 C C . CYS A 1 326 ? -33.720 4.918 7.766 1.00 95.12 326 CYS A C 1
ATOM 2533 O O . CYS A 1 326 ? -32.936 4.907 6.810 1.00 95.12 326 CYS A O 1
ATOM 2535 N N . LEU A 1 327 ? -33.412 5.547 8.906 1.00 95.50 327 LEU A N 1
ATOM 2536 C CA . LEU A 1 327 ? -32.132 6.224 9.126 1.00 95.50 327 LEU A CA 1
ATOM 2537 C C . LEU A 1 327 ? -30.950 5.248 9.086 1.00 95.50 327 LEU A C 1
ATOM 2539 O O . LEU A 1 327 ? -29.927 5.565 8.476 1.00 95.50 327 LEU A O 1
ATOM 2543 N N . THR A 1 328 ? -31.089 4.061 9.679 1.00 95.88 328 THR A N 1
ATOM 2544 C CA . THR A 1 328 ? -30.068 3.010 9.626 1.00 95.88 328 THR A CA 1
ATOM 2545 C C . THR A 1 328 ? -29.818 2.554 8.190 1.00 95.88 328 THR A C 1
ATOM 2547 O O . THR A 1 328 ? -28.662 2.525 7.769 1.00 95.88 328 THR A O 1
ATOM 2550 N N . CYS A 1 329 ? -30.860 2.290 7.395 1.00 94.75 329 CYS A N 1
ATOM 2551 C CA . CYS A 1 329 ? -30.703 1.916 5.985 1.00 94.75 329 CYS A CA 1
ATOM 2552 C C . CYS A 1 329 ? -29.975 2.997 5.168 1.00 94.75 329 CYS A C 1
ATOM 2554 O O . CYS A 1 329 ? -29.052 2.687 4.410 1.00 94.75 329 CYS A O 1
ATOM 2556 N N . ASN A 1 330 ? -30.333 4.270 5.360 1.00 95.62 330 ASN A N 1
ATOM 2557 C CA . ASN A 1 330 ? -29.665 5.391 4.693 1.00 95.62 330 ASN A CA 1
ATOM 2558 C C . ASN A 1 330 ? -28.186 5.503 5.097 1.00 95.62 330 ASN A C 1
ATOM 2560 O O . ASN A 1 330 ? -27.319 5.772 4.258 1.00 95.62 330 ASN A O 1
ATOM 2564 N N . LEU A 1 331 ? -27.878 5.283 6.378 1.00 96.00 331 LEU A N 1
ATOM 2565 C CA . LEU A 1 331 ? -26.507 5.297 6.880 1.00 96.00 331 LEU A CA 1
ATOM 2566 C C . LEU A 1 331 ? -25.680 4.146 6.292 1.00 96.00 331 LEU A C 1
ATOM 2568 O O . LEU A 1 331 ? -24.549 4.372 5.859 1.00 96.00 331 LEU A O 1
ATOM 2572 N N . GLU A 1 332 ? -26.240 2.938 6.215 1.00 96.44 332 GLU A N 1
ATOM 2573 C CA . GLU A 1 332 ? -25.581 1.787 5.594 1.00 96.44 332 GLU A CA 1
ATOM 2574 C C . GLU A 1 332 ? -25.285 2.018 4.109 1.00 96.44 332 GLU A C 1
ATOM 2576 O O . GLU A 1 332 ? -24.195 1.692 3.633 1.00 96.44 332 GLU A O 1
ATOM 2581 N N . GLU A 1 333 ? -26.225 2.599 3.359 1.00 96.44 333 GLU A N 1
ATOM 2582 C CA . GLU A 1 333 ? -26.012 2.899 1.944 1.00 96.44 333 GLU A CA 1
ATOM 2583 C C . GLU A 1 333 ? -24.896 3.935 1.750 1.00 96.44 333 GLU A C 1
ATOM 2585 O O . GLU A 1 333 ? -24.026 3.765 0.889 1.00 96.44 333 GLU A O 1
ATOM 2590 N N . ASN A 1 334 ? -24.880 4.982 2.578 1.00 96.69 334 ASN A N 1
ATOM 2591 C CA . ASN A 1 334 ? -23.827 5.994 2.567 1.00 96.69 334 ASN A CA 1
ATOM 2592 C C . ASN A 1 334 ? -22.462 5.400 2.920 1.00 96.69 334 ASN A C 1
ATOM 2594 O O . ASN A 1 334 ? -21.481 5.681 2.229 1.00 96.69 334 ASN A O 1
ATOM 2598 N N . LEU A 1 335 ? -22.399 4.528 3.929 1.00 96.81 335 LEU A N 1
ATOM 2599 C CA . LEU A 1 335 ? -21.164 3.841 4.297 1.00 96.81 335 LEU A CA 1
ATOM 2600 C C . LEU A 1 335 ? -20.669 2.954 3.147 1.00 96.81 335 LEU A C 1
ATOM 2602 O O . LEU A 1 335 ? -19.500 3.024 2.779 1.00 96.81 335 LEU A O 1
ATOM 2606 N N . ARG A 1 336 ? -21.561 2.201 2.488 1.00 97.31 336 ARG A N 1
ATOM 2607 C CA . ARG A 1 336 ? -21.211 1.402 1.298 1.00 97.31 336 ARG A CA 1
ATOM 2608 C C . ARG A 1 336 ? -20.689 2.265 0.148 1.00 97.31 336 ARG A C 1
ATOM 2610 O O . ARG A 1 336 ? -19.742 1.865 -0.526 1.00 97.31 336 ARG A O 1
ATOM 2617 N N . LYS A 1 337 ? -21.278 3.442 -0.095 1.00 97.19 337 LYS A N 1
ATOM 2618 C CA . LYS A 1 337 ? -20.788 4.396 -1.110 1.00 97.19 337 LYS A CA 1
ATOM 2619 C C . LYS A 1 337 ? -19.382 4.897 -0.773 1.00 97.19 337 LYS A C 1
ATOM 2621 O O . LYS A 1 337 ? -18.532 4.927 -1.660 1.00 97.19 337 LYS A O 1
ATOM 2626 N N . GLN A 1 338 ? -19.124 5.235 0.490 1.00 97.00 338 GLN A N 1
ATOM 2627 C CA . GLN A 1 338 ? -17.799 5.663 0.942 1.00 97.00 338 GLN A CA 1
ATOM 2628 C C . GLN A 1 338 ? -16.761 4.541 0.837 1.00 97.00 338 GLN A C 1
ATOM 2630 O O . GLN A 1 338 ? -15.672 4.787 0.326 1.00 97.00 338 GLN A O 1
ATOM 2635 N N . CYS A 1 339 ? -17.100 3.309 1.236 1.00 96.88 339 CYS A N 1
ATOM 2636 C CA . CYS A 1 339 ? -16.221 2.148 1.077 1.00 96.88 339 CYS A CA 1
ATOM 2637 C C . CYS A 1 339 ? -15.809 1.945 -0.385 1.00 96.88 339 CYS A C 1
ATOM 2639 O O . CYS A 1 339 ? -14.619 1.850 -0.664 1.00 96.88 339 CYS A O 1
ATOM 2641 N N . ARG A 1 340 ? -16.761 1.996 -1.326 1.00 97.75 340 ARG A N 1
ATOM 2642 C CA . ARG A 1 340 ? -16.455 1.886 -2.764 1.00 97.75 340 ARG A CA 1
ATOM 2643 C C . ARG A 1 340 ? -15.550 3.010 -3.272 1.00 97.75 340 ARG A C 1
ATOM 2645 O O . ARG A 1 340 ? -14.632 2.749 -4.039 1.00 97.75 340 ARG A O 1
ATOM 2652 N N . CYS A 1 341 ? -15.787 4.249 -2.838 1.00 97.12 341 CYS A N 1
ATOM 2653 C CA . CYS A 1 341 ? -14.933 5.384 -3.195 1.00 97.12 341 CYS A CA 1
ATOM 2654 C C . CYS A 1 341 ? -13.495 5.190 -2.681 1.00 97.12 341 CYS A C 1
ATOM 2656 O O . CYS A 1 341 ? -12.535 5.399 -3.418 1.00 97.12 341 CYS A O 1
ATOM 2658 N N . MET A 1 342 ? -13.335 4.724 -1.437 1.00 95.38 342 MET A N 1
ATOM 2659 C CA . MET A 1 342 ? -12.017 4.413 -0.876 1.00 95.38 342 MET A CA 1
ATOM 2660 C C . MET A 1 342 ? -11.316 3.281 -1.631 1.00 95.38 342 MET A C 1
ATOM 2662 O O . MET A 1 342 ? -10.132 3.407 -1.932 1.00 95.38 342 MET A O 1
ATOM 2666 N N . GLU A 1 343 ? -12.026 2.203 -1.962 1.00 97.62 343 GLU A N 1
ATOM 2667 C CA . GLU A 1 343 ? -11.479 1.088 -2.746 1.00 97.62 343 GLU A CA 1
ATOM 2668 C C . GLU A 1 343 ? -11.004 1.547 -4.129 1.00 97.62 343 GLU A C 1
ATOM 2670 O O . GLU A 1 343 ? -9.915 1.164 -4.562 1.00 97.62 343 GLU A O 1
ATOM 2675 N N . GLN A 1 344 ? -11.773 2.413 -4.796 1.00 97.94 344 GLN A N 1
ATOM 2676 C CA . GLN A 1 344 ? -11.386 2.996 -6.079 1.00 97.94 344 GLN A CA 1
ATOM 2677 C C . GLN A 1 344 ? -10.118 3.852 -5.953 1.00 97.94 344 GLN A C 1
ATOM 2679 O O . GLN A 1 344 ? -9.155 3.608 -6.678 1.00 97.94 344 GLN A O 1
ATOM 2684 N N . MET A 1 345 ? -10.069 4.787 -4.996 1.00 97.38 345 MET A N 1
ATOM 2685 C CA . MET A 1 345 ? -8.873 5.610 -4.765 1.00 97.38 345 MET A CA 1
ATOM 2686 C C . MET A 1 345 ? -7.641 4.754 -4.442 1.00 97.38 345 MET A C 1
ATOM 2688 O O . MET A 1 345 ? -6.546 5.042 -4.914 1.00 97.38 345 MET A O 1
ATOM 2692 N N . GLN A 1 346 ? -7.799 3.678 -3.665 1.00 97.44 346 GLN A N 1
ATOM 2693 C CA . GLN A 1 346 ? -6.700 2.754 -3.369 1.00 97.44 346 GLN A CA 1
ATOM 2694 C C . GLN A 1 346 ? -6.205 2.013 -4.615 1.00 97.44 346 GLN A C 1
ATOM 2696 O O . GLN A 1 346 ? -5.008 1.743 -4.720 1.00 97.44 346 GLN A O 1
ATOM 2701 N N . CYS A 1 347 ? -7.096 1.673 -5.549 1.00 97.69 347 CYS A N 1
ATOM 2702 C CA . CYS A 1 347 ? -6.699 1.084 -6.826 1.00 97.69 347 CYS A CA 1
ATOM 2703 C C . CYS A 1 347 ? -5.929 2.094 -7.682 1.00 97.69 347 CYS A C 1
ATOM 2705 O O . CYS A 1 347 ? -4.819 1.786 -8.103 1.00 97.69 347 CYS A O 1
ATOM 2707 N N . GLU A 1 348 ? -6.439 3.318 -7.827 1.00 97.44 348 GLU A N 1
ATOM 2708 C CA . GLU A 1 348 ? -5.768 4.389 -8.578 1.00 97.44 348 GLU A CA 1
ATOM 2709 C C . GLU A 1 348 ? -4.385 4.721 -7.993 1.00 97.44 348 GLU A C 1
ATOM 2711 O O . GLU A 1 348 ? -3.405 4.848 -8.727 1.00 97.44 348 GLU A O 1
ATOM 2716 N N . MET A 1 349 ? -4.265 4.791 -6.663 1.00 96.88 349 MET A N 1
ATOM 2717 C CA . MET A 1 349 ? -2.977 4.988 -5.990 1.00 96.88 349 MET A CA 1
ATOM 2718 C C . MET A 1 349 ? -1.990 3.852 -6.273 1.00 96.88 349 MET A C 1
ATOM 2720 O O . MET A 1 349 ? -0.803 4.111 -6.467 1.00 96.88 349 MET A O 1
ATOM 2724 N N . ARG A 1 350 ? -2.465 2.602 -6.305 1.00 97.88 350 ARG A N 1
ATOM 2725 C CA . ARG A 1 350 ? -1.630 1.432 -6.604 1.00 97.88 350 ARG A CA 1
ATOM 2726 C C . ARG A 1 350 ? -1.156 1.443 -8.055 1.00 97.88 350 ARG A C 1
ATOM 2728 O O . ARG A 1 350 ? 0.011 1.171 -8.313 1.00 97.88 350 ARG A O 1
ATOM 2735 N N . ASP A 1 351 ? -2.030 1.801 -8.988 1.00 97.81 351 ASP A N 1
ATOM 2736 C CA . ASP A 1 351 ? -1.682 1.900 -10.406 1.00 97.81 351 ASP A CA 1
ATOM 2737 C C . ASP A 1 351 ? -0.664 3.022 -10.651 1.00 97.81 351 ASP A C 1
ATOM 2739 O O . ASP A 1 351 ? 0.335 2.817 -11.343 1.00 97.81 351 ASP A O 1
ATOM 2743 N N . MET A 1 352 ? -0.851 4.179 -10.005 1.00 97.06 352 MET A N 1
ATOM 2744 C CA . MET A 1 352 ? 0.110 5.286 -10.033 1.00 97.06 352 MET A CA 1
ATOM 2745 C C . MET A 1 352 ? 1.461 4.902 -9.421 1.00 97.06 352 MET A C 1
ATOM 2747 O O . MET A 1 352 ? 2.506 5.260 -9.964 1.00 97.06 352 MET A O 1
ATOM 2751 N N . GLN A 1 353 ? 1.460 4.160 -8.311 1.00 97.88 353 GLN A N 1
ATOM 2752 C CA . GLN A 1 353 ? 2.687 3.647 -7.707 1.00 97.88 353 GLN A CA 1
ATOM 2753 C C . GLN A 1 353 ? 3.430 2.721 -8.678 1.00 97.88 353 GLN A C 1
ATOM 2755 O O . GLN A 1 353 ? 4.602 2.957 -8.962 1.00 97.88 353 GLN A O 1
ATOM 2760 N N . ASN A 1 354 ? 2.734 1.730 -9.240 1.00 98.12 354 ASN A N 1
ATOM 2761 C CA . ASN A 1 354 ? 3.307 0.796 -10.210 1.00 98.12 354 ASN A CA 1
ATOM 2762 C C . ASN A 1 354 ? 3.870 1.528 -11.438 1.00 98.12 354 ASN A C 1
ATOM 2764 O O . ASN A 1 354 ? 4.924 1.163 -11.957 1.00 98.12 354 ASN A O 1
ATOM 2768 N N . TYR A 1 355 ? 3.185 2.571 -11.914 1.00 98.31 355 TYR A N 1
ATOM 2769 C CA . TYR A 1 355 ? 3.667 3.399 -13.017 1.00 98.31 355 TYR A CA 1
ATOM 2770 C C . TYR A 1 355 ? 5.007 4.065 -12.681 1.00 98.31 355 TYR A C 1
ATOM 2772 O O . TYR A 1 355 ? 5.961 3.938 -13.447 1.00 98.31 355 TYR A O 1
ATOM 2780 N N . TYR A 1 356 ? 5.106 4.737 -11.533 1.00 97.44 356 TYR A N 1
ATOM 2781 C CA . TYR A 1 356 ? 6.340 5.423 -11.154 1.00 97.44 356 TYR A CA 1
ATOM 2782 C C . TYR A 1 356 ? 7.484 4.463 -10.827 1.00 97.44 356 TYR A C 1
ATOM 2784 O O . TYR A 1 356 ? 8.621 4.761 -11.182 1.00 97.44 356 TYR A O 1
ATOM 2792 N N . GLU A 1 357 ? 7.206 3.311 -10.214 1.00 97.44 357 GLU A N 1
ATOM 2793 C CA . GLU A 1 357 ? 8.213 2.263 -10.008 1.00 97.44 357 GLU A CA 1
ATOM 2794 C C . GLU A 1 357 ? 8.780 1.778 -11.352 1.00 97.44 357 GLU A C 1
ATOM 2796 O O . GLU A 1 357 ? 9.997 1.775 -11.544 1.00 97.44 357 GLU A O 1
ATOM 2801 N N . ASN A 1 358 ? 7.914 1.510 -12.335 1.00 96.81 358 ASN A N 1
ATOM 2802 C CA . ASN A 1 358 ? 8.339 1.135 -13.685 1.00 96.81 358 ASN A CA 1
ATOM 2803 C C . ASN A 1 358 ? 9.154 2.237 -14.386 1.00 96.81 358 ASN A C 1
ATOM 2805 O O . ASN A 1 358 ? 10.123 1.937 -15.085 1.00 96.81 358 ASN A O 1
ATOM 2809 N N . GLU A 1 359 ? 8.780 3.511 -14.237 1.00 96.06 359 GLU A N 1
ATOM 2810 C CA . GLU A 1 359 ? 9.538 4.625 -14.822 1.00 96.06 359 GLU A CA 1
ATOM 2811 C C . GLU A 1 359 ? 10.914 4.799 -14.162 1.00 96.06 359 GLU A C 1
ATOM 2813 O O . GLU A 1 359 ? 11.902 5.056 -14.856 1.00 96.06 359 GLU A O 1
ATOM 2818 N N . VAL A 1 360 ? 11.012 4.593 -12.846 1.00 96.06 360 VAL A N 1
ATOM 2819 C CA . VAL A 1 360 ? 12.292 4.593 -12.122 1.00 96.06 360 VAL A CA 1
ATOM 2820 C C . VAL A 1 360 ? 13.187 3.449 -12.600 1.00 96.06 360 VAL A C 1
ATOM 2822 O O . VAL A 1 360 ? 14.367 3.677 -12.875 1.00 96.06 360 VAL A O 1
ATOM 2825 N N . ASP A 1 361 ? 12.641 2.247 -12.777 1.00 95.62 361 ASP A N 1
ATOM 2826 C CA . ASP A 1 361 ? 13.400 1.094 -13.271 1.00 95.62 361 ASP A CA 1
ATOM 2827 C C . ASP A 1 361 ? 13.888 1.291 -14.714 1.00 95.62 361 ASP A C 1
ATOM 2829 O O . ASP A 1 361 ? 15.051 1.012 -15.025 1.00 95.62 361 ASP A O 1
ATOM 2833 N N . LYS A 1 362 ? 13.052 1.857 -15.597 1.00 96.88 362 LYS A N 1
ATOM 2834 C CA . LYS A 1 362 ? 13.472 2.247 -16.956 1.00 96.88 362 LYS A CA 1
ATOM 2835 C C . LYS A 1 362 ? 14.593 3.284 -16.926 1.00 96.88 362 LYS A C 1
ATOM 2837 O O . LYS A 1 362 ? 15.569 3.156 -17.667 1.00 96.88 362 LYS A O 1
ATOM 2842 N N . ALA A 1 363 ? 14.469 4.310 -16.083 1.00 96.31 363 ALA A N 1
ATOM 2843 C CA . ALA A 1 363 ? 15.490 5.345 -15.943 1.00 96.31 363 ALA A CA 1
ATOM 2844 C C . ALA A 1 363 ? 16.819 4.759 -15.445 1.00 96.31 363 ALA A C 1
ATOM 2846 O O . ALA A 1 363 ? 17.876 5.086 -15.988 1.00 96.31 363 ALA A O 1
ATOM 2847 N N . ARG A 1 364 ? 16.762 3.834 -14.482 1.00 94.69 364 ARG A N 1
ATOM 2848 C CA . ARG A 1 364 ? 17.928 3.111 -13.969 1.00 94.69 364 ARG A CA 1
ATOM 2849 C C . ARG A 1 364 ? 18.607 2.271 -15.053 1.00 94.69 364 ARG A C 1
ATOM 2851 O O . ARG A 1 364 ? 19.821 2.368 -15.220 1.00 94.69 364 ARG A O 1
ATOM 2858 N N . GLY A 1 365 ? 17.839 1.514 -15.838 1.00 94.56 365 GLY A N 1
ATOM 2859 C CA . GLY A 1 365 ? 18.379 0.750 -16.968 1.00 94.56 365 GLY A CA 1
ATOM 2860 C C . GLY A 1 365 ? 19.054 1.644 -18.017 1.00 94.56 365 GLY A C 1
ATOM 2861 O O . GLY A 1 365 ? 20.145 1.338 -18.500 1.00 94.56 365 GLY A O 1
ATOM 2862 N N . ASN A 1 366 ? 18.460 2.801 -18.323 1.00 95.12 366 ASN A N 1
ATOM 2863 C CA . ASN A 1 366 ? 19.052 3.779 -19.241 1.00 95.12 366 ASN A CA 1
ATOM 2864 C C . ASN A 1 366 ? 20.361 4.376 -18.700 1.00 95.12 366 ASN A C 1
ATOM 2866 O O . ASN A 1 366 ? 21.316 4.554 -19.460 1.00 95.12 366 ASN A O 1
ATOM 2870 N N . GLU A 1 367 ? 20.426 4.674 -17.401 1.00 94.62 367 GLU A N 1
ATOM 2871 C CA . GLU A 1 367 ? 21.644 5.167 -16.751 1.00 94.62 367 GLU A CA 1
ATOM 2872 C C . GLU A 1 367 ? 22.791 4.150 -16.867 1.00 94.62 367 GLU A C 1
ATOM 2874 O O . GLU A 1 367 ? 23.923 4.519 -17.191 1.00 94.62 367 GLU A O 1
ATOM 2879 N N . GLU A 1 368 ? 22.505 2.865 -16.657 1.00 94.62 368 GLU A N 1
ATOM 2880 C CA . GLU A 1 368 ? 23.485 1.781 -16.779 1.00 94.62 368 GLU A CA 1
ATOM 2881 C C . GLU A 1 368 ? 24.013 1.647 -18.219 1.00 94.62 368 GLU A C 1
ATOM 2883 O O . GLU A 1 368 ? 25.230 1.604 -18.429 1.00 94.62 368 GLU A O 1
ATOM 2888 N N . ILE A 1 369 ? 23.131 1.706 -19.226 1.00 95.81 369 ILE A N 1
ATOM 2889 C CA . ILE A 1 369 ? 23.521 1.707 -20.649 1.00 95.81 369 ILE A CA 1
ATOM 2890 C C . ILE A 1 369 ? 24.419 2.911 -20.974 1.00 95.81 369 ILE A C 1
ATOM 2892 O O . ILE A 1 369 ? 25.450 2.768 -21.641 1.00 95.81 369 ILE A O 1
ATOM 2896 N N . LEU A 1 370 ? 24.062 4.105 -20.490 1.00 96.00 370 LEU A N 1
ATOM 2897 C CA . LEU A 1 370 ? 24.856 5.317 -20.704 1.00 96.00 370 LEU A CA 1
ATOM 2898 C C . LEU A 1 370 ? 26.236 5.226 -20.043 1.00 96.00 370 LEU A C 1
ATOM 2900 O O . LEU A 1 370 ? 27.227 5.639 -20.651 1.00 96.00 370 LEU A O 1
ATOM 2904 N N . LYS A 1 371 ? 26.334 4.647 -18.840 1.00 96.56 371 LYS A N 1
ATOM 2905 C CA . LYS A 1 371 ? 27.619 4.390 -18.170 1.00 96.56 371 LYS A CA 1
ATOM 2906 C C . LYS A 1 371 ? 28.496 3.441 -18.983 1.00 96.56 371 LYS A C 1
ATOM 2908 O O . LYS A 1 371 ? 29.665 3.760 -19.209 1.00 96.56 371 LYS A O 1
ATOM 2913 N N . CYS A 1 372 ? 27.943 2.333 -19.476 1.00 95.31 372 CYS A N 1
ATOM 2914 C CA . CYS A 1 372 ? 28.661 1.409 -20.358 1.00 95.31 372 CYS A CA 1
ATOM 2915 C C . CYS A 1 372 ? 29.189 2.120 -21.610 1.00 95.31 372 CYS A C 1
ATOM 2917 O O . CYS A 1 372 ? 30.382 2.038 -21.904 1.00 95.31 372 CYS A O 1
ATOM 2919 N N . ARG A 1 373 ? 28.342 2.896 -22.297 1.00 94.81 373 ARG A N 1
ATOM 2920 C CA . ARG A 1 373 ? 28.741 3.646 -23.498 1.00 94.81 373 ARG A CA 1
ATOM 2921 C C . ARG A 1 373 ? 29.809 4.703 -23.206 1.00 94.81 373 ARG A C 1
ATOM 2923 O O . ARG A 1 373 ? 30.724 4.895 -24.002 1.00 94.81 373 ARG A O 1
ATOM 2930 N N . CYS A 1 374 ? 29.721 5.378 -22.062 1.00 95.94 374 CYS A N 1
ATOM 2931 C CA . CYS A 1 374 ? 30.728 6.344 -21.630 1.00 95.94 374 CYS A CA 1
ATOM 2932 C C . CYS A 1 374 ? 32.083 5.665 -21.376 1.00 95.94 374 CYS A C 1
ATOM 2934 O O . CYS A 1 374 ? 33.120 6.181 -21.789 1.00 95.94 374 CYS A O 1
ATOM 2936 N N . ASN A 1 375 ? 32.085 4.484 -20.756 1.00 96.31 375 ASN A N 1
ATOM 2937 C CA . ASN A 1 375 ? 33.305 3.709 -20.534 1.00 96.31 375 ASN A CA 1
ATOM 2938 C C . ASN A 1 375 ? 33.913 3.197 -21.845 1.00 96.31 375 ASN A C 1
ATOM 2940 O O . ASN A 1 375 ? 35.121 3.333 -22.032 1.00 96.31 375 ASN A O 1
ATOM 2944 N N . GLN A 1 376 ? 33.092 2.702 -22.773 1.00 95.94 376 GLN A N 1
ATOM 2945 C CA . GLN A 1 376 ? 33.546 2.316 -24.111 1.00 95.94 376 GLN A CA 1
ATOM 2946 C C . GLN A 1 376 ? 34.201 3.501 -24.838 1.00 95.94 376 GLN A C 1
ATOM 2948 O O . GLN A 1 376 ? 35.333 3.404 -25.301 1.00 95.94 376 GLN A O 1
ATOM 2953 N N . MET A 1 377 ? 33.542 4.660 -24.857 1.00 96.88 377 MET A N 1
ATOM 2954 C CA . MET A 1 377 ? 34.074 5.865 -25.500 1.00 96.88 377 MET A CA 1
ATOM 2955 C C . MET A 1 377 ? 35.375 6.357 -24.847 1.00 96.88 377 MET A C 1
ATOM 2957 O O . MET A 1 377 ? 36.264 6.857 -25.534 1.00 96.88 377 MET A O 1
ATOM 2961 N N . LYS A 1 378 ? 35.538 6.193 -23.527 1.00 96.56 378 LYS A N 1
ATOM 2962 C CA . LYS A 1 378 ? 36.817 6.469 -22.851 1.00 96.56 378 LYS A CA 1
ATOM 2963 C C . LYS A 1 378 ? 37.928 5.538 -23.336 1.00 96.56 378 LYS A C 1
ATOM 2965 O O . LYS A 1 378 ? 39.040 6.011 -23.557 1.00 96.56 378 LYS A O 1
ATOM 2970 N N . GLN A 1 379 ? 37.644 4.248 -23.511 1.00 94.94 379 GLN A N 1
ATOM 2971 C CA . GLN A 1 379 ? 38.615 3.280 -24.033 1.00 94.94 379 GLN A CA 1
ATOM 2972 C C . GLN A 1 379 ? 38.997 3.602 -25.484 1.00 94.94 379 GLN A C 1
ATOM 2974 O O . GLN A 1 379 ? 40.184 3.663 -25.807 1.00 94.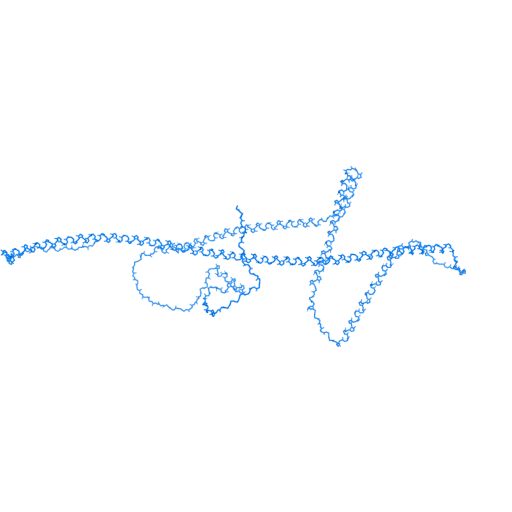94 379 GLN A O 1
ATOM 2979 N N . GLU A 1 380 ? 38.012 3.905 -26.331 1.00 94.38 380 GLU A N 1
ATOM 2980 C CA . GLU A 1 380 ? 38.229 4.336 -27.718 1.00 94.38 380 GLU A CA 1
ATOM 2981 C C . GLU A 1 380 ? 39.069 5.621 -27.786 1.00 94.38 380 GLU A C 1
ATOM 2983 O O . GLU A 1 380 ? 39.996 5.717 -28.591 1.00 94.38 380 GLU A O 1
ATOM 2988 N N . LEU A 1 381 ? 38.820 6.586 -26.894 1.00 96.00 381 LEU A N 1
ATOM 2989 C CA . LEU A 1 381 ? 39.608 7.815 -26.806 1.00 96.00 381 LEU A CA 1
ATOM 2990 C C . LEU A 1 381 ? 41.071 7.544 -26.426 1.00 96.00 381 LEU A C 1
ATOM 2992 O O . LEU A 1 381 ? 41.972 8.190 -26.963 1.00 96.00 381 LEU A O 1
ATOM 2996 N N . VAL A 1 382 ? 41.327 6.609 -25.507 1.00 94.69 382 VAL A N 1
ATOM 2997 C CA . VAL A 1 382 ? 42.696 6.203 -25.148 1.00 94.69 382 VAL A CA 1
ATOM 2998 C C . VAL A 1 382 ? 43.386 5.551 -26.346 1.00 94.69 382 VAL A C 1
ATOM 3000 O O . VAL A 1 382 ? 44.493 5.959 -26.699 1.00 94.69 382 VAL A O 1
ATOM 3003 N N . ALA A 1 383 ? 42.719 4.617 -27.027 1.00 93.12 383 ALA A N 1
ATOM 3004 C CA . ALA A 1 383 ? 43.257 3.967 -28.220 1.00 93.12 383 ALA A CA 1
ATOM 3005 C C . ALA A 1 383 ? 43.574 4.980 -29.336 1.00 93.12 383 ALA A C 1
ATOM 3007 O O . ALA A 1 383 ? 4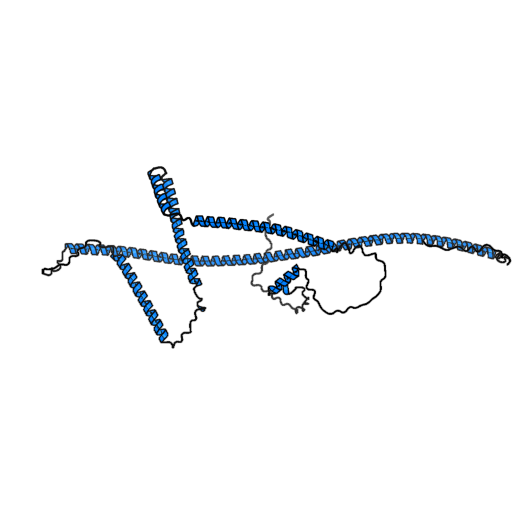4.656 4.939 -29.929 1.00 93.12 383 ALA A O 1
ATOM 3008 N N . ALA A 1 384 ? 42.675 5.941 -29.571 1.00 95.81 384 ALA A N 1
ATOM 3009 C CA . ALA A 1 384 ? 42.875 7.016 -30.536 1.00 95.81 384 ALA A CA 1
ATOM 3010 C C . ALA A 1 384 ? 44.075 7.903 -30.170 1.00 95.81 384 ALA A C 1
ATOM 3012 O O . ALA A 1 384 ? 44.896 8.209 -31.034 1.00 95.81 384 ALA A O 1
ATOM 3013 N N . LYS A 1 385 ? 44.240 8.270 -28.891 1.00 94.00 385 LYS A N 1
ATOM 3014 C CA . LYS A 1 385 ? 45.413 9.030 -28.425 1.00 94.00 385 LYS A CA 1
ATOM 3015 C C . LYS A 1 385 ? 46.721 8.278 -28.672 1.00 94.00 385 LYS A C 1
ATOM 3017 O O . LYS A 1 385 ? 47.667 8.875 -29.181 1.00 94.00 385 LYS A O 1
ATOM 3022 N N . CYS A 1 386 ? 46.768 6.980 -28.374 1.00 92.38 386 CYS A N 1
ATOM 3023 C CA . CYS A 1 386 ? 47.944 6.152 -28.649 1.00 92.38 386 CYS A CA 1
ATOM 3024 C C . CYS A 1 386 ? 48.244 6.061 -30.154 1.00 92.38 386 CYS A C 1
ATOM 3026 O O . CYS A 1 386 ? 49.404 6.122 -30.559 1.00 92.38 386 CYS A O 1
ATOM 3028 N N . ALA A 1 387 ? 47.213 5.954 -31.000 1.00 93.81 387 ALA A N 1
ATOM 3029 C CA . ALA A 1 387 ? 47.380 5.954 -32.452 1.00 93.81 387 ALA A CA 1
ATOM 3030 C C . ALA A 1 387 ? 47.930 7.292 -32.975 1.00 93.81 387 ALA A C 1
ATOM 3032 O O . ALA A 1 387 ? 48.841 7.290 -33.802 1.00 93.81 387 ALA A O 1
ATOM 3033 N N . VAL A 1 388 ? 47.439 8.420 -32.451 1.00 95.88 388 VAL A N 1
ATOM 3034 C CA . VAL A 1 388 ? 47.950 9.759 -32.787 1.00 95.88 388 VAL A CA 1
ATOM 3035 C C . VAL A 1 388 ? 49.416 9.908 -32.383 1.00 95.88 388 VAL A C 1
ATOM 3037 O O . VAL A 1 388 ? 50.217 10.370 -33.190 1.00 95.88 388 VAL A O 1
ATOM 3040 N N . GLN A 1 389 ? 49.794 9.481 -31.175 1.00 92.88 389 GLN A N 1
ATOM 3041 C CA . GLN A 1 389 ? 51.193 9.515 -30.728 1.00 92.88 389 GLN A CA 1
ATOM 3042 C C . GLN A 1 389 ? 52.100 8.673 -31.632 1.00 92.88 389 GLN A C 1
ATOM 3044 O O . GLN A 1 389 ? 53.164 9.131 -32.038 1.00 92.88 389 GLN A O 1
ATOM 3049 N N . ARG A 1 390 ? 51.657 7.469 -32.018 1.00 92.44 390 ARG A N 1
ATOM 3050 C CA . ARG A 1 390 ? 52.397 6.617 -32.959 1.00 92.44 390 ARG A CA 1
ATOM 3051 C C . ARG A 1 390 ? 52.589 7.298 -34.315 1.00 92.44 390 ARG A C 1
ATOM 3053 O O . ARG A 1 390 ? 53.698 7.294 -34.839 1.00 92.44 390 ARG A O 1
ATOM 3060 N N . ALA A 1 391 ? 51.536 7.916 -34.850 1.00 95.00 391 ALA A N 1
ATOM 3061 C CA . ALA A 1 391 ? 51.602 8.653 -36.108 1.00 95.00 391 ALA A CA 1
ATOM 3062 C C . ALA A 1 391 ? 52.549 9.864 -36.021 1.00 95.00 391 ALA A C 1
ATOM 3064 O O . ALA A 1 391 ? 53.294 10.127 -36.960 1.00 95.00 391 ALA A O 1
ATOM 3065 N N . GLN A 1 392 ? 52.579 10.569 -34.885 1.00 93.69 392 GLN A N 1
ATOM 3066 C CA . GLN A 1 392 ? 53.532 11.660 -34.647 1.00 93.69 392 GLN A CA 1
ATOM 3067 C C . GLN A 1 392 ? 54.984 11.161 -34.635 1.00 93.69 392 GLN A C 1
ATOM 3069 O O . GLN A 1 392 ? 55.835 11.779 -35.273 1.00 93.69 392 GLN A O 1
ATOM 3074 N N . CYS A 1 393 ? 55.270 10.032 -33.977 1.00 92.94 393 CYS A N 1
ATOM 3075 C CA . CYS A 1 393 ? 56.603 9.419 -33.998 1.00 92.94 393 CYS A CA 1
ATOM 3076 C C . CYS A 1 393 ? 57.038 9.029 -35.416 1.00 92.94 393 CYS A C 1
ATOM 3078 O O . CYS A 1 393 ? 58.137 9.382 -35.839 1.00 92.94 393 CYS A O 1
ATOM 3080 N N . GLN A 1 394 ? 56.153 8.374 -36.172 1.00 94.00 394 GLN A N 1
ATOM 3081 C CA . GLN A 1 394 ? 56.413 8.002 -37.565 1.00 94.00 394 GLN A CA 1
ATOM 3082 C C . GLN A 1 394 ? 56.639 9.230 -38.454 1.00 94.00 394 GLN A C 1
ATOM 3084 O O . GLN A 1 394 ? 57.512 9.218 -39.316 1.00 94.00 394 GLN A O 1
ATOM 3089 N N . GLN A 1 395 ? 55.893 10.315 -38.232 1.00 95.31 395 GLN A N 1
ATOM 3090 C CA . GLN A 1 395 ? 56.081 11.553 -38.982 1.00 95.31 395 GLN A CA 1
ATOM 3091 C C . GLN A 1 395 ? 57.464 12.170 -38.725 1.00 95.31 395 GLN A C 1
ATOM 3093 O O . GLN A 1 395 ? 58.126 12.581 -39.677 1.00 95.31 395 GLN A O 1
ATOM 3098 N N . MET A 1 396 ? 57.932 12.176 -37.471 1.00 95.12 396 MET A N 1
ATOM 3099 C CA . MET A 1 396 ? 59.285 12.639 -37.136 1.00 95.12 396 MET A CA 1
ATOM 3100 C C . MET A 1 396 ? 60.366 11.785 -37.813 1.00 95.12 396 MET A C 1
ATOM 3102 O O . MET A 1 396 ? 61.320 12.331 -38.365 1.00 95.12 396 MET A O 1
ATOM 3106 N N . GLU A 1 397 ? 60.209 10.461 -37.818 1.00 93.62 397 GLU A N 1
ATOM 3107 C CA . GLU A 1 397 ? 61.131 9.539 -38.492 1.00 93.62 397 GLU A CA 1
ATOM 3108 C C . GLU A 1 397 ? 61.175 9.783 -40.009 1.00 93.62 397 GLU A C 1
ATOM 3110 O O . GLU A 1 397 ? 62.252 9.911 -40.595 1.00 93.62 397 GLU A O 1
ATOM 3115 N N . ILE A 1 398 ? 60.009 9.947 -40.643 1.00 94.06 398 ILE A N 1
ATOM 3116 C CA . ILE A 1 398 ? 59.900 10.299 -42.065 1.00 94.06 398 ILE A CA 1
ATOM 3117 C C . ILE A 1 398 ? 60.633 11.612 -42.361 1.00 94.06 398 ILE A C 1
ATOM 3119 O O . ILE A 1 398 ? 61.323 11.714 -43.377 1.00 94.06 398 ILE A O 1
ATOM 3123 N N . ASP A 1 399 ? 60.518 12.619 -41.496 1.00 96.25 399 ASP A N 1
ATOM 3124 C CA . ASP A 1 399 ? 61.177 13.909 -41.702 1.00 96.25 399 ASP A CA 1
ATOM 3125 C C . ASP A 1 399 ? 62.706 13.813 -41.562 1.00 96.25 399 ASP A C 1
ATOM 3127 O O . ASP A 1 399 ? 63.436 14.450 -42.332 1.00 96.25 399 ASP A O 1
ATOM 3131 N N . VAL A 1 400 ? 63.210 12.962 -40.660 1.00 95.81 400 VAL A N 1
ATOM 3132 C CA . VAL A 1 400 ? 64.642 12.625 -40.569 1.00 95.81 400 VAL A CA 1
ATOM 3133 C C . VAL A 1 400 ? 65.116 11.935 -41.849 1.00 95.81 400 VAL A C 1
ATOM 3135 O O . VAL A 1 400 ? 66.084 12.388 -42.462 1.00 95.81 400 VAL A O 1
ATOM 3138 N N . LEU A 1 401 ? 64.404 10.908 -42.320 1.00 95.25 401 LEU A N 1
ATOM 3139 C CA . LEU A 1 401 ? 64.747 10.199 -43.558 1.00 95.25 401 LEU A CA 1
ATOM 3140 C C . LEU A 1 401 ? 64.723 11.128 -44.780 1.00 95.25 401 LEU A C 1
ATOM 3142 O O . LEU A 1 401 ? 65.618 11.074 -45.624 1.00 95.25 401 LEU A O 1
ATOM 3146 N N . ARG A 1 402 ? 63.751 12.044 -44.860 1.00 96.19 402 ARG A N 1
ATOM 3147 C CA . ARG A 1 402 ? 63.685 13.079 -45.907 1.00 96.19 402 ARG A CA 1
ATOM 3148 C C . ARG A 1 402 ? 64.861 14.053 -45.852 1.00 96.19 402 ARG A C 1
ATOM 3150 O O . ARG A 1 402 ? 65.286 14.544 -46.899 1.00 96.19 402 ARG A O 1
ATOM 3157 N N . ASN A 1 403 ? 65.366 14.385 -44.664 1.00 95.81 403 ASN A N 1
ATOM 3158 C CA . ASN A 1 403 ? 66.570 15.208 -44.516 1.00 95.81 403 ASN A CA 1
ATOM 3159 C C . ASN A 1 403 ? 67.819 14.451 -44.993 1.00 95.81 403 ASN A C 1
ATOM 3161 O O . ASN A 1 403 ? 68.610 15.012 -45.749 1.00 95.81 403 ASN A O 1
ATOM 3165 N N . GLU A 1 404 ? 67.977 13.184 -44.609 1.00 95.12 404 GLU A N 1
ATOM 3166 C CA . GLU A 1 404 ? 69.115 12.354 -45.028 1.00 95.12 404 GLU A CA 1
ATOM 3167 C C . GLU A 1 404 ? 69.118 12.081 -46.537 1.00 95.12 404 GLU A C 1
ATOM 3169 O O . GLU A 1 404 ? 70.160 12.193 -47.184 1.00 95.12 404 GLU A O 1
ATOM 3174 N N . LEU A 1 405 ? 67.951 11.821 -47.134 1.00 96.00 405 LEU A N 1
ATOM 3175 C CA . LEU A 1 405 ? 67.819 11.701 -48.587 1.00 96.00 405 LEU A CA 1
ATOM 3176 C C . LEU A 1 405 ? 68.250 12.983 -49.307 1.00 96.00 405 LEU A C 1
ATOM 3178 O O . LEU A 1 405 ? 69.014 12.906 -50.263 1.00 96.00 405 LEU A O 1
ATOM 3182 N N . ARG A 1 406 ? 67.842 14.162 -48.818 1.00 96.56 406 ARG A N 1
ATOM 3183 C CA . ARG A 1 406 ? 68.283 15.451 -49.386 1.00 96.56 406 ARG A CA 1
ATOM 3184 C C . ARG A 1 406 ? 69.795 15.665 -49.280 1.00 96.56 406 ARG A C 1
ATOM 3186 O O . ARG A 1 406 ? 70.406 16.180 -50.217 1.00 96.56 406 ARG A O 1
ATOM 3193 N N . LYS A 1 407 ? 70.416 15.266 -48.165 1.00 96.19 407 LYS A N 1
ATOM 3194 C CA . LYS A 1 407 ? 71.882 15.313 -48.015 1.00 96.19 407 LYS A CA 1
ATOM 3195 C C . LYS A 1 407 ? 72.578 14.397 -49.023 1.00 96.19 407 LYS A C 1
ATOM 3197 O O . LYS A 1 407 ? 73.527 14.831 -49.672 1.00 96.19 407 LYS A O 1
ATOM 3202 N N . ARG A 1 408 ? 72.094 13.159 -49.187 1.00 94.88 408 ARG A N 1
ATOM 3203 C CA . ARG A 1 408 ? 72.636 12.199 -50.164 1.00 94.88 408 ARG A CA 1
ATOM 3204 C C . ARG A 1 408 ? 72.474 12.688 -51.600 1.00 94.88 408 ARG A C 1
ATOM 3206 O O . ARG A 1 408 ? 73.425 12.595 -52.362 1.00 94.88 408 ARG A O 1
ATOM 3213 N N . ASP A 1 409 ? 71.324 13.261 -51.940 1.00 97.19 409 ASP A N 1
ATOM 3214 C CA . ASP A 1 409 ? 71.076 13.857 -53.257 1.00 97.19 409 ASP A CA 1
ATOM 3215 C C . ASP A 1 409 ? 72.063 14.999 -53.559 1.00 97.19 409 ASP A C 1
ATOM 3217 O O . ASP A 1 409 ? 72.680 15.053 -54.620 1.00 97.19 409 ASP A O 1
ATOM 3221 N N . THR A 1 410 ? 72.331 15.855 -52.568 1.00 95.81 410 THR A N 1
ATOM 3222 C CA . THR A 1 410 ? 73.332 16.929 -52.690 1.00 95.81 410 THR A CA 1
ATOM 3223 C C . THR A 1 410 ? 74.748 16.370 -52.882 1.00 95.81 410 THR A C 1
ATOM 3225 O O . THR A 1 410 ? 75.507 16.879 -53.707 1.00 95.81 410 THR A O 1
ATOM 3228 N N . ALA A 1 411 ? 75.107 15.311 -52.148 1.00 95.25 411 ALA A N 1
ATOM 3229 C CA . ALA A 1 411 ? 76.394 14.635 -52.294 1.00 95.25 411 ALA A CA 1
ATOM 3230 C C . ALA A 1 411 ? 76.545 13.980 -53.677 1.00 95.25 411 ALA A C 1
ATOM 3232 O O . ALA A 1 411 ? 77.585 14.140 -54.311 1.00 95.25 411 ALA A O 1
ATOM 3233 N N . LEU A 1 412 ? 75.507 13.303 -54.178 1.00 94.38 412 LEU A N 1
ATOM 3234 C CA . LEU A 1 412 ? 75.488 12.718 -55.522 1.00 94.38 412 LEU A CA 1
ATOM 3235 C C . LEU A 1 412 ? 75.653 13.783 -56.608 1.00 94.38 412 LEU A C 1
ATOM 3237 O O . LEU A 1 412 ? 76.478 13.605 -57.499 1.00 94.38 412 LEU A O 1
ATOM 3241 N N . ASN A 1 413 ? 74.959 14.918 -56.496 1.00 95.06 413 ASN A N 1
ATOM 3242 C CA . ASN A 1 413 ? 75.132 16.042 -57.421 1.00 95.06 413 ASN A CA 1
ATOM 3243 C C . ASN A 1 413 ? 76.573 16.591 -57.404 1.00 95.06 413 ASN A C 1
ATOM 3245 O O . ASN A 1 413 ? 77.126 16.939 -58.450 1.00 95.06 413 ASN A O 1
ATOM 3249 N N . ALA A 1 414 ? 77.218 16.643 -56.233 1.00 95.25 414 ALA A N 1
ATOM 3250 C CA . ALA A 1 414 ? 78.622 17.039 -56.125 1.00 95.25 414 ALA A CA 1
ATOM 3251 C C . ALA A 1 414 ? 79.571 16.010 -56.766 1.00 95.25 414 ALA A C 1
ATOM 3253 O O . ALA A 1 414 ? 80.501 16.405 -57.475 1.00 95.25 414 ALA A O 1
ATOM 3254 N N . TYR A 1 415 ? 79.330 14.712 -56.555 1.00 93.88 415 TYR A N 1
ATOM 3255 C CA . TYR A 1 415 ? 80.092 13.636 -57.195 1.00 93.88 415 TYR A CA 1
ATOM 3256 C C . TYR A 1 415 ? 79.936 13.646 -58.714 1.00 93.88 415 TYR A C 1
ATOM 3258 O O . TYR A 1 415 ? 80.934 13.509 -59.418 1.00 93.88 415 TYR A O 1
ATOM 3266 N N . ASP A 1 416 ? 78.727 13.866 -59.229 1.00 95.69 416 ASP A N 1
ATOM 3267 C CA . ASP A 1 416 ? 78.488 13.963 -60.669 1.00 95.69 416 ASP A CA 1
ATOM 3268 C C . ASP A 1 416 ? 79.241 15.155 -61.279 1.00 95.69 416 ASP A C 1
ATOM 3270 O O . ASP A 1 416 ? 79.941 15.011 -62.281 1.00 95.69 416 ASP A O 1
ATOM 3274 N N . CYS A 1 417 ? 79.224 16.317 -60.617 1.00 94.81 417 CYS A N 1
ATOM 3275 C CA . CYS A 1 417 ? 80.013 17.474 -61.045 1.00 94.81 417 CYS A CA 1
ATOM 3276 C C . CYS A 1 417 ? 81.522 17.162 -61.090 1.00 94.81 417 CYS A C 1
ATOM 3278 O O . CYS A 1 417 ? 82.202 17.490 -62.067 1.00 94.81 417 CYS A O 1
ATOM 3280 N N . GLN A 1 418 ? 82.058 16.482 -60.069 1.00 94.00 418 GLN A N 1
ATOM 3281 C CA . GLN A 1 418 ? 83.461 16.046 -60.054 1.00 94.00 418 GLN A CA 1
ATOM 3282 C C . GLN A 1 418 ? 83.762 15.048 -61.179 1.00 94.00 418 GLN A C 1
ATOM 3284 O O . GLN A 1 418 ? 84.775 15.179 -61.871 1.00 94.00 418 GLN A O 1
ATOM 3289 N N . PHE A 1 419 ? 82.872 14.082 -61.404 1.00 94.50 419 PHE A N 1
ATOM 3290 C CA . PHE A 1 419 ? 82.993 13.102 -62.475 1.00 94.50 419 PHE A CA 1
ATOM 3291 C C . PHE A 1 419 ? 83.026 13.781 -63.851 1.00 94.50 419 PHE A C 1
ATOM 3293 O O . PHE A 1 419 ? 83.936 13.530 -64.643 1.00 94.50 419 PHE A O 1
ATOM 3300 N N . GLN A 1 420 ? 82.110 14.714 -64.118 1.00 94.38 420 GLN A N 1
ATOM 3301 C CA . GLN A 1 420 ? 82.083 15.485 -65.363 1.00 94.38 420 GLN A CA 1
ATOM 3302 C C . GLN A 1 420 ? 83.379 16.285 -65.581 1.00 94.38 420 GLN A C 1
ATOM 3304 O O . GLN A 1 420 ? 83.914 16.303 -66.696 1.00 94.38 420 GLN A O 1
ATOM 3309 N N . GLN A 1 421 ? 83.938 16.891 -64.527 1.00 92.69 421 GLN A N 1
ATOM 3310 C CA . GLN A 1 421 ? 85.224 17.598 -64.598 1.00 92.69 421 GLN A CA 1
ATOM 3311 C C . GLN A 1 421 ? 86.386 16.659 -64.952 1.00 92.69 421 GLN A C 1
ATOM 3313 O O . GLN A 1 421 ? 87.218 16.999 -65.800 1.00 92.69 421 GLN A O 1
ATOM 3318 N N . ILE A 1 422 ? 86.449 15.475 -64.335 1.00 91.75 422 ILE A N 1
ATOM 3319 C CA . ILE A 1 422 ? 87.462 14.455 -64.643 1.00 91.75 422 ILE A CA 1
ATOM 3320 C C . ILE A 1 422 ? 87.312 13.988 -66.092 1.00 91.75 422 ILE A C 1
ATOM 3322 O O . ILE A 1 422 ? 88.300 13.938 -66.823 1.00 91.75 422 ILE A O 1
ATOM 3326 N N . MET A 1 423 ? 86.085 13.733 -66.546 1.00 90.69 423 MET A N 1
ATOM 3327 C CA . MET A 1 423 ? 85.813 13.324 -67.924 1.00 90.69 423 MET A CA 1
ATOM 3328 C C . MET A 1 423 ? 86.200 14.402 -68.944 1.00 90.69 423 MET A C 1
ATOM 3330 O O . MET A 1 423 ? 86.738 14.070 -70.004 1.00 90.69 423 MET A O 1
ATOM 3334 N N . MET A 1 424 ? 85.994 15.690 -68.643 1.00 89.69 424 MET A N 1
ATOM 3335 C CA . MET A 1 424 ? 86.517 16.785 -69.473 1.00 89.69 424 MET A CA 1
ATOM 3336 C C . MET A 1 424 ? 88.046 16.781 -69.519 1.00 89.69 424 MET A C 1
ATOM 3338 O O . MET A 1 424 ? 88.613 16.857 -70.608 1.00 89.69 424 MET A O 1
ATOM 3342 N N . LYS A 1 425 ? 88.723 16.650 -68.371 1.00 88.19 425 LYS A N 1
ATOM 3343 C CA . LYS A 1 425 ? 90.193 16.575 -68.323 1.00 88.19 425 LYS A CA 1
ATOM 3344 C C . LYS A 1 425 ? 90.720 15.378 -69.113 1.00 88.19 425 LYS A C 1
ATOM 3346 O O . LYS A 1 425 ? 91.618 15.558 -69.926 1.00 88.19 425 LYS A O 1
ATOM 3351 N N . ALA A 1 426 ? 90.134 14.193 -68.951 1.00 84.75 426 ALA A N 1
ATOM 3352 C CA . ALA A 1 426 ? 90.514 12.990 -69.690 1.00 84.75 426 ALA A CA 1
ATOM 3353 C C . ALA A 1 426 ? 90.337 13.164 -71.210 1.00 84.75 426 ALA A C 1
ATOM 3355 O O . ALA A 1 426 ? 91.222 12.801 -71.986 1.00 84.75 426 ALA A O 1
ATOM 3356 N N . LYS A 1 427 ? 89.233 13.788 -71.649 1.00 84.75 427 LYS A N 1
ATOM 3357 C CA . LYS A 1 427 ? 89.029 14.151 -73.062 1.00 84.75 427 LYS A CA 1
ATOM 3358 C C . LYS A 1 427 ? 90.094 15.131 -73.560 1.00 84.75 427 LYS A C 1
ATOM 3360 O O . LYS A 1 427 ? 90.612 14.931 -74.655 1.00 84.75 427 LYS A O 1
ATOM 3365 N N . MET A 1 428 ? 90.446 16.149 -72.771 1.00 81.31 428 MET A N 1
ATOM 3366 C CA . MET A 1 428 ? 91.518 17.090 -73.120 1.00 81.31 428 MET A CA 1
ATOM 3367 C C . MET A 1 428 ? 92.888 16.406 -73.191 1.00 81.31 428 MET A C 1
ATOM 3369 O O . MET A 1 428 ? 93.620 16.645 -74.145 1.00 81.31 428 MET A O 1
ATOM 3373 N N . PHE A 1 429 ? 93.215 15.509 -72.256 1.00 79.44 429 PHE A N 1
ATOM 3374 C CA . PHE A 1 429 ? 94.447 14.711 -72.292 1.00 79.44 429 PHE A CA 1
ATOM 3375 C C . PHE A 1 429 ? 94.536 13.851 -73.557 1.00 79.44 429 PHE A C 1
ATOM 3377 O O . PHE A 1 429 ? 95.559 13.862 -74.242 1.00 79.44 429 PHE A O 1
ATOM 3384 N N . LYS A 1 430 ? 93.439 13.172 -73.913 1.00 78.06 430 LYS A N 1
ATOM 3385 C CA . LYS A 1 430 ? 93.347 12.379 -75.144 1.00 78.06 430 LYS A CA 1
ATOM 3386 C C . LYS A 1 430 ? 93.498 13.246 -76.401 1.00 78.06 430 LYS A C 1
ATOM 3388 O O . LYS A 1 430 ? 94.172 12.837 -77.342 1.00 78.06 430 LYS A O 1
ATOM 3393 N N . ALA A 1 431 ? 92.901 14.441 -76.420 1.00 77.38 431 ALA A N 1
ATOM 3394 C CA . ALA A 1 431 ? 93.006 15.385 -77.537 1.00 77.38 431 ALA A CA 1
ATOM 3395 C C . ALA A 1 431 ? 94.403 16.023 -77.662 1.00 77.38 431 ALA A C 1
ATOM 3397 O O . ALA A 1 431 ? 94.843 16.305 -78.772 1.00 77.38 431 ALA A O 1
ATOM 3398 N N . ALA A 1 432 ? 95.117 16.206 -76.548 1.00 78.44 432 ALA A N 1
ATOM 3399 C CA . ALA A 1 432 ? 96.486 16.720 -76.514 1.00 78.44 432 ALA A CA 1
ATOM 3400 C C . ALA A 1 432 ? 97.549 15.696 -76.969 1.00 78.44 432 ALA A C 1
ATOM 3402 O O . ALA A 1 432 ? 98.732 16.022 -77.005 1.00 78.44 432 ALA A O 1
ATOM 3403 N N . GLY A 1 433 ? 97.150 14.471 -77.335 1.00 66.50 433 GLY A N 1
ATOM 3404 C CA . GLY A 1 433 ? 98.047 13.459 -77.897 1.00 66.50 433 GLY A CA 1
ATOM 3405 C C . GLY A 1 433 ? 98.729 12.551 -76.871 1.00 66.50 433 GLY A C 1
ATOM 3406 O O . GLY A 1 433 ? 99.565 11.736 -77.260 1.00 66.50 433 GLY A O 1
ATOM 3407 N N . TYR A 1 434 ? 98.359 12.627 -75.588 1.00 58.25 434 TYR A N 1
ATOM 3408 C CA . TYR A 1 434 ? 98.813 11.656 -74.593 1.00 58.25 434 TYR A CA 1
ATOM 3409 C C . TYR A 1 434 ? 98.078 10.330 -74.822 1.00 58.25 434 TYR A C 1
ATOM 3411 O O . TYR A 1 434 ? 96.893 10.189 -74.510 1.00 58.25 434 TYR A O 1
ATOM 3419 N N . ARG A 1 435 ? 98.773 9.360 -75.427 1.00 57.03 435 ARG A N 1
ATOM 3420 C CA . ARG A 1 435 ? 98.319 7.965 -75.465 1.00 57.03 435 ARG A CA 1
ATOM 3421 C C . ARG A 1 435 ? 98.392 7.399 -74.049 1.00 57.03 435 ARG A C 1
ATOM 3423 O O . ARG A 1 435 ? 99.319 7.722 -73.309 1.00 57.03 435 ARG A O 1
ATOM 3430 N N . PHE A 1 436 ? 97.390 6.602 -73.682 1.00 53.97 436 PHE A N 1
ATOM 3431 C CA . PHE A 1 436 ? 97.407 5.826 -72.447 1.00 53.97 436 PHE A CA 1
ATOM 3432 C C . PHE A 1 436 ? 98.753 5.097 -72.335 1.00 53.97 436 PHE A C 1
ATOM 3434 O O . PHE A 1 436 ? 99.225 4.534 -73.320 1.00 53.97 436 PHE A O 1
ATOM 3441 N N . LEU A 1 437 ? 99.345 5.094 -71.139 1.00 51.59 437 LEU A N 1
ATOM 3442 C CA . LEU A 1 437 ? 100.523 4.291 -70.779 1.00 51.59 437 LEU A CA 1
ATOM 3443 C C . LEU A 1 437 ? 100.243 2.772 -70.822 1.00 51.59 437 LEU A C 1
ATOM 3445 O O . LEU A 1 437 ? 101.052 2.000 -70.327 1.00 51.59 437 LEU A O 1
ATOM 3449 N N . ASP A 1 438 ? 99.123 2.346 -71.416 1.00 53.03 438 ASP A N 1
ATOM 3450 C CA . ASP A 1 438 ? 98.691 0.950 -71.532 1.00 53.03 438 ASP A CA 1
ATOM 3451 C C . ASP A 1 438 ? 99.617 0.106 -72.421 1.00 53.03 438 ASP A C 1
ATOM 3453 O O . ASP A 1 438 ? 99.507 -1.116 -72.413 1.00 53.03 438 ASP A O 1
ATOM 3457 N N . ASP A 1 439 ? 100.599 0.714 -73.094 1.00 46.09 439 ASP A N 1
ATOM 3458 C CA . ASP A 1 439 ? 101.807 -0.003 -73.514 1.00 46.09 439 ASP A CA 1
ATOM 3459 C C . ASP A 1 439 ? 102.751 -0.186 -72.302 1.00 46.09 439 ASP A C 1
ATOM 3461 O O . ASP A 1 439 ? 103.930 0.176 -72.336 1.00 46.09 439 ASP A O 1
ATOM 3465 N N . LEU A 1 440 ? 102.229 -0.723 -71.193 1.00 46.09 440 LEU A N 1
ATOM 3466 C CA . LEU A 1 440 ? 103.064 -1.284 -70.139 1.00 46.09 440 LEU A CA 1
ATOM 3467 C C . LEU A 1 440 ? 103.565 -2.639 -70.662 1.00 46.09 440 LEU A C 1
ATOM 3469 O O . LEU A 1 440 ? 102.743 -3.482 -71.031 1.00 46.09 440 LEU A O 1
ATOM 3473 N N . PRO A 1 441 ? 104.893 -2.846 -70.759 1.00 50.78 441 PRO A N 1
ATOM 3474 C CA . PRO A 1 441 ? 105.462 -4.078 -71.287 1.00 50.78 441 PRO A CA 1
ATOM 3475 C C . PRO A 1 441 ? 104.888 -5.297 -70.548 1.00 50.78 441 PRO A C 1
ATOM 3477 O O . PRO A 1 441 ? 104.706 -5.207 -69.333 1.00 50.78 441 PRO A O 1
ATOM 3480 N N . PRO A 1 442 ? 104.653 -6.440 -71.220 1.00 48.78 442 PRO A N 1
ATOM 3481 C CA . PRO A 1 442 ? 104.054 -7.629 -70.602 1.00 48.78 442 PRO A CA 1
ATOM 3482 C C . PRO A 1 442 ? 104.840 -8.255 -69.434 1.00 48.78 442 PRO A C 1
ATOM 3484 O O . PRO A 1 442 ? 104.378 -9.230 -68.852 1.00 48.78 442 PRO A O 1
ATOM 3487 N N . ASP A 1 443 ? 105.988 -7.704 -69.047 1.00 45.28 443 ASP A N 1
ATOM 3488 C CA . ASP A 1 443 ? 106.905 -8.310 -68.087 1.00 45.28 443 ASP A CA 1
ATOM 3489 C C . ASP A 1 443 ? 106.918 -7.533 -66.762 1.00 45.28 443 ASP A C 1
ATOM 3491 O O . ASP A 1 443 ? 107.908 -6.923 -66.367 1.00 45.28 443 ASP A O 1
ATOM 3495 N N . CYS A 1 444 ? 105.789 -7.543 -66.058 1.00 40.53 444 CYS A N 1
ATOM 3496 C CA . CYS A 1 444 ? 105.744 -7.315 -64.610 1.00 40.53 444 CYS A CA 1
ATOM 3497 C C . CYS A 1 444 ? 104.949 -8.447 -63.951 1.00 40.53 444 CYS A C 1
ATOM 3499 O O . CYS A 1 444 ? 104.021 -8.240 -63.173 1.00 40.53 444 CYS A O 1
ATOM 3501 N N . SER A 1 445 ? 105.311 -9.678 -64.302 1.00 37.66 445 SER A N 1
ATOM 3502 C CA . SER A 1 445 ? 105.066 -10.839 -63.464 1.00 37.66 445 SER A CA 1
ATOM 3503 C C . SER A 1 445 ? 106.112 -10.845 -62.352 1.00 37.66 445 SER A C 1
ATOM 3505 O O . SER A 1 445 ? 107.240 -11.248 -62.598 1.00 37.66 445 SER A O 1
ATOM 3507 N N . GLU A 1 446 ? 105.764 -10.401 -61.150 1.00 41.88 446 GLU A N 1
ATOM 3508 C CA . GLU A 1 446 ? 106.352 -10.953 -59.924 1.00 41.88 446 GLU A CA 1
AT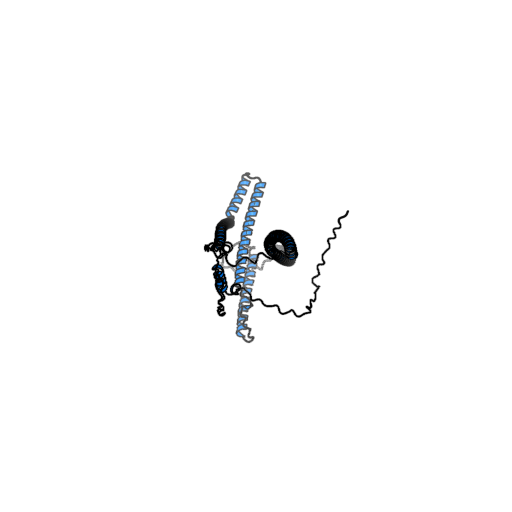OM 3509 C C . GLU A 1 446 ? 105.526 -10.523 -58.706 1.00 41.88 446 GLU A C 1
ATOM 3511 O O . GLU A 1 446 ? 105.620 -9.415 -58.189 1.00 41.88 446 GLU A O 1
ATOM 3516 N N . SER A 1 447 ? 104.655 -11.449 -58.299 1.00 38.75 447 SER A N 1
ATOM 3517 C CA . SER A 1 447 ? 104.442 -11.842 -56.905 1.00 38.75 447 SER A CA 1
ATOM 3518 C C . SER A 1 447 ? 104.410 -10.728 -55.854 1.00 38.75 447 SER A C 1
ATOM 3520 O O . SER A 1 447 ? 105.390 -10.502 -55.148 1.00 38.75 447 SER A O 1
ATOM 3522 N N . CYS A 1 448 ? 103.227 -10.164 -55.624 1.00 39.00 448 CYS A N 1
ATOM 3523 C CA . CYS A 1 448 ? 102.880 -9.643 -54.306 1.00 39.00 448 CYS A CA 1
ATOM 3524 C C . CYS A 1 448 ? 101.557 -10.258 -53.845 1.00 39.00 448 CYS A C 1
ATOM 3526 O O . CYS A 1 448 ? 100.490 -9.687 -54.019 1.00 39.00 448 CYS A O 1
ATOM 3528 N N . VAL A 1 449 ? 101.714 -11.440 -53.246 1.00 41.38 449 VAL A N 1
ATOM 3529 C CA . VAL A 1 449 ? 100.995 -11.902 -52.055 1.00 41.38 449 VAL A CA 1
ATOM 3530 C C . VAL A 1 449 ? 99.481 -12.072 -52.206 1.00 41.38 449 VAL A C 1
ATOM 3532 O O . VAL A 1 449 ? 98.688 -11.195 -51.874 1.00 41.38 449 VAL A O 1
ATOM 3535 N N . ASP A 1 450 ? 99.105 -13.297 -52.579 1.00 42.25 450 ASP A N 1
ATOM 3536 C CA . ASP A 1 450 ? 97.925 -13.966 -52.029 1.00 42.25 450 ASP A CA 1
ATOM 3537 C C . ASP A 1 450 ? 97.999 -13.920 -50.495 1.00 42.25 450 ASP A C 1
ATOM 3539 O O . ASP A 1 450 ? 98.741 -14.676 -49.863 1.00 42.25 450 ASP A O 1
ATOM 3543 N N . GLY A 1 451 ? 97.253 -13.002 -49.891 1.00 34.53 451 GLY A N 1
ATOM 3544 C CA . GLY A 1 451 ? 96.867 -13.075 -48.489 1.00 34.53 451 GLY A CA 1
ATOM 3545 C C . GLY A 1 451 ? 95.404 -13.503 -48.409 1.00 34.53 451 GLY A C 1
ATOM 3546 O O . GLY A 1 451 ? 94.539 -12.647 -48.578 1.00 34.53 451 GLY A O 1
ATOM 3547 N N . PRO A 1 452 ? 95.097 -14.792 -48.186 1.00 42.44 452 PRO A N 1
ATOM 3548 C CA . PRO A 1 452 ? 93.755 -15.229 -47.838 1.00 42.44 452 PRO A CA 1
ATOM 3549 C C . PRO A 1 452 ? 93.560 -15.060 -46.325 1.00 42.44 452 PRO A C 1
ATOM 3551 O O . PRO A 1 452 ? 94.412 -15.473 -45.538 1.00 42.44 452 PRO A O 1
ATOM 3554 N N . GLY A 1 453 ? 92.449 -14.455 -45.912 1.00 39.44 453 GLY A N 1
ATOM 3555 C CA . GLY A 1 453 ? 92.117 -14.321 -44.495 1.00 39.44 453 GLY A CA 1
ATOM 3556 C C . GLY A 1 453 ? 90.806 -13.579 -44.252 1.00 39.44 453 GLY A C 1
ATOM 3557 O O . GLY A 1 453 ? 90.846 -12.382 -44.001 1.00 39.44 453 GLY A O 1
ATOM 3558 N N . GLU A 1 454 ? 89.694 -14.317 -44.364 1.00 41.03 454 GLU A N 1
ATOM 3559 C CA . GLU A 1 454 ? 88.554 -14.315 -43.418 1.00 41.03 454 GLU A CA 1
ATOM 3560 C C . GLU A 1 454 ? 87.887 -12.938 -43.183 1.00 41.03 454 GLU A C 1
ATOM 3562 O O . GLU A 1 454 ? 88.366 -12.103 -42.426 1.00 41.03 454 GLU A O 1
ATOM 3567 N N . GLU A 1 455 ? 86.831 -12.556 -43.910 1.00 40.34 455 GLU A N 1
ATOM 3568 C CA . GLU A 1 455 ? 85.426 -12.947 -43.663 1.00 40.34 455 GLU A CA 1
ATOM 3569 C C . GLU A 1 455 ? 85.128 -13.420 -42.230 1.00 40.34 455 GLU A C 1
ATOM 3571 O O . GLU A 1 455 ? 85.307 -14.590 -41.925 1.00 40.34 455 GLU A O 1
ATOM 3576 N N . GLU A 1 456 ? 84.603 -12.523 -41.387 1.00 43.19 456 GLU A N 1
ATOM 3577 C CA . GLU A 1 456 ? 83.492 -12.819 -40.466 1.00 43.19 456 GLU A CA 1
ATOM 3578 C C . GLU A 1 456 ? 82.857 -11.495 -39.985 1.00 43.19 456 GLU A C 1
ATOM 3580 O O . GLU A 1 456 ? 83.229 -10.894 -38.978 1.00 43.19 456 GLU A O 1
ATOM 3585 N N . GLU A 1 457 ? 81.889 -11.006 -40.767 1.00 42.50 457 GLU A N 1
ATOM 3586 C CA . GLU A 1 457 ? 80.842 -10.103 -40.287 1.00 42.50 457 GLU A CA 1
ATOM 3587 C C . GLU A 1 457 ? 79.778 -10.960 -39.592 1.00 42.50 457 GLU A C 1
ATOM 3589 O O . GLU A 1 457 ? 79.101 -11.766 -40.229 1.00 42.50 457 GLU A O 1
ATOM 3594 N N . GLY A 1 458 ? 79.630 -10.795 -38.279 1.00 41.22 458 GLY A N 1
ATOM 3595 C CA . GLY A 1 458 ? 78.642 -11.537 -37.507 1.00 41.22 458 GLY A CA 1
ATOM 3596 C C . GLY A 1 458 ? 78.546 -11.090 -36.055 1.00 41.22 458 GLY A C 1
ATOM 3597 O O . GLY A 1 458 ? 78.836 -11.889 -35.170 1.00 41.22 458 GLY A O 1
ATOM 3598 N N . ASN A 1 459 ? 78.157 -9.831 -35.807 1.00 39.97 459 ASN A N 1
ATOM 3599 C CA . ASN A 1 459 ? 77.284 -9.472 -34.677 1.00 39.97 459 ASN A CA 1
ATOM 3600 C C . ASN A 1 459 ? 76.673 -8.073 -34.810 1.00 39.97 459 ASN A C 1
ATOM 3602 O O . ASN A 1 459 ? 77.434 -7.129 -35.122 1.00 39.97 459 ASN A O 1
#

Radius of gyration: 62.01 Å; chains: 1; bounding box: 193×85×140 Å